Protein AF-G3PM39-F1 (afdb_monomer_lite)

Structure (mmCIF, N/CA/C/O backbone):
data_AF-G3PM39-F1
#
_entry.id   AF-G3PM39-F1
#
loop_
_atom_site.group_PDB
_atom_site.id
_atom_site.type_symbol
_atom_site.label_atom_id
_atom_site.label_alt_id
_atom_site.label_comp_id
_atom_site.label_asym_id
_atom_site.label_entity_id
_atom_site.label_seq_id
_atom_site.pdbx_PDB_ins_code
_atom_site.Cartn_x
_atom_site.Cartn_y
_atom_site.Cartn_z
_atom_site.occupancy
_atom_site.B_iso_or_equiv
_atom_site.auth_seq_id
_atom_site.auth_comp_id
_atom_site.auth_asym_id
_atom_site.auth_atom_id
_atom_site.pdbx_PDB_model_num
ATOM 1 N N . PRO A 1 1 ? 3.618 54.200 -21.483 1.00 36.09 1 PRO A N 1
ATOM 2 C CA . PRO A 1 1 ? 4.848 54.950 -21.149 1.00 36.09 1 PRO A CA 1
ATOM 3 C C . PRO A 1 1 ? 5.617 54.235 -20.037 1.00 36.09 1 PRO A C 1
ATOM 5 O O . PRO A 1 1 ? 5.195 54.281 -18.891 1.00 36.09 1 PRO A O 1
ATOM 8 N N . GLU A 1 2 ? 6.683 53.564 -20.476 1.00 35.88 2 GLU A N 1
ATOM 9 C CA . GLU A 1 2 ? 7.894 53.132 -19.760 1.00 35.88 2 GLU A CA 1
ATOM 10 C C . GLU A 1 2 ? 7.809 52.227 -18.504 1.00 35.88 2 GLU A C 1
ATOM 12 O O . GLU A 1 2 ? 6.860 52.300 -17.726 1.00 35.88 2 GLU A O 1
ATOM 17 N N . PRO A 1 3 ? 8.811 51.339 -18.321 1.00 47.53 3 PRO A N 1
ATOM 18 C CA . PRO A 1 3 ? 8.755 50.150 -17.475 1.00 47.53 3 PRO A CA 1
ATOM 19 C C . PRO A 1 3 ? 9.635 50.260 -16.211 1.00 47.53 3 PRO A C 1
ATOM 21 O O . PRO A 1 3 ? 10.455 51.162 -16.069 1.00 47.53 3 PRO A O 1
ATOM 24 N N . GLY A 1 4 ? 9.495 49.300 -15.292 1.00 31.47 4 GLY A N 1
ATOM 25 C CA . GLY A 1 4 ? 10.351 49.146 -14.108 1.00 31.47 4 GLY A CA 1
ATOM 26 C C . GLY A 1 4 ? 10.705 47.673 -13.848 1.00 31.47 4 GLY A C 1
ATOM 27 O O . GLY A 1 4 ? 9.966 46.797 -14.294 1.00 31.47 4 GLY A O 1
ATOM 28 N N . PRO A 1 5 ? 11.849 47.374 -13.200 1.00 46.53 5 PRO A N 1
ATOM 29 C CA . PRO A 1 5 ? 12.780 46.372 -13.717 1.00 46.53 5 PRO A CA 1
ATOM 30 C C . PRO A 1 5 ? 12.980 45.108 -12.859 1.00 46.53 5 PRO A C 1
ATOM 32 O O . PRO A 1 5 ? 12.758 45.091 -11.653 1.00 46.53 5 PRO A O 1
ATOM 35 N N . ASN A 1 6 ? 13.459 44.073 -13.561 1.00 37.59 6 ASN A N 1
ATOM 36 C CA . ASN A 1 6 ? 14.275 42.910 -13.180 1.00 37.59 6 ASN A CA 1
ATOM 37 C C . ASN A 1 6 ? 14.582 42.662 -11.691 1.00 37.59 6 ASN A C 1
ATOM 39 O O . ASN A 1 6 ? 15.375 43.376 -11.079 1.00 37.59 6 ASN A O 1
ATOM 43 N N . GLN A 1 7 ? 14.126 41.510 -11.189 1.00 38.97 7 GLN A N 1
ATOM 44 C CA . GLN A 1 7 ? 14.742 40.821 -10.053 1.00 38.97 7 GLN A CA 1
ATOM 45 C C . GLN A 1 7 ? 15.461 39.561 -10.543 1.00 38.97 7 GLN A C 1
ATOM 47 O O . GLN A 1 7 ? 14.841 38.589 -10.968 1.00 38.97 7 GLN A O 1
ATOM 52 N N . HIS A 1 8 ? 16.790 39.599 -10.468 1.00 32.34 8 HIS A N 1
ATOM 53 C CA . HIS A 1 8 ? 17.644 38.420 -10.487 1.00 32.34 8 HIS A CA 1
ATOM 54 C C . HIS A 1 8 ? 17.518 37.711 -9.131 1.00 32.34 8 HIS A C 1
ATOM 56 O O . HIS A 1 8 ? 17.669 38.347 -8.090 1.00 32.34 8 HIS A O 1
ATOM 62 N N . HIS A 1 9 ? 17.223 36.412 -9.127 1.00 36.78 9 HIS A N 1
ATOM 63 C CA . HIS A 1 9 ? 17.397 35.557 -7.953 1.00 36.78 9 HIS A CA 1
ATOM 64 C C . HIS A 1 9 ? 18.657 34.720 -8.164 1.00 36.78 9 HIS A C 1
ATOM 66 O O . HIS A 1 9 ? 18.695 33.835 -9.018 1.00 36.78 9 HIS A O 1
ATOM 72 N N . GLU A 1 10 ? 19.699 35.062 -7.410 1.00 32.12 10 GLU A N 1
ATOM 73 C CA . GLU A 1 10 ? 20.909 34.263 -7.262 1.00 32.12 10 GLU A CA 1
ATOM 74 C C . GLU A 1 10 ? 20.632 33.071 -6.344 1.00 32.12 10 GLU A C 1
ATOM 76 O O . GLU A 1 10 ? 20.055 33.197 -5.265 1.00 32.12 10 GLU A O 1
ATOM 81 N N . TYR A 1 11 ? 21.052 31.904 -6.818 1.00 30.64 11 TYR A N 1
ATOM 82 C CA . TYR A 1 11 ? 21.006 30.624 -6.132 1.00 30.64 11 TYR A CA 1
ATOM 83 C C . TYR A 1 11 ? 22.313 30.482 -5.341 1.00 30.64 11 TYR A C 1
ATOM 85 O O . TYR A 1 11 ? 23.385 30.418 -5.944 1.00 30.64 11 TYR A O 1
ATOM 93 N N . THR A 1 12 ? 22.252 30.468 -4.009 1.00 37.25 12 THR A N 1
ATOM 94 C CA . THR A 1 12 ? 23.412 30.179 -3.154 1.00 37.25 12 THR A CA 1
ATOM 95 C C . THR A 1 12 ? 23.206 28.865 -2.407 1.00 37.25 12 THR A C 1
ATOM 97 O O . THR A 1 12 ? 22.374 28.746 -1.509 1.00 37.25 12 THR A O 1
ATOM 100 N N . ASP A 1 13 ? 23.991 27.869 -2.818 1.00 31.20 13 ASP A N 1
ATOM 101 C CA . ASP A 1 13 ? 24.210 26.605 -2.122 1.00 31.20 13 ASP A CA 1
ATOM 102 C C . ASP A 1 13 ? 24.870 26.849 -0.756 1.00 31.20 13 ASP A C 1
ATOM 104 O O . ASP A 1 13 ? 25.906 27.509 -0.662 1.00 31.20 13 ASP A O 1
ATOM 108 N N . PHE A 1 14 ? 24.322 26.242 0.297 1.00 30.73 14 PHE A N 1
ATOM 109 C CA . PHE A 1 14 ? 24.999 26.076 1.582 1.00 30.73 14 PHE A CA 1
ATOM 110 C C . PHE A 1 14 ? 25.050 24.591 1.944 1.00 30.73 14 PHE A C 1
ATOM 112 O O . PHE A 1 14 ? 24.060 23.997 2.367 1.00 30.73 14 PHE A O 1
ATOM 119 N N . SER A 1 15 ? 26.242 24.008 1.804 1.00 31.67 15 SER A N 1
ATOM 120 C CA . SER A 1 15 ? 26.636 22.750 2.434 1.00 31.67 15 SER A CA 1
ATOM 121 C C . SER A 1 15 ? 27.499 23.055 3.659 1.00 31.67 15 SER A C 1
ATOM 123 O O . SER A 1 15 ? 28.550 23.675 3.543 1.00 31.67 15 SER A O 1
ATOM 125 N N . GLU A 1 16 ? 27.021 22.586 4.810 1.00 33.47 16 GLU A N 1
ATOM 126 C CA . GLU A 1 16 ? 27.739 22.080 5.989 1.00 33.47 16 GLU A CA 1
ATOM 127 C C . GLU A 1 16 ? 29.111 22.667 6.381 1.00 33.47 16 GLU A C 1
ATOM 129 O O . GLU A 1 16 ? 30.122 22.436 5.717 1.00 33.47 16 GLU A O 1
ATOM 134 N N . ARG A 1 17 ? 29.184 23.203 7.611 1.00 30.30 17 ARG A N 1
ATOM 135 C CA . ARG A 1 17 ? 30.008 22.657 8.720 1.00 30.30 17 ARG A CA 1
ATOM 136 C C . ARG A 1 17 ? 29.933 23.537 9.971 1.00 30.30 17 ARG A C 1
ATOM 138 O O . ARG A 1 17 ? 30.010 24.754 9.882 1.00 30.30 17 ARG A O 1
ATOM 145 N N . GLY A 1 18 ? 29.966 22.882 11.135 1.00 29.03 18 GLY A N 1
ATOM 146 C CA . GLY A 1 18 ? 30.748 23.390 12.269 1.00 29.03 18 GLY A CA 1
ATOM 147 C C . GLY A 1 18 ? 30.009 23.606 13.587 1.00 29.03 18 GLY A C 1
ATOM 148 O O . GLY A 1 18 ? 29.693 24.728 13.951 1.00 29.03 18 GLY A O 1
ATOM 149 N N . ALA A 1 19 ? 29.827 22.504 14.313 1.00 31.30 19 ALA A N 1
ATOM 150 C CA . ALA A 1 19 ? 29.695 22.382 15.765 1.00 31.30 19 ALA A CA 1
ATOM 151 C C . ALA A 1 19 ? 30.285 23.522 16.620 1.00 31.30 19 ALA A C 1
ATOM 153 O O . ALA A 1 19 ? 31.467 23.823 16.488 1.00 31.30 19 ALA A O 1
ATOM 154 N N . LEU A 1 20 ? 29.522 23.992 17.618 1.00 30.67 20 LEU A N 1
ATOM 155 C CA . LEU A 1 20 ? 30.046 24.520 18.883 1.00 30.67 20 LEU A CA 1
ATOM 156 C C . LEU A 1 20 ? 29.048 24.307 20.042 1.00 30.67 20 LEU A C 1
ATOM 158 O O . LEU A 1 20 ? 27.850 24.511 19.883 1.00 30.67 20 LEU A O 1
ATOM 162 N N . LEU A 1 21 ? 29.622 23.991 21.212 1.00 32.81 21 LEU A N 1
ATOM 163 C CA . LEU A 1 21 ? 29.093 24.069 22.588 1.00 32.81 21 LEU A CA 1
ATOM 164 C C . LEU A 1 21 ? 28.402 22.831 23.187 1.00 32.81 21 LEU A C 1
ATOM 166 O O . LEU A 1 21 ? 27.188 22.765 23.339 1.00 32.81 21 LEU A O 1
ATOM 170 N N . ALA A 1 22 ? 29.230 21.937 23.735 1.00 29.45 22 ALA A N 1
ATOM 171 C CA . ALA A 1 22 ? 28.926 21.281 25.004 1.00 29.45 22 ALA A CA 1
ATOM 172 C C . ALA A 1 22 ? 30.201 21.222 25.862 1.00 29.45 22 ALA A C 1
ATOM 174 O O . ALA A 1 22 ? 31.133 20.484 25.562 1.00 29.45 22 ALA A O 1
ATOM 175 N N . ASN A 1 23 ? 30.234 22.026 26.923 1.00 30.50 23 ASN A N 1
ATOM 176 C CA . ASN A 1 23 ? 31.212 21.958 28.004 1.00 30.50 23 ASN A CA 1
ATOM 177 C C . ASN A 1 23 ? 30.430 21.956 29.318 1.00 30.50 23 ASN A C 1
ATOM 179 O O . ASN A 1 23 ? 29.661 22.884 29.552 1.00 30.50 23 ASN A O 1
ATOM 183 N N . ALA A 1 24 ? 30.647 20.942 30.161 1.00 30.30 24 ALA A N 1
ATOM 184 C CA . ALA A 1 24 ? 31.113 21.103 31.545 1.00 30.30 24 ALA A CA 1
ATOM 185 C C . ALA A 1 24 ? 30.829 19.847 32.393 1.00 30.30 24 ALA A C 1
ATOM 187 O O . ALA A 1 24 ? 29.689 19.598 32.773 1.00 30.30 24 ALA A O 1
ATOM 188 N N . ARG A 1 25 ? 31.895 19.122 32.763 1.00 31.80 25 ARG A N 1
ATOM 189 C CA . ARG A 1 25 ? 32.363 18.873 34.150 1.00 31.80 25 ARG A CA 1
ATOM 190 C C . ARG A 1 25 ? 33.146 17.554 34.241 1.00 31.80 25 ARG A C 1
ATOM 192 O O . ARG A 1 25 ? 32.589 16.474 34.095 1.00 31.80 25 ARG A O 1
ATOM 199 N N . PHE A 1 26 ? 34.441 17.681 34.531 1.00 31.81 26 PHE A N 1
ATOM 200 C CA . PHE A 1 26 ? 35.303 16.614 35.054 1.00 31.81 26 PHE A CA 1
ATOM 201 C C . PHE A 1 26 ? 34.964 16.311 36.530 1.00 31.81 26 PHE A C 1
ATOM 203 O O . PHE A 1 26 ? 34.332 17.140 37.191 1.00 31.81 26 PHE A O 1
ATOM 210 N N . PRO A 1 27 ? 35.411 15.157 37.063 1.00 40.31 27 PRO A N 1
ATOM 211 C CA . PRO A 1 27 ? 36.692 15.161 37.787 1.00 40.31 27 PRO A CA 1
ATOM 212 C C . PRO A 1 27 ? 37.621 13.967 37.444 1.00 40.31 27 PRO A C 1
ATOM 214 O O . PRO A 1 27 ? 37.183 13.008 36.809 1.00 40.31 27 PRO A O 1
ATOM 217 N N . PRO A 1 28 ? 38.917 14.024 37.823 1.00 45.34 28 PRO A N 1
ATOM 218 C CA . PRO A 1 28 ? 39.960 13.139 37.306 1.00 45.34 28 PRO A CA 1
ATOM 219 C C . PRO A 1 28 ? 40.293 11.991 38.268 1.00 45.34 28 PRO A C 1
ATOM 221 O O . PRO A 1 28 ? 40.283 12.181 39.481 1.00 45.34 28 PRO A O 1
ATOM 224 N N . GLN A 1 29 ? 40.703 10.832 37.743 1.00 32.72 29 GLN A N 1
ATOM 225 C CA . GLN A 1 29 ? 41.557 9.902 38.488 1.00 32.72 29 GLN A CA 1
ATOM 226 C C . GLN A 1 29 ? 42.377 9.012 37.548 1.00 32.72 29 GLN A C 1
ATOM 228 O O . GLN A 1 29 ? 41.871 8.411 36.605 1.00 32.72 29 GLN A O 1
ATOM 233 N N . ALA A 1 30 ? 43.678 8.986 37.820 1.00 33.12 30 ALA A N 1
ATOM 234 C CA . ALA A 1 30 ? 44.712 8.275 37.090 1.00 33.12 30 ALA A CA 1
ATOM 235 C C . ALA A 1 30 ? 44.638 6.751 37.275 1.00 33.12 30 ALA A C 1
ATOM 237 O O . ALA A 1 30 ? 44.333 6.283 38.372 1.00 33.12 30 ALA A O 1
ATOM 238 N N . LYS A 1 31 ? 45.050 5.997 36.244 1.00 37.31 31 LYS A N 1
ATOM 239 C CA . LYS A 1 31 ? 46.014 4.882 36.342 1.00 37.31 31 LYS A CA 1
ATOM 240 C C . LYS A 1 31 ? 46.348 4.305 34.962 1.00 37.31 31 LYS A C 1
ATOM 242 O O . LYS A 1 31 ? 45.474 4.071 34.137 1.00 37.31 31 LYS A O 1
ATOM 247 N N . ASN A 1 32 ? 47.647 4.082 34.779 1.00 33.78 32 ASN A N 1
ATOM 248 C CA . ASN A 1 32 ? 48.311 3.424 33.660 1.00 33.78 32 ASN A CA 1
ATOM 249 C C . ASN A 1 32 ? 47.630 2.127 33.212 1.00 33.78 32 ASN A C 1
ATOM 251 O O . ASN A 1 32 ? 47.240 1.319 34.056 1.00 33.78 32 ASN A O 1
ATOM 255 N N . ARG A 1 33 ? 47.680 1.859 31.903 1.00 33.06 33 ARG A N 1
ATOM 256 C CA . ARG A 1 33 ? 48.190 0.580 31.393 1.00 33.06 33 ARG A CA 1
ATOM 257 C C . ARG A 1 33 ? 48.578 0.680 29.922 1.00 33.06 33 ARG A C 1
ATOM 259 O O . ARG A 1 33 ? 47.776 1.071 29.080 1.00 33.06 33 ARG A O 1
ATOM 266 N N . ASP A 1 34 ? 49.822 0.287 29.679 1.00 37.16 34 ASP A N 1
ATOM 267 C CA . ASP A 1 34 ? 50.393 -0.076 28.393 1.00 37.16 34 ASP A CA 1
ATOM 268 C C . ASP A 1 34 ? 49.451 -0.942 27.557 1.00 37.16 34 ASP A C 1
ATOM 270 O O . ASP A 1 34 ? 48.945 -1.969 28.022 1.00 37.16 34 ASP A O 1
ATOM 274 N N . ARG A 1 35 ? 49.320 -0.589 26.278 1.00 33.25 35 ARG A N 1
ATOM 275 C CA . ARG A 1 35 ? 49.198 -1.590 25.221 1.00 33.25 35 ARG A CA 1
ATOM 276 C C . ARG A 1 35 ? 49.748 -1.022 23.919 1.00 33.25 35 ARG A C 1
ATOM 278 O O . ARG A 1 35 ? 49.206 -0.068 23.369 1.00 33.25 35 ARG A O 1
ATOM 285 N N . SER A 1 36 ? 50.850 -1.613 23.471 1.00 35.38 36 SER A N 1
ATOM 286 C CA . SER A 1 36 ? 51.474 -1.395 22.169 1.00 35.38 36 SER A CA 1
ATOM 287 C C . SER A 1 36 ? 50.440 -1.406 21.033 1.00 35.38 36 SER A C 1
ATOM 289 O O . SER A 1 36 ? 49.493 -2.197 21.090 1.00 35.38 36 SER A O 1
ATOM 291 N N . PRO A 1 37 ? 50.612 -0.581 19.986 1.00 37.88 37 PRO A N 1
ATOM 292 C CA . PRO A 1 37 ? 49.730 -0.603 18.834 1.00 37.88 37 PRO A CA 1
ATOM 293 C C . PRO A 1 37 ? 50.034 -1.849 17.998 1.00 37.88 37 PRO A C 1
ATOM 295 O O . PRO A 1 37 ? 51.127 -2.004 17.453 1.00 37.88 37 PRO A O 1
ATOM 298 N N . GLU A 1 38 ? 49.055 -2.743 17.896 1.00 32.91 38 GLU A N 1
ATOM 299 C CA . GLU A 1 38 ? 49.018 -3.747 16.839 1.00 32.91 38 GLU A CA 1
ATOM 300 C C . GLU A 1 38 ? 49.055 -3.015 15.493 1.00 32.91 38 GLU A C 1
ATOM 302 O O . GLU A 1 38 ? 48.219 -2.157 15.195 1.00 32.91 38 GLU A O 1
ATOM 307 N N . THR A 1 39 ? 50.068 -3.331 14.692 1.00 43.00 39 THR A N 1
ATOM 308 C CA . THR A 1 39 ? 50.266 -2.841 13.332 1.00 43.00 39 THR A CA 1
ATOM 309 C C . THR A 1 39 ? 49.149 -3.393 12.450 1.00 43.00 39 THR A C 1
ATOM 311 O O . THR A 1 39 ? 49.285 -4.408 11.775 1.00 43.00 39 THR A O 1
ATOM 314 N N . ARG A 1 40 ? 48.001 -2.713 12.452 1.00 34.59 40 ARG A N 1
ATOM 315 C CA . ARG A 1 40 ? 47.024 -2.816 11.371 1.00 34.59 40 ARG A CA 1
ATOM 316 C C . ARG A 1 40 ? 47.627 -2.093 10.173 1.00 34.59 40 ARG A C 1
ATOM 318 O O . ARG A 1 40 ? 47.586 -0.869 10.098 1.00 34.59 40 ARG A O 1
ATOM 325 N N . THR A 1 41 ? 48.222 -2.854 9.264 1.00 44.34 41 THR A N 1
ATOM 326 C CA . THR A 1 41 ? 48.566 -2.408 7.914 1.00 44.34 41 THR A CA 1
ATOM 327 C C . THR A 1 41 ? 47.271 -1.940 7.253 1.00 44.34 41 THR A C 1
ATOM 329 O O . THR A 1 41 ? 46.452 -2.741 6.806 1.00 44.34 41 THR A O 1
ATOM 332 N N . GLN A 1 42 ? 47.025 -0.632 7.287 1.00 41.16 42 GLN A N 1
ATOM 333 C CA . GLN A 1 42 ? 46.010 -0.024 6.444 1.00 41.16 42 GLN A CA 1
ATOM 334 C C . GLN A 1 42 ? 46.476 -0.133 4.984 1.00 41.16 42 GLN A C 1
ATOM 336 O O . GLN A 1 42 ? 47.677 -0.018 4.729 1.00 41.16 42 GLN A O 1
ATOM 341 N N . PRO A 1 43 ? 45.567 -0.322 4.015 1.00 46.72 43 PRO A N 1
ATOM 342 C CA . PRO A 1 43 ? 45.879 -0.224 2.595 1.00 46.72 43 PRO A CA 1
ATOM 343 C C . PRO A 1 43 ? 46.006 1.261 2.216 1.00 46.72 43 PRO A C 1
ATOM 345 O O . PRO A 1 43 ? 45.278 1.781 1.375 1.00 46.72 43 PRO A O 1
ATOM 348 N N . GLU A 1 44 ? 46.894 1.986 2.885 1.00 54.50 44 GLU A N 1
ATOM 349 C CA . GLU A 1 44 ? 47.264 3.334 2.487 1.00 54.50 44 GLU A CA 1
ATOM 350 C C . GLU A 1 44 ? 48.464 3.222 1.565 1.00 54.50 44 GLU A C 1
ATOM 352 O O . GLU A 1 44 ? 49.591 3.095 2.020 1.00 54.50 44 GLU A O 1
ATOM 357 N N . ASP A 1 45 ? 48.183 3.172 0.262 1.00 61.56 45 ASP A N 1
ATOM 358 C CA . ASP A 1 45 ? 48.977 3.893 -0.742 1.00 61.56 45 ASP A CA 1
ATOM 359 C C . ASP A 1 45 ? 48.497 3.666 -2.181 1.00 61.56 45 ASP A C 1
ATOM 361 O O . ASP A 1 45 ? 49.036 4.267 -3.104 1.00 61.56 45 ASP A O 1
ATOM 365 N N . GLU A 1 46 ? 47.436 2.893 -2.433 1.00 70.69 46 GLU A N 1
ATOM 366 C CA . GLU A 1 46 ? 46.924 2.737 -3.805 1.00 70.69 46 GLU A CA 1
ATOM 367 C C . GLU A 1 46 ? 46.450 4.071 -4.397 1.00 70.69 46 GLU A C 1
ATOM 369 O O . GLU A 1 46 ? 46.753 4.398 -5.545 1.00 70.69 46 GLU A O 1
ATOM 374 N N . THR A 1 47 ? 45.795 4.907 -3.584 1.00 75.88 47 THR A N 1
ATOM 375 C CA . THR A 1 47 ? 45.348 6.241 -4.012 1.00 75.88 47 THR A CA 1
ATOM 376 C C . THR A 1 47 ? 46.518 7.205 -4.223 1.00 75.88 47 THR A C 1
ATOM 378 O O . THR A 1 47 ? 46.472 8.045 -5.120 1.00 75.88 47 THR A O 1
ATOM 381 N N . ALA A 1 48 ? 47.596 7.085 -3.441 1.00 80.00 48 ALA A N 1
ATOM 382 C CA . ALA A 1 48 ? 48.797 7.905 -3.587 1.00 80.00 48 ALA A CA 1
ATOM 383 C C . ALA A 1 48 ? 49.623 7.487 -4.814 1.00 80.00 48 ALA A C 1
ATOM 385 O O . ALA A 1 48 ? 50.108 8.343 -5.561 1.00 80.00 48 ALA A O 1
ATOM 386 N N . VAL A 1 49 ? 49.721 6.181 -5.066 1.00 83.12 49 VAL A N 1
ATOM 387 C CA . VAL A 1 49 ? 50.328 5.603 -6.269 1.00 83.12 49 VAL A CA 1
ATOM 388 C C . VAL A 1 49 ? 49.532 6.000 -7.511 1.00 83.12 49 VAL A C 1
ATOM 390 O O . VAL A 1 49 ? 50.134 6.418 -8.503 1.00 83.12 49 VAL A O 1
ATOM 393 N N . GLN A 1 50 ? 48.198 5.959 -7.452 1.00 86.00 50 GLN A N 1
ATOM 394 C CA . GLN A 1 50 ? 47.340 6.401 -8.549 1.00 86.00 50 GLN A CA 1
ATOM 395 C C . GLN A 1 50 ? 47.510 7.900 -8.822 1.00 86.00 50 GLN A C 1
ATOM 397 O O . GLN A 1 50 ? 47.796 8.276 -9.954 1.00 86.00 50 GLN A O 1
ATOM 402 N N . ARG A 1 51 ? 47.507 8.749 -7.783 1.00 85.88 51 ARG A N 1
ATOM 403 C CA . ARG A 1 51 ? 47.788 10.190 -7.924 1.00 85.88 51 ARG A CA 1
ATOM 404 C C . ARG A 1 51 ? 49.147 10.466 -8.578 1.00 85.88 51 ARG A C 1
ATOM 406 O O . ARG A 1 51 ? 49.249 11.343 -9.431 1.00 85.88 51 ARG A O 1
ATOM 413 N N . ARG A 1 52 ? 50.200 9.714 -8.228 1.00 87.00 52 ARG A N 1
ATOM 414 C CA . ARG A 1 52 ? 51.523 9.848 -8.874 1.00 87.00 52 ARG A CA 1
ATOM 415 C C . ARG A 1 52 ? 51.492 9.437 -10.346 1.00 87.00 52 ARG A C 1
ATOM 417 O O . ARG A 1 52 ? 52.119 10.106 -11.166 1.00 87.00 52 ARG A O 1
ATOM 424 N N . ARG A 1 53 ? 50.768 8.368 -10.692 1.00 89.19 53 ARG A N 1
ATOM 425 C CA . ARG A 1 53 ? 50.577 7.930 -12.086 1.00 89.19 53 ARG A CA 1
ATOM 426 C C . ARG A 1 53 ? 49.801 8.965 -12.894 1.00 89.19 53 ARG A C 1
ATOM 428 O O . ARG A 1 53 ? 50.217 9.283 -14.005 1.00 89.19 53 ARG A O 1
ATOM 435 N N . ASP A 1 54 ? 48.759 9.544 -12.310 1.00 87.81 54 ASP A N 1
ATOM 436 C CA . ASP A 1 54 ? 47.938 10.571 -12.948 1.00 87.81 54 ASP A CA 1
ATOM 437 C C . ASP A 1 54 ? 48.748 11.851 -13.186 1.00 87.81 54 ASP A C 1
ATOM 439 O O . ASP A 1 54 ? 48.736 12.389 -14.290 1.00 87.81 54 ASP A O 1
ATOM 443 N N . LEU A 1 55 ? 49.550 12.298 -12.214 1.00 91.25 55 LEU A N 1
ATOM 444 C CA . LEU A 1 55 ? 50.441 13.454 -12.383 1.00 91.25 55 LEU A CA 1
ATOM 445 C C . LEU A 1 55 ? 51.507 13.219 -13.465 1.00 91.25 55 LEU A C 1
ATOM 447 O O . LEU A 1 55 ? 51.781 14.111 -14.272 1.00 91.25 55 LEU A O 1
ATOM 451 N N . GLN A 1 56 ? 52.082 12.014 -13.533 1.00 90.38 56 GLN A N 1
ATOM 452 C CA . GLN A 1 56 ? 53.008 11.646 -14.609 1.00 90.38 56 GLN A CA 1
ATOM 453 C C . GLN A 1 56 ? 52.310 11.599 -15.971 1.00 90.38 56 GLN A C 1
ATOM 455 O O . GLN A 1 56 ? 52.889 12.024 -16.974 1.00 90.38 56 GLN A O 1
ATOM 460 N N . TRP A 1 57 ? 51.073 11.103 -16.020 1.00 90.62 57 TRP A N 1
ATOM 461 C CA . TRP A 1 57 ? 50.267 11.078 -17.233 1.00 90.62 57 TRP A CA 1
ATOM 462 C C . TRP A 1 57 ? 49.926 12.494 -17.704 1.00 90.62 57 TRP A C 1
ATOM 464 O O . TRP A 1 57 ? 50.160 12.798 -18.870 1.00 90.62 57 TRP A O 1
ATOM 474 N N . ILE A 1 58 ? 49.488 13.383 -16.806 1.00 89.56 58 ILE A N 1
ATOM 475 C CA . ILE A 1 58 ? 49.213 14.797 -17.107 1.00 89.56 58 ILE A CA 1
ATOM 476 C C . ILE A 1 58 ? 50.482 15.482 -17.627 1.00 89.56 58 ILE A C 1
ATOM 478 O O . ILE A 1 58 ? 50.435 16.158 -18.653 1.00 89.56 58 ILE A O 1
ATOM 482 N N . GLY A 1 59 ? 51.634 15.255 -16.987 1.00 88.69 59 GLY A N 1
ATOM 483 C CA . GLY A 1 59 ? 52.916 15.793 -17.448 1.00 88.69 59 GLY A CA 1
ATOM 484 C C . GLY A 1 59 ? 53.272 15.343 -18.870 1.00 88.69 59 GLY A C 1
ATOM 485 O O . GLY A 1 59 ? 53.610 16.171 -19.718 1.00 88.69 59 GLY A O 1
ATOM 486 N N . ARG A 1 60 ? 53.129 14.046 -19.175 1.00 86.50 60 ARG A N 1
ATOM 487 C CA . ARG A 1 60 ? 53.354 13.505 -20.531 1.00 86.50 60 ARG A CA 1
ATOM 488 C C . ARG A 1 60 ? 52.316 14.001 -21.537 1.00 86.50 60 ARG A C 1
ATOM 490 O O . ARG A 1 60 ? 52.663 14.261 -22.686 1.00 86.50 60 ARG A O 1
ATOM 497 N N . PHE A 1 61 ? 51.064 14.145 -21.118 1.00 84.19 61 PHE A N 1
ATOM 498 C CA . PHE A 1 61 ? 49.963 14.627 -21.945 1.00 84.19 61 PHE A CA 1
ATOM 499 C C . PHE A 1 61 ? 50.179 16.085 -22.361 1.00 84.19 61 PHE A C 1
ATOM 501 O O . PHE A 1 61 ? 50.070 16.412 -23.543 1.00 84.19 61 PHE A O 1
ATOM 508 N N . LEU A 1 62 ? 50.568 16.946 -21.417 1.00 82.62 62 LEU A N 1
ATOM 509 C CA . LEU A 1 62 ? 50.891 18.347 -21.684 1.00 82.62 62 LEU A CA 1
ATOM 510 C C . LEU A 1 62 ? 52.142 18.477 -22.565 1.00 82.62 62 LEU A C 1
ATOM 512 O O . LEU A 1 62 ? 52.097 19.175 -23.574 1.00 82.62 62 LEU A O 1
ATOM 516 N N . GLN A 1 63 ? 53.207 17.716 -22.288 1.00 78.88 63 GLN A N 1
ATOM 517 C CA . GLN A 1 63 ? 54.399 17.683 -23.149 1.00 78.88 63 GLN A CA 1
ATOM 518 C C . GLN A 1 63 ? 54.098 17.165 -24.565 1.00 78.88 63 GLN A C 1
ATOM 520 O O . GLN A 1 63 ? 54.655 17.663 -25.544 1.00 78.88 63 GLN A O 1
ATOM 525 N N . GLY A 1 64 ? 53.209 16.177 -24.699 1.00 74.56 64 GLY A N 1
ATOM 526 C CA . GLY A 1 64 ? 52.737 15.674 -25.989 1.00 74.56 64 GLY A CA 1
ATOM 527 C C . GLY A 1 64 ? 51.922 16.715 -26.754 1.00 74.56 64 GLY A C 1
ATOM 528 O O . GLY A 1 64 ? 52.052 16.826 -27.972 1.00 74.56 64 GLY A O 1
ATOM 529 N N . ARG A 1 65 ? 51.141 17.532 -26.041 1.00 70.25 65 ARG A N 1
ATOM 530 C CA . ARG A 1 65 ? 50.359 18.631 -26.611 1.00 70.25 65 ARG A CA 1
ATOM 531 C C . ARG A 1 65 ? 51.244 19.805 -27.040 1.00 70.25 65 ARG A C 1
ATOM 533 O O . ARG A 1 65 ? 51.022 20.340 -28.123 1.00 70.25 65 ARG A O 1
ATOM 540 N N . ASP A 1 66 ? 52.291 20.124 -26.284 1.00 63.66 66 ASP A N 1
ATOM 541 C CA . ASP A 1 66 ? 53.287 21.134 -26.667 1.00 63.66 66 ASP A CA 1
ATOM 542 C C . ASP A 1 66 ? 54.155 20.672 -27.842 1.00 63.66 66 ASP A C 1
ATOM 544 O O . ASP A 1 66 ? 54.458 21.459 -28.739 1.00 63.66 66 ASP A O 1
ATOM 548 N N . ARG A 1 67 ? 54.498 19.378 -27.915 1.00 61.97 67 ARG A N 1
ATOM 549 C CA . ARG A 1 67 ? 55.159 18.787 -29.092 1.00 61.97 67 ARG A CA 1
ATOM 550 C C . ARG A 1 67 ? 54.238 18.732 -30.312 1.00 61.97 67 ARG A C 1
ATOM 552 O O . ARG A 1 67 ? 54.711 18.970 -31.416 1.00 61.97 67 ARG A O 1
ATOM 559 N N . ALA A 1 68 ? 52.940 18.484 -30.139 1.00 58.25 68 ALA A N 1
ATOM 560 C CA . ALA A 1 68 ? 51.956 18.556 -31.222 1.00 58.25 68 ALA A CA 1
ATOM 561 C C . ALA A 1 68 ? 51.676 20.002 -31.676 1.00 58.25 68 ALA A C 1
ATOM 563 O O . ALA A 1 68 ? 51.373 20.222 -32.847 1.00 58.25 68 ALA A O 1
ATOM 564 N N . ALA A 1 69 ? 51.811 20.985 -30.778 1.00 57.47 69 ALA A N 1
ATOM 565 C CA . ALA A 1 69 ? 51.724 22.410 -31.098 1.00 57.47 69 ALA A CA 1
ATOM 566 C C . ALA A 1 69 ? 53.002 22.950 -31.770 1.00 57.47 69 ALA A C 1
ATOM 568 O O . ALA A 1 69 ? 52.911 23.847 -32.606 1.00 57.47 69 ALA A O 1
ATOM 569 N N . ARG A 1 70 ? 54.179 22.400 -31.429 1.00 51.75 70 ARG A N 1
ATOM 570 C CA . ARG A 1 70 ? 55.488 22.750 -32.018 1.00 51.75 70 ARG A CA 1
ATOM 571 C C . ARG A 1 70 ? 55.895 21.912 -33.224 1.00 51.75 70 ARG A C 1
ATOM 573 O O . ARG A 1 70 ? 56.842 22.295 -33.909 1.00 51.75 70 ARG A O 1
ATOM 580 N N . ALA A 1 71 ? 55.219 20.799 -33.507 1.00 45.44 71 ALA A N 1
ATOM 581 C CA . ALA A 1 71 ? 55.359 20.138 -34.794 1.00 45.44 71 ALA A CA 1
ATOM 582 C C . ALA A 1 71 ? 55.072 21.201 -35.862 1.00 45.44 71 ALA A C 1
ATOM 584 O O . ALA A 1 71 ? 54.012 21.833 -35.779 1.00 45.44 71 ALA A O 1
ATOM 585 N N . PRO A 1 72 ? 55.988 21.462 -36.817 1.00 45.47 72 PRO A N 1
ATOM 586 C CA . PRO A 1 72 ? 55.691 22.387 -37.889 1.00 45.47 72 PRO A CA 1
ATOM 587 C C . PRO A 1 72 ? 54.416 21.857 -38.521 1.00 45.47 72 PRO A C 1
ATOM 589 O O . PRO A 1 72 ? 54.406 20.755 -39.072 1.00 45.47 72 PRO A O 1
ATOM 592 N N . ARG A 1 73 ? 53.312 22.599 -38.353 1.00 42.84 73 ARG A N 1
ATOM 593 C CA . ARG A 1 73 ? 52.102 22.400 -39.140 1.00 42.84 73 ARG A CA 1
ATOM 594 C C . ARG A 1 73 ? 52.633 22.356 -40.555 1.00 42.84 73 ARG A C 1
ATOM 596 O O . ARG A 1 73 ? 53.038 23.402 -41.064 1.00 42.84 73 ARG A O 1
ATOM 603 N N . ALA A 1 74 ? 52.700 21.160 -41.146 1.00 40.09 74 ALA A N 1
ATOM 604 C CA . ALA A 1 74 ? 52.880 21.027 -42.573 1.00 40.09 74 ALA A CA 1
ATOM 605 C C . ALA A 1 74 ? 51.863 22.009 -43.115 1.00 40.09 74 ALA A C 1
ATOM 607 O O . ALA A 1 74 ? 50.677 21.892 -42.782 1.00 40.09 74 ALA A O 1
ATOM 608 N N . GLN A 1 75 ? 52.357 23.077 -43.742 1.00 40.12 75 GLN A N 1
ATOM 609 C CA . GLN A 1 75 ? 51.509 24.111 -44.280 1.00 40.12 75 GLN A CA 1
ATOM 610 C C . GLN A 1 75 ? 50.602 23.341 -45.214 1.00 40.12 75 GLN A C 1
ATOM 612 O O . GLN A 1 75 ? 51.013 22.892 -46.282 1.00 40.12 75 GLN A O 1
ATOM 617 N N . HIS A 1 76 ? 49.388 23.070 -44.747 1.00 42.59 76 HIS A N 1
ATOM 618 C CA . HIS A 1 76 ? 48.336 22.602 -45.596 1.00 42.59 76 HIS A CA 1
ATOM 619 C C . HIS A 1 76 ? 48.094 23.831 -46.446 1.00 42.59 76 HIS A C 1
ATOM 621 O O . HIS A 1 76 ? 47.308 24.707 -46.092 1.00 42.59 76 HIS A O 1
ATOM 627 N N . SER A 1 77 ? 48.854 23.915 -47.533 1.00 38.88 77 SER A N 1
ATOM 628 C CA . SER A 1 77 ? 48.495 24.607 -48.740 1.00 38.88 77 SER A CA 1
ATOM 629 C C . SER A 1 77 ? 47.140 24.022 -49.113 1.00 38.88 77 SER A C 1
ATOM 631 O O . SER A 1 77 ? 47.001 23.083 -49.895 1.00 38.88 77 SER A O 1
ATOM 633 N N . GLY A 1 78 ? 46.090 24.526 -48.462 1.00 42.91 78 GLY A N 1
ATOM 634 C CA . GLY A 1 78 ? 44.754 24.488 -49.002 1.00 42.91 78 GLY A CA 1
ATOM 635 C C . GLY A 1 78 ? 44.910 25.241 -50.299 1.00 42.91 78 GLY A C 1
ATOM 636 O O . GLY A 1 78 ? 44.944 26.462 -50.268 1.00 42.91 78 GLY A O 1
ATOM 637 N N . ALA A 1 79 ? 45.204 24.501 -51.371 1.00 44.91 79 ALA A N 1
ATOM 638 C CA . ALA A 1 79 ? 45.743 25.055 -52.595 1.00 44.91 79 ALA A CA 1
ATOM 639 C C . ALA A 1 79 ? 44.907 26.287 -52.973 1.00 44.91 79 ALA A C 1
ATOM 641 O O . ALA A 1 79 ? 43.714 26.131 -53.254 1.00 44.91 79 ALA A O 1
ATOM 642 N N . PRO A 1 80 ? 45.489 27.499 -52.954 1.00 52.12 80 PRO A N 1
ATOM 643 C CA . PRO A 1 80 ? 44.798 28.690 -53.433 1.00 52.12 80 PRO A CA 1
ATOM 644 C C . PRO A 1 80 ? 44.470 28.551 -54.925 1.00 52.12 80 PRO A C 1
ATOM 646 O O . PRO A 1 80 ? 43.475 29.091 -55.391 1.00 52.12 80 PRO A O 1
ATOM 649 N N . GLY A 1 81 ? 45.257 27.742 -55.646 1.00 60.00 81 GLY A N 1
ATOM 650 C CA . GLY A 1 81 ? 45.205 27.541 -57.094 1.00 60.00 81 GLY A CA 1
ATOM 651 C C . GLY A 1 81 ? 43.811 27.295 -57.686 1.00 60.00 81 GLY A C 1
ATOM 652 O O . GLY A 1 81 ? 43.366 28.118 -58.473 1.00 60.00 81 GLY A O 1
ATOM 653 N N . PRO A 1 82 ? 43.081 26.215 -57.343 1.00 64.56 82 PRO A N 1
ATOM 654 C CA . PRO A 1 82 ? 41.840 25.860 -58.038 1.00 64.56 82 PRO A CA 1
ATOM 655 C C . PRO A 1 82 ? 40.638 26.730 -57.663 1.00 64.56 82 PRO A C 1
ATOM 657 O O . PRO A 1 82 ? 39.817 27.022 -58.523 1.00 64.56 82 PRO A O 1
ATOM 660 N N . ARG A 1 83 ? 40.505 27.157 -56.399 1.00 73.62 83 ARG A N 1
ATOM 661 C CA . ARG A 1 83 ? 39.418 28.073 -56.009 1.00 73.62 83 ARG A CA 1
ATOM 662 C C . ARG A 1 83 ? 39.634 29.446 -56.625 1.00 73.62 83 ARG A C 1
ATOM 664 O O . ARG A 1 83 ? 38.699 29.997 -57.189 1.00 73.62 83 ARG A O 1
ATOM 671 N N . ALA A 1 84 ? 40.860 29.965 -56.570 1.00 78.56 84 ALA A N 1
ATOM 672 C CA . ALA A 1 84 ? 41.194 31.218 -57.230 1.00 78.56 84 ALA A CA 1
ATOM 673 C C . ALA A 1 84 ? 41.017 31.121 -58.753 1.00 78.56 84 ALA A C 1
ATOM 675 O O . ALA A 1 84 ? 40.468 32.051 -59.331 1.00 78.56 84 ALA A O 1
ATOM 676 N N . ALA A 1 85 ? 41.388 29.999 -59.382 1.00 78.06 85 ALA A N 1
ATOM 677 C CA . ALA A 1 85 ? 41.166 29.751 -60.810 1.00 78.06 85 ALA A CA 1
ATOM 678 C C . ALA A 1 85 ? 39.673 29.649 -61.169 1.00 78.06 85 ALA A C 1
ATOM 680 O O . ALA A 1 85 ? 39.249 30.255 -62.141 1.00 78.06 85 ALA A O 1
ATOM 681 N N . LEU A 1 86 ? 38.841 28.989 -60.352 1.00 81.44 86 LEU A N 1
ATOM 682 C CA . LEU A 1 86 ? 37.382 28.972 -60.542 1.00 81.44 86 LEU A CA 1
ATOM 683 C C . LEU A 1 86 ? 36.761 30.365 -60.376 1.00 81.44 86 LEU A C 1
ATOM 685 O O . LEU A 1 86 ? 35.929 30.766 -61.183 1.00 81.44 86 LEU A O 1
ATOM 689 N N . HIS A 1 87 ? 37.188 31.132 -59.370 1.00 85.19 87 HIS A N 1
ATOM 690 C CA . HIS A 1 87 ? 36.754 32.521 -59.200 1.00 85.19 87 HIS A CA 1
ATOM 691 C C . HIS A 1 87 ? 37.278 33.437 -60.317 1.00 85.19 87 HIS A C 1
ATOM 693 O O . HIS A 1 87 ? 36.622 34.410 -60.678 1.00 85.19 87 HIS A O 1
ATOM 699 N N . ARG A 1 88 ? 38.458 33.155 -60.880 1.00 85.62 88 ARG A N 1
ATOM 700 C CA . ARG A 1 88 ? 39.012 33.867 -62.038 1.00 85.62 88 ARG A CA 1
ATOM 701 C C . ARG A 1 88 ? 38.226 33.541 -63.306 1.00 85.62 88 ARG A C 1
ATOM 703 O O . ARG A 1 88 ? 37.820 34.474 -63.982 1.00 85.62 88 ARG A O 1
ATOM 710 N N . ALA A 1 89 ? 37.930 32.270 -63.563 1.00 87.00 89 ALA A N 1
ATOM 711 C CA . ALA A 1 89 ? 37.079 31.838 -64.668 1.00 87.00 89 ALA A CA 1
ATOM 712 C C . ALA A 1 89 ? 35.667 32.437 -64.557 1.00 87.00 89 ALA A C 1
ATOM 714 O O . ALA A 1 89 ? 35.166 32.979 -65.532 1.00 87.00 89 ALA A O 1
ATOM 715 N N . ALA A 1 90 ? 35.061 32.443 -63.364 1.00 89.12 90 ALA A N 1
ATOM 716 C CA . ALA A 1 90 ? 33.764 33.087 -63.138 1.00 89.12 90 ALA A CA 1
ATOM 717 C C . ALA A 1 90 ? 33.795 34.595 -63.450 1.00 89.12 90 ALA A C 1
ATOM 719 O O . ALA A 1 90 ? 32.883 35.104 -64.092 1.00 89.12 90 ALA A O 1
ATOM 720 N N . ARG A 1 91 ? 34.870 35.300 -63.066 1.00 92.12 91 ARG A N 1
ATOM 721 C CA . ARG A 1 91 ? 35.067 36.718 -63.417 1.00 92.12 91 ARG A CA 1
ATOM 722 C C . ARG A 1 91 ? 35.281 36.936 -64.916 1.00 92.12 91 ARG A C 1
ATOM 724 O O . ARG A 1 91 ? 34.755 37.900 -65.452 1.00 92.12 91 ARG A O 1
ATOM 731 N N . LEU A 1 92 ? 36.020 36.054 -65.592 1.00 91.25 92 LEU A N 1
ATOM 732 C CA . LEU A 1 92 ? 36.206 36.109 -67.047 1.00 91.25 92 LEU A CA 1
ATOM 733 C C . LEU A 1 92 ? 34.895 35.847 -67.800 1.00 91.25 92 LEU A C 1
ATOM 735 O O . LEU A 1 92 ? 34.659 36.481 -68.818 1.00 91.25 92 LEU A O 1
ATOM 739 N N . VAL A 1 93 ? 34.014 34.985 -67.278 1.00 90.62 93 VAL A N 1
ATOM 740 C CA . VAL A 1 93 ? 32.656 34.793 -67.817 1.00 90.62 93 VAL A CA 1
ATOM 741 C C . VAL A 1 93 ? 31.829 36.074 -67.695 1.00 90.62 93 VAL A C 1
ATOM 743 O O . VAL A 1 93 ? 31.195 36.469 -68.668 1.00 90.62 93 VAL A O 1
ATOM 746 N N . SER A 1 94 ? 31.869 36.756 -66.545 1.00 92.69 94 SER A N 1
ATOM 747 C CA . SER A 1 94 ? 31.210 38.063 -66.388 1.00 92.69 94 SER A CA 1
ATOM 748 C C . SER A 1 94 ? 31.787 39.116 -67.342 1.00 92.69 94 SER A C 1
ATOM 750 O O . SER A 1 94 ? 31.026 39.777 -68.038 1.00 92.69 94 SER A O 1
ATOM 752 N N . ARG A 1 95 ? 33.121 39.200 -67.465 1.00 90.88 95 ARG A N 1
ATOM 753 C CA . ARG A 1 95 ? 33.806 40.137 -68.377 1.00 90.88 95 ARG A CA 1
ATOM 754 C C . ARG A 1 95 ? 33.512 39.843 -69.852 1.00 90.88 95 ARG A C 1
ATOM 756 O O . ARG A 1 95 ? 33.447 40.759 -70.662 1.00 90.88 95 ARG A O 1
ATOM 763 N N . LEU A 1 96 ? 33.326 38.571 -70.210 1.00 90.50 96 LEU A N 1
ATOM 764 C CA . LEU A 1 96 ? 32.926 38.164 -71.557 1.00 90.50 96 LEU A CA 1
ATOM 765 C C . LEU A 1 96 ? 31.476 38.563 -71.845 1.00 90.50 96 LEU A C 1
ATOM 767 O O . LEU A 1 96 ? 31.193 39.023 -72.943 1.00 90.50 96 LEU A O 1
ATOM 771 N N . ALA A 1 97 ? 30.574 38.418 -70.869 1.00 90.00 97 ALA A N 1
ATOM 772 C CA . ALA A 1 97 ? 29.191 38.869 -71.003 1.00 90.00 97 ALA A CA 1
ATOM 773 C C . ALA A 1 97 ? 29.120 40.389 -71.224 1.00 90.00 97 ALA A C 1
ATOM 775 O O . ALA A 1 97 ? 28.452 40.830 -72.152 1.00 90.00 97 ALA A O 1
ATOM 776 N N . GLU A 1 98 ? 29.883 41.166 -70.449 1.00 89.75 98 GLU A N 1
ATOM 777 C CA . GLU A 1 98 ? 30.026 42.619 -70.624 1.00 89.75 98 GLU A CA 1
ATOM 778 C C . GLU A 1 98 ? 30.593 42.979 -72.009 1.00 89.75 98 GLU A C 1
ATOM 780 O O . GLU A 1 98 ? 30.052 43.846 -72.690 1.00 89.75 98 GLU A O 1
ATOM 785 N N . ALA A 1 99 ? 31.627 42.269 -72.478 1.00 85.88 99 ALA A N 1
ATOM 786 C CA . ALA A 1 99 ? 32.192 42.475 -73.815 1.00 85.88 99 ALA A CA 1
ATOM 787 C C . ALA A 1 99 ? 31.204 42.111 -74.941 1.00 85.88 99 ALA A C 1
ATOM 789 O O . ALA A 1 99 ? 31.193 42.761 -75.982 1.00 85.88 99 ALA A O 1
ATOM 790 N N . CYS A 1 100 ? 30.351 41.100 -74.744 1.00 85.31 100 CYS A N 1
ATOM 791 C CA . CYS A 1 100 ? 29.290 40.743 -75.687 1.00 85.31 100 CYS A CA 1
ATOM 792 C C . CYS A 1 100 ? 28.133 41.753 -75.704 1.00 85.31 100 CYS A C 1
ATOM 794 O O . CYS A 1 100 ? 27.523 41.929 -76.755 1.00 85.31 100 CYS A O 1
ATOM 796 N N . GLU A 1 101 ? 27.807 42.396 -74.577 1.00 85.38 101 GLU A N 1
ATOM 797 C CA . GLU A 1 101 ? 26.876 43.538 -74.558 1.00 85.38 101 GLU A CA 1
ATOM 798 C C . GLU A 1 101 ? 27.471 44.747 -75.293 1.00 85.38 101 GLU A C 1
ATOM 800 O O . GLU A 1 101 ? 26.846 45.261 -76.214 1.00 85.38 101 GLU A O 1
ATOM 805 N N . ALA A 1 102 ? 28.728 45.111 -75.018 1.00 82.75 102 ALA A N 1
ATOM 806 C CA . ALA A 1 102 ? 29.408 46.199 -75.730 1.00 82.75 102 ALA A CA 1
ATOM 807 C C . ALA A 1 102 ? 29.489 45.967 -77.254 1.00 82.75 102 ALA A C 1
ATOM 809 O O . ALA A 1 102 ? 29.408 46.909 -78.042 1.00 82.75 102 ALA A O 1
ATOM 810 N N . LEU A 1 103 ? 29.602 44.706 -77.687 1.00 81.56 103 LEU A N 1
ATOM 811 C CA . LEU A 1 103 ? 29.570 44.324 -79.102 1.00 81.56 103 LEU A CA 1
ATOM 812 C C . LEU A 1 103 ? 28.188 44.497 -79.754 1.00 81.56 103 LEU A C 1
ATOM 814 O O . LEU A 1 103 ? 28.100 44.738 -80.958 1.00 81.56 103 LEU A O 1
ATOM 818 N N . ARG A 1 104 ? 27.108 44.338 -78.976 1.00 83.00 104 ARG A N 1
ATOM 819 C CA . ARG A 1 104 ? 25.737 44.617 -79.429 1.00 83.00 104 ARG A CA 1
ATOM 820 C C . ARG A 1 104 ? 25.503 46.119 -79.560 1.00 83.00 104 ARG A C 1
ATOM 822 O O . ARG A 1 104 ? 24.881 46.539 -80.530 1.00 83.00 104 ARG A O 1
ATOM 829 N N . ASP A 1 105 ? 26.049 46.904 -78.635 1.00 81.50 105 ASP A N 1
ATOM 830 C CA . ASP A 1 105 ? 25.885 48.361 -78.607 1.00 81.50 105 ASP A CA 1
ATOM 831 C C . ASP A 1 105 ? 26.711 49.086 -79.693 1.00 81.50 105 ASP A C 1
ATOM 833 O O . ASP A 1 105 ? 26.325 50.160 -80.149 1.00 81.50 105 ASP A O 1
ATOM 837 N N . THR A 1 106 ? 27.820 48.497 -80.162 1.00 77.50 106 THR A N 1
ATOM 838 C CA . THR A 1 106 ? 28.739 49.086 -81.166 1.00 77.50 106 THR A CA 1
ATOM 839 C C . THR A 1 106 ? 28.479 48.641 -82.613 1.00 77.50 106 THR A C 1
ATOM 841 O O . THR A 1 106 ? 29.268 48.940 -83.503 1.00 77.50 106 THR A O 1
ATOM 844 N N . ALA A 1 107 ? 27.356 47.971 -82.894 1.00 70.56 107 ALA A N 1
ATOM 845 C CA . ALA A 1 107 ? 27.037 47.379 -84.204 1.00 70.56 107 ALA A CA 1
ATOM 846 C C . ALA A 1 107 ? 26.907 48.371 -85.389 1.00 70.56 107 ALA A C 1
ATOM 848 O O . ALA A 1 107 ? 26.718 47.933 -86.522 1.00 70.56 107 ALA A O 1
ATOM 849 N N . GLY A 1 108 ? 26.983 49.684 -85.142 1.00 68.44 108 GLY A N 1
ATOM 850 C CA . GLY A 1 108 ? 26.899 50.740 -86.159 1.00 68.44 108 GLY A CA 1
ATOM 851 C C . GLY A 1 108 ? 28.232 51.376 -86.585 1.00 68.44 108 GLY A C 1
ATOM 852 O O . GLY A 1 108 ? 28.225 52.155 -87.533 1.00 68.44 108 GLY A O 1
ATOM 853 N N . ASP A 1 109 ? 29.352 51.074 -85.918 1.00 75.56 109 ASP A N 1
ATOM 854 C CA . ASP A 1 109 ? 30.682 51.630 -86.223 1.00 75.56 109 ASP A CA 1
ATOM 855 C C . ASP A 1 109 ? 31.677 50.484 -86.464 1.00 75.56 109 ASP A C 1
ATOM 857 O O . ASP A 1 109 ? 32.024 49.752 -85.538 1.00 75.56 109 ASP A O 1
ATOM 861 N N . GLU A 1 110 ? 32.122 50.305 -87.713 1.00 70.56 110 GLU A N 1
ATOM 862 C CA . GLU A 1 110 ? 32.977 49.178 -88.121 1.00 70.56 110 GLU A CA 1
ATOM 863 C C . GLU A 1 110 ? 34.317 49.135 -87.370 1.00 70.56 110 GLU A C 1
ATOM 865 O O . GLU A 1 110 ? 34.809 48.050 -87.047 1.00 70.56 110 GLU A O 1
ATOM 870 N N . CYS A 1 111 ? 34.890 50.296 -87.040 1.00 70.81 111 CYS A N 1
ATOM 871 C CA . CYS A 1 111 ? 36.155 50.376 -86.313 1.00 70.81 111 CYS A CA 1
ATOM 872 C C . CYS A 1 111 ? 35.955 50.036 -84.829 1.00 70.81 111 CYS A C 1
ATOM 874 O O . CYS A 1 111 ? 36.664 49.187 -84.286 1.00 70.81 111 CYS A O 1
ATOM 876 N N . ALA A 1 112 ? 34.942 50.628 -84.186 1.00 75.19 112 ALA A N 1
ATOM 877 C CA . ALA A 1 112 ? 34.627 50.345 -82.781 1.00 75.19 112 ALA A CA 1
ATOM 878 C C . ALA A 1 112 ? 34.152 48.895 -82.565 1.00 75.19 112 ALA A C 1
ATOM 880 O O . ALA A 1 112 ? 34.402 48.289 -81.514 1.00 75.19 112 ALA A O 1
ATOM 881 N N . TRP A 1 113 ? 33.501 48.313 -83.575 1.00 80.50 113 TRP A N 1
ATOM 882 C CA . TRP A 1 113 ? 33.069 46.923 -83.568 1.00 80.50 113 TRP A CA 1
ATOM 883 C C . TRP A 1 113 ? 34.254 45.955 -83.674 1.00 80.50 113 TRP A C 1
ATOM 885 O O . TRP A 1 113 ? 34.311 44.977 -82.926 1.00 80.50 113 TRP A O 1
ATOM 895 N N . ALA A 1 114 ? 35.239 46.239 -84.535 1.00 81.06 114 ALA A N 1
ATOM 896 C CA . ALA A 1 114 ? 36.448 45.422 -84.677 1.00 81.06 114 ALA A CA 1
ATOM 897 C C . ALA A 1 114 ? 37.297 45.379 -83.387 1.00 81.06 114 ALA A C 1
ATOM 899 O O . ALA A 1 114 ? 37.792 44.311 -82.999 1.00 81.06 114 ALA A O 1
ATOM 900 N N . ASP A 1 115 ? 37.407 46.506 -82.677 1.00 80.69 115 ASP A N 1
ATOM 901 C CA . ASP A 1 115 ? 38.114 46.600 -81.392 1.00 80.69 115 ASP A CA 1
ATOM 902 C C . ASP A 1 115 ? 37.371 45.859 -80.268 1.00 80.69 115 ASP A C 1
ATOM 904 O O . ASP A 1 115 ? 37.967 45.102 -79.485 1.00 80.69 115 ASP A O 1
ATOM 908 N N . SER A 1 116 ? 36.043 45.999 -80.223 1.00 81.44 116 SER A N 1
ATOM 909 C CA . SER A 1 116 ? 35.184 45.281 -79.272 1.00 81.44 116 SER A CA 1
ATOM 910 C C . SER A 1 116 ? 35.210 43.767 -79.523 1.00 81.44 116 SER A C 1
ATOM 912 O O . SER A 1 116 ? 35.277 42.975 -78.578 1.00 81.44 116 SER A O 1
ATOM 914 N N . TYR A 1 117 ? 35.243 43.347 -80.793 1.00 85.25 117 TYR A N 1
ATOM 915 C CA . TYR A 1 117 ? 35.347 41.944 -81.204 1.00 85.25 117 TYR A CA 1
ATOM 916 C C . TYR A 1 117 ? 36.689 41.327 -80.814 1.00 85.25 117 TYR A C 1
ATOM 918 O O . TYR A 1 117 ? 36.728 40.233 -80.243 1.00 85.25 117 TYR A O 1
ATOM 926 N N . SER A 1 118 ? 37.784 42.054 -81.037 1.00 85.31 118 SER A N 1
ATOM 927 C CA . SER A 1 118 ? 39.130 41.635 -80.632 1.00 85.31 118 SER A CA 1
ATOM 928 C C . SER A 1 118 ? 39.243 41.494 -79.111 1.00 85.31 118 SER A C 1
ATOM 930 O O . SER A 1 118 ? 39.809 40.519 -78.610 1.00 85.31 118 SER A O 1
ATOM 932 N N . THR A 1 119 ? 38.619 42.408 -78.362 1.00 85.00 119 THR A N 1
ATOM 933 C CA . THR A 1 119 ? 38.559 42.357 -76.895 1.00 85.00 119 THR A CA 1
ATOM 934 C C . THR A 1 119 ? 37.756 41.147 -76.403 1.00 85.00 119 THR A C 1
ATOM 936 O O . THR A 1 119 ? 38.227 40.405 -75.538 1.00 85.00 119 THR A O 1
ATOM 939 N N . ALA A 1 120 ? 36.580 40.880 -76.979 1.00 88.25 120 ALA A N 1
ATOM 940 C CA . ALA A 1 120 ? 35.763 39.714 -76.637 1.00 88.25 120 ALA A CA 1
ATOM 941 C C . ALA A 1 120 ? 36.468 38.386 -76.975 1.00 88.25 120 ALA A C 1
ATOM 943 O O . ALA A 1 120 ? 36.425 37.437 -76.186 1.00 88.25 120 ALA A O 1
ATOM 944 N N . LEU A 1 121 ? 37.169 38.323 -78.113 1.00 88.88 121 LEU A N 1
ATOM 945 C CA . LEU A 1 121 ? 37.996 37.175 -78.486 1.00 88.88 121 LEU A CA 1
ATOM 946 C C . LEU A 1 121 ? 39.148 36.953 -77.502 1.00 88.88 121 LEU A C 1
ATOM 948 O O . LEU A 1 121 ? 39.363 35.813 -77.096 1.00 88.88 121 LEU A O 1
ATOM 952 N N . GLY A 1 122 ? 39.830 38.014 -77.062 1.00 89.12 122 GLY A N 1
ATOM 953 C CA . GLY A 1 122 ? 40.884 37.924 -76.047 1.00 89.12 122 GLY A CA 1
ATOM 954 C C . GLY A 1 122 ? 40.374 37.410 -74.696 1.00 89.12 122 GLY A C 1
ATOM 955 O O . GLY A 1 122 ? 40.992 36.548 -74.076 1.00 89.12 122 GLY A O 1
ATOM 956 N N . VAL A 1 123 ? 39.196 37.859 -74.248 1.00 90.44 123 VAL A N 1
ATOM 957 C CA . VAL A 1 123 ? 38.576 37.332 -73.016 1.00 90.44 123 VAL A CA 1
ATOM 958 C C . VAL A 1 123 ? 38.170 35.862 -73.181 1.00 90.44 123 VAL A C 1
ATOM 960 O O . VAL A 1 123 ? 38.303 35.068 -72.246 1.00 90.44 123 VAL A O 1
ATOM 963 N N . LYS A 1 124 ? 37.692 35.474 -74.369 1.00 91.06 124 LYS A N 1
ATOM 964 C CA . LYS A 1 124 ? 37.314 34.091 -74.678 1.00 91.06 124 LYS A CA 1
ATOM 965 C C . LYS A 1 124 ? 38.521 33.152 -74.661 1.00 91.06 124 LYS A C 1
ATOM 967 O O . LYS A 1 124 ? 38.404 32.064 -74.097 1.00 91.06 124 LYS A O 1
ATOM 972 N N . THR A 1 125 ? 39.652 33.547 -75.242 1.00 89.81 125 THR A N 1
ATOM 973 C CA . THR A 1 125 ? 40.879 32.734 -75.226 1.00 89.81 125 THR A CA 1
ATOM 974 C C . THR A 1 125 ? 41.452 32.628 -73.814 1.00 89.81 125 THR A C 1
ATOM 976 O O . THR A 1 125 ? 41.749 31.523 -73.370 1.00 89.81 125 THR A O 1
ATOM 979 N N . GLU A 1 126 ? 41.470 33.722 -73.040 1.00 89.38 126 GLU A N 1
ATOM 980 C CA . GLU A 1 126 ? 41.849 33.696 -71.616 1.00 89.38 126 GLU A CA 1
ATOM 981 C C . GLU A 1 126 ? 40.966 32.740 -70.793 1.00 89.38 126 GLU A C 1
ATOM 983 O O . GLU A 1 126 ? 41.454 32.019 -69.917 1.00 89.38 126 GLU A O 1
ATOM 988 N N . LEU A 1 127 ? 39.658 32.711 -71.067 1.00 88.69 127 LEU A N 1
ATOM 989 C CA . LEU A 1 127 ? 38.726 31.793 -70.415 1.00 88.69 127 LEU A CA 1
ATOM 990 C C . LEU A 1 127 ? 38.966 30.337 -70.839 1.00 88.69 127 LEU A C 1
ATOM 992 O O . LEU A 1 127 ? 38.895 29.446 -69.993 1.00 88.69 127 LEU A O 1
ATOM 996 N N . GLN A 1 128 ? 39.246 30.089 -72.121 1.00 87.62 128 GLN A N 1
ATOM 997 C CA . GLN A 1 128 ? 39.575 28.756 -72.635 1.00 87.62 128 GLN A CA 1
ATOM 998 C C . GLN A 1 128 ? 40.857 28.217 -71.993 1.00 87.62 128 GLN A C 1
ATOM 1000 O O . GLN A 1 128 ? 40.835 27.109 -71.460 1.00 87.62 128 GLN A O 1
ATOM 1005 N N . ASP A 1 129 ? 41.908 29.030 -71.898 1.00 84.69 129 ASP A N 1
ATOM 1006 C CA . ASP A 1 129 ? 43.168 28.650 -71.253 1.00 84.69 129 ASP A CA 1
ATOM 1007 C C . ASP A 1 129 ? 42.990 28.334 -69.757 1.00 84.69 129 ASP A C 1
ATOM 1009 O O . ASP A 1 129 ? 43.550 27.363 -69.237 1.00 84.69 129 ASP A O 1
ATOM 1013 N N . GLU A 1 130 ? 42.189 29.124 -69.031 1.00 82.81 130 GLU A N 1
ATOM 1014 C CA . GLU A 1 130 ? 41.875 28.856 -67.619 1.00 82.81 130 GLU A CA 1
ATOM 1015 C C . GLU A 1 130 ? 41.002 27.604 -67.439 1.00 82.81 130 GLU A C 1
ATOM 1017 O O . GLU A 1 130 ? 41.204 26.830 -66.496 1.00 82.81 130 GLU A O 1
ATOM 1022 N N . LEU A 1 131 ? 40.062 27.350 -68.352 1.00 82.38 131 LEU A N 1
ATOM 1023 C CA . LEU A 1 131 ? 39.258 26.130 -68.343 1.00 82.38 131 LEU A CA 1
ATOM 1024 C C . LEU A 1 131 ? 40.098 24.897 -68.673 1.00 82.38 131 LEU A C 1
ATOM 1026 O O . LEU A 1 131 ? 39.915 23.872 -68.020 1.00 82.38 131 LEU A O 1
ATOM 1030 N N . ASP A 1 132 ? 41.046 24.983 -69.602 1.00 81.88 132 ASP A N 1
ATOM 1031 C CA . ASP A 1 132 ? 41.928 23.871 -69.955 1.00 81.88 132 ASP A CA 1
ATOM 1032 C C . ASP A 1 132 ? 42.915 23.548 -68.821 1.00 81.88 132 ASP A C 1
ATOM 1034 O O . ASP A 1 132 ? 43.112 22.378 -68.474 1.00 81.88 132 ASP A O 1
ATOM 1038 N N . ARG A 1 133 ? 43.403 24.570 -68.100 1.00 78.00 133 ARG A N 1
ATOM 1039 C CA . ARG A 1 133 ? 44.148 24.400 -66.833 1.00 78.00 133 ARG A CA 1
ATOM 1040 C C . ARG A 1 133 ? 43.330 23.689 -65.750 1.00 78.00 133 ARG A C 1
ATOM 1042 O O . ARG A 1 133 ? 43.886 22.906 -64.973 1.00 78.00 133 ARG A O 1
ATOM 1049 N N . LEU A 1 134 ? 42.022 23.947 -65.678 1.00 75.75 134 LEU A N 1
ATOM 1050 C CA . LEU A 1 134 ? 41.097 23.283 -64.748 1.00 75.75 134 LEU A CA 1
ATOM 1051 C C . LEU A 1 134 ? 40.672 21.882 -65.225 1.00 75.75 134 LEU A C 1
ATOM 1053 O O . LEU A 1 134 ? 40.390 21.013 -64.393 1.00 75.75 134 LEU A O 1
ATOM 1057 N N . ARG A 1 135 ? 40.641 21.657 -66.544 1.00 74.06 135 ARG A N 1
ATOM 1058 C CA . ARG A 1 135 ? 40.259 20.404 -67.213 1.00 74.06 135 ARG A CA 1
ATOM 1059 C C . ARG A 1 135 ? 41.344 19.340 -67.214 1.00 74.06 135 ARG A C 1
ATOM 1061 O O . ARG A 1 135 ? 41.010 18.208 -67.553 1.00 74.06 135 ARG A O 1
ATOM 1068 N N . LEU A 1 136 ? 42.577 19.646 -66.790 1.00 67.88 136 LEU A N 1
ATOM 1069 C CA . LEU A 1 136 ? 43.625 18.654 -66.511 1.00 67.88 136 LEU A CA 1
ATOM 1070 C C . LEU A 1 136 ? 43.053 17.518 -65.634 1.00 67.88 136 LEU A C 1
ATOM 1072 O O . LEU A 1 136 ? 42.938 17.637 -64.407 1.00 67.88 136 LEU A O 1
ATOM 1076 N N . GLY A 1 137 ? 42.632 16.431 -66.291 1.00 63.38 137 GLY A N 1
ATOM 1077 C CA . GLY A 1 137 ? 41.626 15.495 -65.785 1.00 63.38 137 GLY A CA 1
ATOM 1078 C C . GLY A 1 137 ? 42.011 14.850 -64.461 1.00 63.38 137 GLY A C 1
ATOM 1079 O O . GLY A 1 137 ? 41.178 14.727 -63.566 1.00 63.38 137 GLY A O 1
ATOM 1080 N N . GLU A 1 138 ? 43.282 14.522 -64.273 1.00 65.62 138 GLU A N 1
ATOM 1081 C CA . GLU A 1 138 ? 43.787 13.869 -63.063 1.00 65.62 138 GLU A CA 1
ATOM 1082 C C . GLU A 1 138 ? 43.608 14.730 -61.807 1.00 65.62 138 GLU A C 1
ATOM 1084 O O . GLU A 1 138 ? 43.206 14.240 -60.744 1.00 65.62 138 GLU A O 1
ATOM 1089 N N . ARG A 1 139 ? 43.814 16.049 -61.931 1.00 71.38 139 ARG A N 1
ATOM 1090 C CA . ARG A 1 139 ? 43.609 16.984 -60.822 1.00 71.38 139 ARG A CA 1
ATOM 1091 C C . ARG A 1 139 ? 42.131 17.003 -60.457 1.00 71.38 139 ARG A C 1
ATOM 1093 O O . ARG A 1 139 ? 41.808 16.738 -59.299 1.00 71.38 139 ARG A O 1
ATOM 1100 N N . LEU A 1 140 ? 41.230 17.226 -61.416 1.00 76.19 140 LEU A N 1
ATOM 1101 C CA . LEU A 1 140 ? 39.779 17.279 -61.187 1.00 76.19 140 LEU A CA 1
ATOM 1102 C C . LEU A 1 140 ? 39.227 15.993 -60.546 1.00 76.19 140 LEU A C 1
ATOM 1104 O O . LEU A 1 140 ? 38.448 16.069 -59.591 1.00 76.19 140 LEU A O 1
ATOM 1108 N N . HIS A 1 141 ? 39.658 14.818 -61.011 1.00 79.69 141 HIS A N 1
ATOM 1109 C CA . HIS A 1 141 ? 39.264 13.534 -60.425 1.00 79.69 141 HIS A CA 1
ATOM 1110 C C . HIS A 1 141 ? 39.766 13.392 -58.982 1.00 79.69 141 HIS A C 1
ATOM 1112 O O . HIS A 1 141 ? 38.993 13.000 -58.104 1.00 79.69 141 HIS A O 1
ATOM 1118 N N . SER A 1 142 ? 41.003 13.810 -58.687 1.00 81.62 142 SER A N 1
ATOM 1119 C CA . SER A 1 142 ? 41.529 13.823 -57.315 1.00 81.62 142 SER A CA 1
ATOM 1120 C C . SER A 1 142 ? 40.726 14.747 -56.381 1.00 81.62 142 SER A C 1
ATOM 1122 O O . SER A 1 142 ? 40.506 14.417 -55.211 1.00 81.62 142 SER A O 1
ATOM 1124 N N . TRP A 1 143 ? 40.220 15.879 -56.886 1.00 78.38 143 TRP A N 1
ATOM 1125 C CA . TRP A 1 143 ? 39.375 16.809 -56.127 1.00 78.38 143 TRP A CA 1
ATOM 1126 C C . TRP A 1 143 ? 37.977 16.245 -55.885 1.00 78.38 143 TRP A C 1
ATOM 1128 O O . TRP A 1 143 ? 37.505 16.268 -54.746 1.00 78.38 143 TRP A O 1
ATOM 1138 N N . LYS A 1 144 ? 37.339 15.670 -56.912 1.00 84.19 144 LYS A N 1
ATOM 1139 C CA . LYS A 1 144 ? 36.062 14.951 -56.773 1.00 84.19 144 LYS A CA 1
ATOM 1140 C C . LYS A 1 144 ? 36.191 13.803 -55.767 1.00 84.19 144 LYS A C 1
ATOM 1142 O O . LYS A 1 144 ? 35.347 13.657 -54.881 1.00 84.19 144 LYS A O 1
ATOM 1147 N N . ALA A 1 145 ? 37.294 13.056 -55.813 1.00 87.62 145 ALA A N 1
ATOM 1148 C CA . ALA A 1 145 ? 37.598 12.009 -54.845 1.00 87.62 145 ALA A CA 1
ATOM 1149 C C . ALA A 1 145 ? 37.745 12.571 -53.417 1.00 87.62 145 ALA A C 1
ATOM 1151 O O . ALA A 1 145 ? 37.119 12.048 -52.493 1.00 87.62 145 ALA A O 1
ATOM 1152 N N . LYS A 1 146 ? 38.485 13.672 -53.216 1.00 88.50 146 LYS A N 1
ATOM 1153 C CA . LYS A 1 146 ? 38.600 14.349 -51.907 1.00 88.50 146 LYS A CA 1
ATOM 1154 C C . LYS A 1 146 ? 37.243 14.838 -51.387 1.00 88.50 146 LYS A C 1
ATOM 1156 O O . LYS A 1 146 ? 36.924 14.593 -50.225 1.00 88.50 146 LYS A O 1
ATOM 1161 N N . LEU A 1 147 ? 36.420 15.462 -52.230 1.00 88.69 147 LEU A N 1
ATOM 1162 C CA . LEU A 1 147 ? 35.079 15.929 -51.858 1.00 88.69 147 LEU A CA 1
ATOM 1163 C C . LEU A 1 147 ? 34.149 14.767 -51.499 1.00 88.69 147 LEU A C 1
ATOM 1165 O O . LEU A 1 147 ? 33.478 14.826 -50.471 1.00 88.69 147 LEU A O 1
ATOM 1169 N N . SER A 1 148 ? 34.171 13.674 -52.266 1.00 91.56 148 SER A N 1
ATOM 1170 C CA . SER A 1 148 ? 33.390 12.473 -51.945 1.00 91.56 148 SER A CA 1
ATOM 1171 C C . SER A 1 148 ? 33.832 11.838 -50.621 1.00 91.56 148 SER A C 1
ATOM 1173 O O . SER A 1 148 ? 32.990 11.426 -49.825 1.00 91.56 148 SER A O 1
ATOM 1175 N N . ARG A 1 149 ? 35.141 11.823 -50.319 1.00 93.56 149 ARG A N 1
ATOM 1176 C CA . ARG A 1 149 ? 35.679 11.368 -49.026 1.00 93.56 149 ARG A CA 1
ATOM 1177 C C . ARG A 1 149 ? 35.199 12.253 -47.878 1.00 93.56 149 ARG A C 1
ATOM 1179 O O . ARG A 1 149 ? 34.809 11.730 -46.837 1.00 93.56 149 ARG A O 1
ATOM 1186 N N . VAL A 1 150 ? 35.187 13.574 -48.064 1.00 93.19 150 VAL A N 1
ATOM 1187 C CA . VAL A 1 150 ? 34.672 14.527 -47.068 1.00 93.19 150 VAL A CA 1
ATOM 1188 C C . VAL A 1 150 ? 33.168 14.347 -46.863 1.00 93.19 150 VAL A C 1
ATOM 1190 O O . VAL A 1 150 ? 32.727 14.277 -45.718 1.00 93.19 150 VAL A O 1
ATOM 1193 N N . ALA A 1 151 ? 32.387 14.202 -47.935 1.00 93.56 151 ALA A N 1
ATOM 1194 C CA . ALA A 1 151 ? 30.948 13.958 -47.864 1.00 93.56 151 ALA A CA 1
ATOM 1195 C C . ALA A 1 151 ? 30.634 12.634 -47.147 1.00 93.56 151 ALA A C 1
ATOM 1197 O O . ALA A 1 151 ? 29.846 12.619 -46.203 1.00 93.56 151 ALA A O 1
ATOM 1198 N N . LYS A 1 152 ? 31.330 11.543 -47.504 1.00 95.38 152 LYS A N 1
ATOM 1199 C CA . LYS A 1 152 ? 31.221 10.239 -46.827 1.00 95.38 152 LYS A CA 1
ATOM 1200 C C . LYS A 1 152 ? 31.594 10.338 -45.346 1.00 95.38 152 LYS A C 1
ATOM 1202 O O . LYS A 1 152 ? 30.879 9.801 -44.505 1.00 95.38 152 LYS A O 1
ATOM 1207 N N . ARG A 1 153 ? 32.673 11.052 -45.001 1.00 95.19 153 ARG A N 1
ATOM 1208 C CA . ARG A 1 153 ? 33.077 11.283 -43.603 1.00 95.19 153 ARG A CA 1
ATOM 1209 C C . ARG A 1 153 ? 32.010 12.061 -42.830 1.00 95.19 153 ARG A C 1
ATOM 1211 O O . ARG A 1 153 ? 31.651 11.648 -41.733 1.00 95.19 153 ARG A O 1
ATOM 1218 N N . ARG A 1 154 ? 31.477 13.146 -43.399 1.00 94.19 154 ARG A N 1
ATOM 1219 C CA . ARG A 1 154 ? 30.398 13.939 -42.784 1.00 94.19 154 ARG A CA 1
ATOM 1220 C C . ARG A 1 154 ? 29.132 13.109 -42.582 1.00 94.19 154 ARG A C 1
ATOM 1222 O O . ARG A 1 154 ? 28.568 13.137 -41.496 1.00 94.19 154 ARG A O 1
ATOM 1229 N N . ALA A 1 155 ? 28.735 12.314 -43.576 1.00 95.44 155 ALA A N 1
ATOM 1230 C CA . ALA A 1 155 ? 27.587 11.419 -43.469 1.00 95.44 155 ALA A CA 1
ATOM 1231 C C . ALA A 1 155 ? 27.771 10.372 -42.356 1.00 95.44 155 ALA A C 1
ATOM 1233 O O . ALA A 1 155 ? 26.850 10.145 -41.578 1.00 95.44 155 ALA A O 1
ATOM 1234 N N . ARG A 1 156 ? 28.968 9.776 -42.231 1.00 95.25 156 ARG A N 1
ATOM 1235 C CA . ARG A 1 156 ? 29.295 8.846 -41.134 1.00 95.25 156 ARG A CA 1
ATOM 1236 C C . ARG A 1 156 ? 29.197 9.517 -39.765 1.00 95.25 156 ARG A C 1
ATOM 1238 O O . ARG A 1 156 ? 28.581 8.951 -38.873 1.00 95.25 156 ARG A O 1
ATOM 1245 N N . LEU A 1 157 ? 29.745 10.724 -39.615 1.00 96.25 157 LEU A N 1
ATOM 12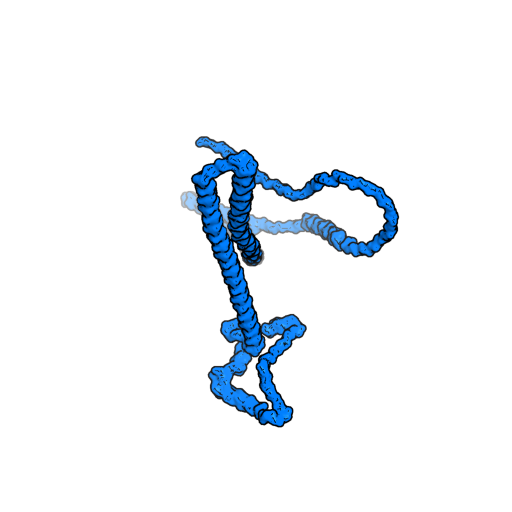46 C CA . LEU A 1 157 ? 29.678 11.480 -38.359 1.00 96.25 157 LEU A CA 1
ATOM 1247 C C . LEU A 1 157 ? 28.238 11.841 -37.978 1.00 96.25 157 LEU A C 1
ATOM 1249 O O . LEU A 1 157 ? 27.858 11.694 -36.822 1.00 96.25 157 LEU A O 1
ATOM 1253 N N . LEU A 1 158 ? 27.419 12.261 -38.946 1.00 96.75 158 LEU A N 1
ATOM 1254 C CA . LEU A 1 158 ? 26.002 12.547 -38.711 1.00 96.75 158 LEU A CA 1
ATOM 1255 C C . LEU A 1 158 ? 25.230 11.294 -38.284 1.00 96.75 158 LEU A C 1
ATOM 1257 O O . LEU A 1 158 ? 24.429 11.367 -37.358 1.00 96.75 158 LEU A O 1
ATOM 1261 N N . ARG A 1 159 ? 25.488 10.143 -38.919 1.00 95.81 159 ARG A N 1
ATOM 1262 C CA . ARG A 1 159 ? 24.891 8.858 -38.517 1.00 95.81 159 ARG A CA 1
ATOM 1263 C C . ARG A 1 159 ? 25.323 8.457 -37.109 1.00 95.81 159 ARG A C 1
ATOM 1265 O O . ARG A 1 159 ? 24.464 8.143 -36.299 1.00 95.81 159 ARG A O 1
ATOM 1272 N N . ALA A 1 160 ? 26.617 8.537 -36.803 1.00 96.31 160 ALA A N 1
ATOM 1273 C CA . ALA A 1 160 ? 27.140 8.232 -35.473 1.00 96.31 160 ALA A CA 1
ATOM 1274 C C . ALA A 1 160 ? 26.524 9.137 -34.393 1.00 96.31 160 ALA A C 1
ATOM 1276 O O . ALA A 1 160 ? 26.122 8.647 -33.346 1.00 96.31 160 ALA A O 1
ATOM 1277 N N . ARG A 1 161 ? 26.364 10.439 -34.672 1.00 96.69 161 ARG A N 1
ATOM 1278 C CA . ARG A 1 161 ? 25.709 11.377 -33.748 1.00 96.69 161 ARG A CA 1
ATOM 1279 C C . ARG A 1 161 ? 24.238 11.032 -33.518 1.00 96.69 161 ARG A C 1
ATOM 1281 O O . ARG A 1 161 ? 23.796 11.079 -32.380 1.00 96.69 161 ARG A O 1
ATOM 1288 N N . LYS A 1 162 ? 23.496 10.669 -34.570 1.00 96.38 162 LYS A N 1
ATOM 1289 C CA . LYS A 1 162 ? 22.099 10.224 -34.442 1.00 96.38 162 LYS A CA 1
ATOM 1290 C C . LYS A 1 162 ? 21.986 8.941 -33.623 1.00 96.38 162 LYS A C 1
ATOM 1292 O O . LYS A 1 162 ? 21.135 8.869 -32.752 1.00 96.38 162 LYS A O 1
ATOM 1297 N N . LEU A 1 163 ? 22.851 7.958 -33.879 1.00 96.25 163 LEU A N 1
ATOM 1298 C CA . LEU A 1 163 ? 22.879 6.714 -33.106 1.00 96.25 163 LEU A CA 1
ATOM 1299 C C . LEU A 1 163 ? 23.179 6.982 -31.632 1.00 96.25 163 LEU A C 1
ATOM 1301 O O . LEU A 1 163 ? 22.468 6.481 -30.775 1.00 96.25 163 LEU A O 1
ATOM 1305 N N . HIS A 1 164 ? 24.166 7.831 -31.344 1.00 95.25 164 HIS A N 1
ATOM 1306 C CA . HIS A 1 164 ? 24.479 8.215 -29.972 1.00 95.25 164 HIS A CA 1
ATOM 1307 C C . HIS A 1 164 ? 23.313 8.950 -29.296 1.00 95.25 164 HIS A C 1
ATOM 1309 O O . HIS A 1 164 ? 22.994 8.652 -28.160 1.00 95.25 164 HIS A O 1
ATOM 1315 N N . GLN A 1 165 ? 22.618 9.847 -30.002 1.00 96.75 165 GLN A N 1
ATOM 1316 C CA . GLN A 1 165 ? 21.418 10.503 -29.467 1.00 96.75 165 GLN A CA 1
ATOM 1317 C C . GLN A 1 165 ? 20.283 9.521 -29.161 1.00 96.75 165 GLN A C 1
ATOM 1319 O O . GLN A 1 165 ? 19.549 9.734 -28.206 1.00 96.75 165 GLN A O 1
ATOM 1324 N N . LEU A 1 166 ? 20.103 8.481 -29.978 1.00 96.19 166 LEU A N 1
ATOM 1325 C CA . LEU A 1 166 ? 19.102 7.447 -29.712 1.00 96.19 166 LEU A CA 1
ATOM 1326 C C . LEU A 1 166 ? 19.489 6.587 -28.505 1.00 96.19 166 LEU A C 1
ATOM 1328 O O . LEU A 1 166 ? 18.633 6.279 -27.689 1.00 96.19 166 LEU A O 1
ATOM 1332 N N . ASP A 1 167 ? 20.768 6.240 -28.381 1.00 95.38 167 ASP A N 1
ATOM 1333 C CA . ASP A 1 167 ? 21.311 5.495 -27.242 1.00 95.38 167 ASP A CA 1
ATOM 1334 C C . ASP A 1 167 ? 21.195 6.291 -25.930 1.00 95.38 167 ASP A C 1
ATOM 1336 O O . ASP A 1 167 ? 20.752 5.749 -24.924 1.00 95.38 167 ASP A O 1
ATOM 1340 N N . GLU A 1 168 ? 21.489 7.595 -25.948 1.00 96.00 168 GLU A N 1
ATOM 1341 C CA . GLU A 1 168 ? 21.275 8.477 -24.791 1.00 96.00 168 GLU A CA 1
ATOM 1342 C C . GLU A 1 168 ? 19.796 8.554 -24.404 1.00 96.00 168 GLU A C 1
ATOM 1344 O O . GLU A 1 168 ? 19.470 8.361 -23.240 1.00 96.00 168 GLU A O 1
ATOM 1349 N N . LYS A 1 169 ? 18.886 8.723 -25.372 1.00 96.56 169 LYS A N 1
ATOM 1350 C CA . LYS A 1 169 ? 17.440 8.707 -25.096 1.00 96.56 169 LYS A CA 1
ATOM 1351 C C . LYS A 1 169 ? 16.976 7.389 -24.491 1.00 96.56 169 LYS A C 1
ATOM 1353 O O . LYS A 1 169 ? 16.215 7.394 -23.535 1.00 96.56 169 LYS A O 1
ATOM 1358 N N . LEU A 1 170 ? 17.463 6.263 -25.009 1.00 96.25 170 LEU A N 1
ATOM 1359 C CA . LEU A 1 170 ? 17.139 4.951 -24.456 1.00 96.25 170 LEU A CA 1
ATOM 1360 C C . LEU A 1 170 ? 17.654 4.813 -23.015 1.00 96.25 170 LEU A C 1
ATOM 1362 O O . LEU A 1 170 ? 16.983 4.227 -22.171 1.00 96.25 170 LEU A O 1
ATOM 1366 N N . ARG A 1 171 ? 18.839 5.354 -22.710 1.00 96.06 171 ARG A N 1
ATOM 1367 C CA . ARG A 1 171 ? 19.371 5.388 -21.339 1.00 96.06 171 ARG A CA 1
ATOM 1368 C C . ARG A 1 171 ? 18.539 6.284 -20.432 1.00 96.06 171 ARG A C 1
ATOM 1370 O O . ARG A 1 171 ? 18.254 5.879 -19.310 1.00 96.06 171 ARG A O 1
ATOM 1377 N N . GLU A 1 172 ? 18.147 7.462 -20.905 1.00 96.38 172 GLU A N 1
ATOM 1378 C CA . GLU A 1 172 ? 17.264 8.386 -20.187 1.00 96.38 172 GLU A CA 1
ATOM 1379 C C . GLU A 1 172 ? 15.914 7.725 -19.883 1.00 96.38 172 GLU A C 1
ATOM 1381 O O . GLU A 1 172 ? 15.469 7.767 -18.741 1.00 96.38 172 GLU A O 1
ATOM 1386 N N . GLU A 1 173 ? 15.312 7.034 -20.853 1.00 96.00 173 GLU A N 1
ATOM 1387 C CA . GLU A 1 173 ? 14.083 6.252 -20.668 1.00 96.00 173 GLU A CA 1
ATOM 1388 C C . GLU A 1 173 ? 14.273 5.144 -19.622 1.00 96.00 173 GLU A C 1
ATOM 1390 O O . GLU A 1 173 ? 13.481 5.028 -18.690 1.00 96.00 173 GLU A O 1
ATOM 1395 N N . GLN A 1 174 ? 15.370 4.384 -19.692 1.00 96.62 174 GLN A N 1
ATOM 1396 C CA . GLN A 1 174 ? 15.678 3.354 -18.692 1.00 96.62 174 GLN A CA 1
ATOM 1397 C C . GLN A 1 174 ? 15.897 3.925 -17.285 1.00 96.62 174 GLN A C 1
ATOM 1399 O O . GLN A 1 174 ? 15.601 3.253 -16.294 1.00 96.62 174 GLN A O 1
ATOM 1404 N N . ILE A 1 175 ? 16.476 5.122 -17.170 1.00 95.88 175 ILE A N 1
ATOM 1405 C CA . ILE A 1 175 ? 16.648 5.812 -15.888 1.00 95.88 175 ILE A CA 1
ATOM 1406 C C . ILE A 1 175 ? 15.285 6.282 -15.383 1.00 95.88 175 ILE A C 1
ATOM 1408 O O . ILE A 1 175 ? 14.940 5.972 -14.245 1.00 95.88 175 ILE A O 1
ATOM 1412 N N . ALA A 1 176 ? 14.481 6.918 -16.235 1.00 97.56 176 ALA A N 1
ATOM 1413 C CA . ALA A 1 176 ? 13.137 7.374 -15.903 1.00 97.56 176 ALA A CA 1
ATOM 1414 C C . ALA A 1 176 ? 12.228 6.216 -15.459 1.00 97.56 176 ALA A C 1
ATOM 1416 O O . ALA A 1 176 ? 11.494 6.350 -14.484 1.00 97.56 176 ALA A O 1
ATOM 1417 N N . ASP A 1 177 ? 12.323 5.048 -16.098 1.00 96.62 177 ASP A N 1
ATOM 1418 C CA . ASP A 1 177 ? 11.586 3.846 -15.696 1.00 96.62 177 ASP A CA 1
ATOM 1419 C C . ASP A 1 177 ? 11.999 3.354 -14.302 1.00 96.62 177 ASP A C 1
ATOM 1421 O O . ASP A 1 177 ? 11.150 2.979 -13.485 1.00 96.62 177 ASP A O 1
ATOM 1425 N N . LYS A 1 178 ? 13.304 3.375 -13.998 1.00 96.75 178 LYS A N 1
ATOM 1426 C CA . LYS A 1 178 ? 13.825 3.014 -12.670 1.00 96.75 178 LYS A CA 1
ATOM 1427 C C . LYS A 1 178 ? 13.394 4.024 -11.612 1.00 96.75 178 LYS A C 1
ATOM 1429 O O . LYS A 1 178 ? 12.967 3.616 -10.535 1.00 96.75 178 LYS A O 1
ATOM 1434 N N . GLU A 1 179 ? 13.469 5.316 -11.911 1.00 96.25 179 GLU A N 1
ATOM 1435 C CA . GLU A 1 179 ? 13.017 6.391 -11.024 1.00 96.25 179 GLU A CA 1
ATOM 1436 C C . GLU A 1 179 ? 11.512 6.290 -10.761 1.00 96.25 179 GLU A C 1
ATOM 1438 O O . GLU A 1 179 ? 11.091 6.248 -9.606 1.00 96.25 179 GLU A O 1
ATOM 1443 N N . ALA A 1 180 ? 10.702 6.091 -11.802 1.00 97.94 180 ALA A N 1
ATOM 1444 C CA . ALA A 1 180 ? 9.267 5.873 -11.668 1.00 97.94 180 ALA A CA 1
ATOM 1445 C C . ALA A 1 180 ? 8.945 4.612 -10.848 1.00 97.94 180 ALA A C 1
ATOM 1447 O O . ALA A 1 180 ? 7.978 4.601 -10.082 1.00 97.94 180 ALA A O 1
ATOM 1448 N N . ALA A 1 181 ? 9.734 3.539 -10.973 1.00 97.81 181 ALA A N 1
ATOM 1449 C CA . ALA A 1 181 ? 9.589 2.349 -10.135 1.00 97.81 181 ALA A CA 1
ATOM 1450 C C . ALA A 1 181 ? 9.924 2.636 -8.660 1.00 97.81 181 ALA A C 1
ATOM 1452 O O . ALA A 1 181 ? 9.197 2.188 -7.767 1.00 97.81 181 ALA A O 1
ATOM 1453 N N . ILE A 1 182 ? 10.978 3.414 -8.400 1.00 96.88 182 ILE A N 1
ATOM 1454 C CA . ILE A 1 182 ? 11.354 3.861 -7.053 1.00 96.88 182 ILE A CA 1
ATOM 1455 C C . ILE A 1 182 ? 10.243 4.723 -6.450 1.00 96.88 182 ILE A C 1
ATOM 1457 O O . ILE A 1 182 ? 9.849 4.496 -5.305 1.00 96.88 182 ILE A O 1
ATOM 1461 N N . ASP A 1 183 ? 9.692 5.666 -7.206 1.00 97.81 183 ASP A N 1
ATOM 1462 C CA . ASP A 1 183 ? 8.646 6.563 -6.720 1.00 97.81 183 ASP A CA 1
ATOM 1463 C C . ASP A 1 183 ? 7.329 5.831 -6.475 1.00 97.81 183 ASP A C 1
ATOM 1465 O O . ASP A 1 183 ? 6.691 6.049 -5.443 1.00 97.81 183 ASP A O 1
ATOM 1469 N N . LYS A 1 184 ? 6.961 4.876 -7.338 1.00 98.19 184 LYS A N 1
ATOM 1470 C CA . LYS A 1 184 ? 5.839 3.959 -7.078 1.00 98.19 184 LYS A CA 1
ATOM 1471 C C . LYS A 1 184 ? 6.038 3.204 -5.765 1.00 98.19 184 LYS A C 1
ATOM 1473 O O . LYS A 1 184 ? 5.112 3.131 -4.958 1.00 98.19 184 LYS A O 1
ATOM 1478 N N . TRP A 1 185 ? 7.235 2.672 -5.520 1.00 98.00 185 TRP A N 1
ATOM 1479 C CA . TRP A 1 185 ? 7.541 1.963 -4.277 1.00 98.00 185 TRP A CA 1
ATOM 1480 C C . TRP A 1 185 ? 7.490 2.889 -3.053 1.00 98.00 185 TRP A C 1
ATOM 1482 O O . TRP A 1 185 ? 6.899 2.533 -2.032 1.00 98.00 185 TRP A O 1
ATOM 1492 N N . ARG A 1 186 ? 8.050 4.100 -3.156 1.00 97.69 186 ARG A N 1
ATOM 1493 C CA . ARG A 1 186 ? 7.991 5.119 -2.096 1.00 97.69 186 ARG A CA 1
ATOM 1494 C C . ARG A 1 186 ? 6.552 5.505 -1.784 1.00 97.69 186 ARG A C 1
ATOM 1496 O O . ARG A 1 186 ? 6.181 5.511 -0.616 1.00 97.69 186 ARG A O 1
ATOM 1503 N N . MET A 1 187 ? 5.735 5.745 -2.806 1.00 97.00 187 MET A N 1
ATOM 1504 C CA . MET A 1 187 ? 4.316 6.064 -2.661 1.00 97.00 187 MET A CA 1
ATOM 1505 C C . MET A 1 187 ? 3.567 4.938 -1.946 1.00 97.00 187 MET A C 1
ATOM 1507 O O . MET A 1 187 ? 2.899 5.186 -0.948 1.00 97.00 187 MET A O 1
ATOM 1511 N N . GLN A 1 188 ? 3.750 3.686 -2.380 1.00 97.19 188 GLN A N 1
ATOM 1512 C CA . GLN A 1 188 ? 3.165 2.523 -1.702 1.00 97.19 188 GLN A CA 1
ATOM 1513 C C . GLN A 1 188 ? 3.613 2.431 -0.241 1.00 97.19 188 GLN A C 1
ATOM 1515 O O . GLN A 1 188 ? 2.830 2.068 0.637 1.00 97.19 188 GLN A O 1
ATOM 1520 N N . ARG A 1 189 ? 4.878 2.757 0.044 1.00 97.50 189 ARG A N 1
ATOM 1521 C CA . ARG A 1 189 ? 5.409 2.719 1.405 1.00 97.50 189 ARG A CA 1
ATOM 1522 C C . ARG A 1 189 ? 4.821 3.818 2.285 1.00 97.50 189 ARG A C 1
ATOM 1524 O O . ARG A 1 189 ? 4.480 3.534 3.431 1.00 97.50 189 ARG A O 1
ATOM 1531 N N . VAL A 1 190 ? 4.694 5.033 1.759 1.00 96.62 190 VAL A N 1
ATOM 1532 C CA . VAL A 1 190 ? 4.054 6.164 2.442 1.00 96.62 190 VAL A CA 1
ATOM 1533 C C . VAL A 1 190 ? 2.590 5.841 2.718 1.00 96.62 190 VAL A C 1
ATOM 1535 O O . VAL A 1 190 ? 2.175 5.918 3.869 1.00 96.62 190 VAL A O 1
ATOM 1538 N N . GLN A 1 191 ? 1.852 5.355 1.717 1.00 95.56 191 GLN A N 1
ATOM 1539 C CA . GLN A 1 191 ? 0.455 4.938 1.864 1.00 95.56 191 GLN A CA 1
ATOM 1540 C C . GLN A 1 191 ? 0.286 3.892 2.972 1.00 95.56 191 GLN A C 1
ATOM 1542 O O . GLN A 1 191 ? -0.526 4.090 3.867 1.00 95.56 191 GLN A O 1
ATOM 1547 N N . GLN A 1 192 ? 1.116 2.843 3.004 1.00 95.50 192 GLN A N 1
ATOM 1548 C CA . GLN A 1 192 ? 1.074 1.844 4.084 1.00 95.50 192 GLN A CA 1
ATOM 1549 C C . GLN A 1 192 ? 1.315 2.449 5.474 1.00 95.50 192 GLN A C 1
ATOM 1551 O O . GLN A 1 192 ? 0.747 1.991 6.465 1.00 95.50 192 GLN A O 1
ATOM 1556 N N . VAL A 1 193 ? 2.210 3.433 5.587 1.00 96.44 193 VAL A N 1
ATOM 1557 C CA . VAL A 1 193 ? 2.484 4.102 6.867 1.00 96.44 193 VAL A CA 1
ATOM 1558 C C . VAL A 1 193 ? 1.315 4.996 7.270 1.00 96.44 193 VAL A C 1
ATOM 1560 O O . VAL A 1 193 ? 0.933 4.994 8.440 1.00 96.44 193 VAL A O 1
ATOM 1563 N N . GLU A 1 194 ? 0.728 5.724 6.325 1.00 93.69 194 GLU A N 1
ATOM 1564 C CA . GLU A 1 194 ? -0.448 6.563 6.552 1.00 93.69 194 GLU A CA 1
ATOM 1565 C C . GLU A 1 194 ? -1.680 5.742 6.928 1.00 93.69 194 GLU A C 1
ATOM 1567 O O . GLU A 1 194 ? -2.382 6.109 7.864 1.00 93.69 194 GLU A O 1
ATOM 1572 N N . GLU A 1 195 ? -1.919 4.612 6.264 1.00 93.31 195 GLU A N 1
ATOM 1573 C CA . GLU A 1 195 ? -2.987 3.667 6.606 1.00 93.31 195 GLU A CA 1
ATOM 1574 C C . GLU A 1 195 ? -2.818 3.156 8.037 1.00 93.31 195 GLU A C 1
ATOM 1576 O O . GLU A 1 195 ? -3.721 3.310 8.857 1.00 93.31 195 GLU A O 1
ATOM 1581 N N . ARG A 1 196 ? -1.616 2.690 8.400 1.00 92.81 196 ARG A N 1
ATOM 1582 C CA . ARG A 1 196 ? -1.308 2.280 9.781 1.00 92.81 196 ARG A CA 1
ATOM 1583 C C . ARG A 1 196 ? -1.488 3.410 10.790 1.00 92.81 196 ARG A C 1
ATOM 1585 O O . ARG A 1 196 ? -1.807 3.152 11.948 1.00 92.81 196 ARG A O 1
ATOM 1592 N N . LYS A 1 197 ? -1.219 4.658 10.401 1.00 94.88 197 LYS A N 1
ATOM 1593 C CA . LYS A 1 197 ? -1.434 5.821 11.268 1.00 94.88 197 LYS A CA 1
ATOM 1594 C C . LYS A 1 197 ? -2.930 6.068 11.470 1.00 94.88 197 LYS A C 1
ATOM 1596 O O . LYS A 1 197 ? -3.351 6.182 12.616 1.00 94.88 197 LYS A O 1
ATOM 1601 N N . LYS A 1 198 ? -3.717 6.055 10.392 1.00 92.94 198 LYS A N 1
ATOM 1602 C CA . LYS A 1 198 ? -5.181 6.189 10.427 1.00 92.94 198 LYS A CA 1
ATOM 1603 C C . LYS A 1 198 ? -5.826 5.083 11.266 1.00 92.94 198 LYS A C 1
ATOM 1605 O O . LYS A 1 198 ? -6.662 5.375 12.109 1.00 92.94 198 LYS A O 1
ATOM 1610 N N . GLU A 1 199 ? -5.382 3.835 11.121 1.00 89.38 199 GLU A N 1
ATOM 1611 C CA . GLU A 1 199 ? -5.838 2.707 11.950 1.00 89.38 199 GLU A CA 1
ATOM 1612 C C . GLU A 1 199 ? -5.566 2.933 13.444 1.00 89.38 199 GLU A C 1
ATOM 1614 O O . GLU A 1 199 ? -6.420 2.662 14.286 1.00 89.38 199 GLU A O 1
ATOM 1619 N N . ARG A 1 200 ? -4.382 3.450 13.803 1.00 88.56 200 ARG A N 1
ATOM 1620 C CA . ARG A 1 200 ? -4.059 3.782 15.202 1.00 88.56 200 ARG A CA 1
ATOM 1621 C C . ARG A 1 200 ? -4.920 4.924 15.725 1.00 88.56 200 ARG A C 1
ATOM 1623 O O . ARG A 1 200 ? -5.373 4.852 16.859 1.00 88.56 200 ARG A O 1
ATOM 1630 N N . GLU A 1 201 ? -5.140 5.959 14.921 1.00 92.94 201 GLU A N 1
ATOM 1631 C CA . GLU A 1 201 ? -6.002 7.089 15.284 1.00 92.94 201 GLU A CA 1
ATOM 1632 C C . GLU A 1 201 ? -7.449 6.632 15.515 1.00 92.94 201 GLU A C 1
ATOM 1634 O O . GLU A 1 201 ? -8.053 7.026 16.510 1.00 92.94 201 GLU A O 1
ATOM 1639 N N . LEU A 1 202 ? -7.970 5.729 14.675 1.00 89.38 202 LEU A N 1
ATOM 1640 C CA . LEU A 1 202 ? -9.289 5.115 14.863 1.00 89.38 202 LEU A CA 1
ATOM 1641 C C . LEU A 1 202 ? -9.367 4.304 16.165 1.00 89.38 202 LEU A C 1
ATOM 1643 O O . LEU A 1 202 ? -10.321 4.468 16.924 1.00 89.38 202 LEU A O 1
ATOM 1647 N N . LYS A 1 203 ? -8.345 3.493 16.473 1.00 90.19 203 LYS A N 1
ATOM 1648 C CA . LYS A 1 203 ? -8.274 2.741 17.742 1.00 90.19 203 LYS A CA 1
ATOM 1649 C C . LYS A 1 203 ? -8.262 3.670 18.954 1.00 90.19 203 LYS A C 1
ATOM 1651 O O . LYS A 1 203 ? -9.035 3.474 19.884 1.00 90.19 203 LYS A O 1
ATOM 1656 N N . LEU A 1 204 ? -7.444 4.722 18.915 1.00 92.94 204 LEU A N 1
ATOM 1657 C CA . LEU A 1 204 ? -7.388 5.717 19.987 1.00 92.94 204 LEU A CA 1
ATOM 1658 C C . LEU A 1 204 ? -8.720 6.461 20.154 1.00 92.94 204 LEU A C 1
ATOM 1660 O O . LEU A 1 204 ? -9.123 6.733 21.283 1.00 92.94 204 LEU A O 1
ATOM 1664 N N . ALA A 1 205 ? -9.416 6.771 19.058 1.00 92.88 205 ALA A N 1
ATOM 1665 C CA . ALA A 1 205 ? -10.739 7.383 19.110 1.00 92.88 205 ALA A CA 1
ATOM 1666 C C . ALA A 1 205 ? -11.778 6.441 19.746 1.00 92.88 205 ALA A C 1
ATOM 1668 O O . ALA A 1 205 ? -12.552 6.876 20.601 1.00 92.88 205 ALA A O 1
ATOM 1669 N N . ALA A 1 206 ? -11.760 5.151 19.398 1.00 90.19 206 ALA A N 1
ATOM 1670 C CA . ALA A 1 206 ? -12.626 4.144 20.012 1.00 90.19 206 ALA A CA 1
ATOM 1671 C C . ALA A 1 206 ? -12.346 3.986 21.519 1.00 90.19 206 ALA A C 1
ATOM 1673 O O . ALA A 1 206 ? -13.274 4.007 22.334 1.00 90.19 206 ALA A O 1
ATOM 1674 N N . ASP A 1 207 ? -11.069 3.918 21.907 1.00 92.25 207 ASP A N 1
ATOM 1675 C CA . ASP A 1 207 ? -10.652 3.853 23.310 1.00 92.25 207 ASP A CA 1
ATOM 1676 C C . ASP A 1 207 ? -11.057 5.110 24.090 1.00 92.25 207 ASP A C 1
ATOM 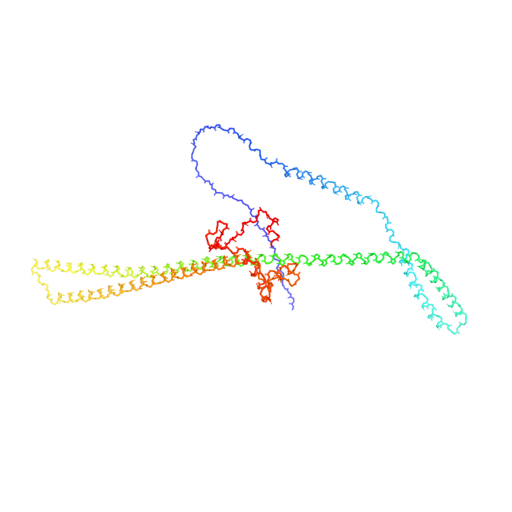1678 O O . ASP A 1 207 ? -11.467 5.012 25.250 1.00 92.25 207 ASP A O 1
ATOM 1682 N N . ALA A 1 208 ? -10.989 6.293 23.469 1.00 96.06 208 ALA A N 1
ATOM 1683 C CA . ALA A 1 208 ? -11.426 7.544 24.081 1.00 96.06 208 ALA A CA 1
ATOM 1684 C C . ALA A 1 208 ? -12.926 7.516 24.414 1.00 96.06 208 ALA A C 1
ATOM 1686 O O . ALA A 1 208 ? -13.298 7.818 25.551 1.00 96.06 208 ALA A O 1
ATOM 1687 N N . VAL A 1 209 ? -13.770 7.068 23.478 1.00 95.19 209 VAL A N 1
ATOM 1688 C CA . VAL A 1 209 ? -15.221 6.921 23.695 1.00 95.19 209 VAL A CA 1
ATOM 1689 C C . VAL A 1 209 ? -15.513 5.906 24.807 1.00 95.19 209 VAL A C 1
ATOM 1691 O O . VAL A 1 209 ? -16.292 6.191 25.718 1.00 95.19 209 VAL A O 1
ATOM 1694 N N . LEU A 1 210 ? -14.838 4.750 24.815 1.00 94.50 210 LEU A N 1
ATOM 1695 C CA . LEU A 1 210 ? -14.967 3.769 25.902 1.00 94.50 210 LEU A CA 1
ATOM 1696 C C . LEU A 1 210 ? -14.540 4.347 27.259 1.00 94.50 210 LEU A C 1
ATOM 1698 O O . LEU A 1 210 ? -15.209 4.134 28.275 1.00 94.50 210 LEU A O 1
ATOM 1702 N N . CYS A 1 211 ? -13.444 5.107 27.296 1.00 96.25 211 CYS A N 1
ATOM 1703 C CA . CYS A 1 211 ? -12.988 5.780 28.508 1.00 96.25 211 CYS A CA 1
ATOM 1704 C C . CYS A 1 211 ? -14.013 6.799 29.019 1.00 96.25 211 CYS A C 1
ATOM 1706 O O . CYS A 1 211 ? -14.212 6.904 30.230 1.00 96.25 211 CYS A O 1
ATOM 1708 N N . GLU A 1 212 ? -14.686 7.534 28.134 1.00 97.31 212 GLU A N 1
ATOM 1709 C CA . GLU A 1 212 ? -15.763 8.452 28.514 1.00 97.31 212 GLU A CA 1
ATOM 1710 C C . GLU A 1 212 ? -16.957 7.725 29.133 1.00 97.31 212 GLU A C 1
ATOM 1712 O O . GLU A 1 212 ? -17.444 8.145 30.185 1.00 97.31 212 GLU A O 1
ATOM 1717 N N . VAL A 1 213 ? -17.402 6.610 28.547 1.00 97.38 213 VAL A N 1
ATOM 1718 C CA . VAL A 1 213 ? -18.489 5.797 29.120 1.00 97.38 213 VAL A CA 1
ATOM 1719 C C . VAL A 1 213 ? -18.098 5.274 30.506 1.00 97.38 213 VAL A C 1
ATOM 1721 O O . VAL A 1 213 ? -18.876 5.395 31.456 1.00 97.38 213 VAL A O 1
ATOM 1724 N N . ARG A 1 214 ? -16.863 4.789 30.680 1.00 96.31 214 ARG A N 1
ATOM 1725 C CA . ARG A 1 214 ? -16.354 4.337 31.989 1.00 96.31 214 ARG A CA 1
ATOM 1726 C C . ARG A 1 214 ? -16.283 5.464 33.019 1.00 96.31 214 ARG A C 1
ATOM 1728 O O . ARG A 1 214 ? -16.630 5.244 34.180 1.00 96.31 214 ARG A O 1
ATOM 1735 N N . LYS A 1 215 ? -15.899 6.680 32.612 1.00 97.81 215 LYS A N 1
ATOM 1736 C CA . LYS A 1 215 ? -15.954 7.873 33.478 1.00 97.81 215 LYS A CA 1
ATOM 1737 C C . LYS A 1 215 ? -17.391 8.169 33.909 1.00 97.81 215 LYS A C 1
ATOM 1739 O O . LYS A 1 215 ? -17.643 8.271 35.106 1.00 97.81 215 LYS A O 1
ATOM 1744 N N . LYS A 1 216 ? -18.348 8.182 32.972 1.00 97.19 216 LYS A N 1
ATOM 1745 C CA . LYS A 1 216 ? -19.779 8.374 33.278 1.00 97.19 216 LYS A CA 1
ATOM 1746 C C . LYS A 1 216 ? -20.298 7.324 34.267 1.00 97.19 216 LYS A C 1
ATOM 1748 O O . LYS A 1 216 ? -21.039 7.654 35.193 1.00 97.19 216 LYS A O 1
ATOM 1753 N N . GLN A 1 217 ? -19.896 6.061 34.119 1.00 97.06 217 GLN A N 1
ATOM 1754 C CA . GLN A 1 217 ? -20.247 5.009 35.077 1.00 97.06 217 GLN A CA 1
ATOM 1755 C C . GLN A 1 217 ? -19.638 5.249 36.467 1.00 97.06 217 GLN A C 1
ATOM 1757 O O . GLN A 1 217 ? -20.324 5.066 37.478 1.00 97.06 217 GLN A O 1
ATOM 1762 N N . ALA A 1 218 ? -18.367 5.653 36.536 1.00 97.69 218 ALA A N 1
ATOM 1763 C CA . ALA A 1 218 ? -17.694 5.978 37.791 1.00 97.69 218 ALA A CA 1
ATOM 1764 C C . ALA A 1 218 ? -18.355 7.174 38.499 1.00 97.69 218 ALA A C 1
ATOM 1766 O O . ALA A 1 218 ? -18.552 7.132 39.714 1.00 97.69 218 ALA A O 1
ATOM 1767 N N . ASP A 1 219 ? -18.782 8.186 37.745 1.00 97.38 219 ASP A N 1
ATOM 1768 C CA . ASP A 1 219 ? -19.501 9.344 38.276 1.00 97.38 219 ASP A CA 1
ATOM 1769 C C . ASP A 1 219 ? -20.861 8.951 38.860 1.00 97.38 219 ASP A C 1
ATOM 1771 O O . ASP A 1 219 ? -21.206 9.374 39.964 1.00 97.38 219 ASP A O 1
ATOM 1775 N N . VAL A 1 220 ? -21.613 8.069 38.189 1.00 97.56 220 VAL A N 1
ATOM 1776 C CA . VAL A 1 220 ? -22.874 7.541 38.738 1.00 97.56 220 VAL A CA 1
ATOM 1777 C C . VAL A 1 220 ? -22.633 6.776 40.042 1.00 97.56 220 VAL A C 1
ATOM 1779 O O . VAL A 1 220 ? -23.396 6.952 40.993 1.00 97.56 220 VAL A O 1
ATOM 1782 N N . LYS A 1 221 ? -21.567 5.967 40.133 1.00 96.81 221 LYS A N 1
ATOM 1783 C CA . LYS A 1 221 ? -21.191 5.280 41.384 1.00 96.81 221 LYS A CA 1
ATOM 1784 C C . LYS A 1 221 ? -20.854 6.284 42.490 1.00 96.81 221 LYS A C 1
ATOM 1786 O O . LYS A 1 221 ? -21.404 6.185 43.584 1.00 96.81 221 LYS A O 1
ATOM 1791 N N . ARG A 1 222 ? -20.051 7.308 42.182 1.00 98.00 222 ARG A N 1
ATOM 1792 C CA . ARG A 1 222 ? -19.721 8.393 43.120 1.00 98.00 222 ARG A CA 1
ATOM 1793 C C . ARG A 1 222 ? -20.979 9.106 43.625 1.00 98.00 222 ARG A C 1
ATOM 1795 O O . ARG A 1 222 ? -21.109 9.341 44.823 1.00 98.00 222 ARG A O 1
ATOM 1802 N N . MET A 1 223 ? -21.927 9.417 42.742 1.00 96.44 223 MET A N 1
ATOM 1803 C CA . MET A 1 223 ? -23.204 10.028 43.125 1.00 96.44 223 MET A CA 1
ATOM 1804 C C . MET A 1 223 ? -24.035 9.103 44.021 1.00 96.44 223 MET A C 1
ATOM 1806 O O . MET A 1 223 ? -24.596 9.567 45.010 1.00 96.44 223 MET A O 1
ATOM 1810 N N . GLN A 1 224 ? -24.088 7.798 43.732 1.00 96.38 224 GLN A N 1
ATOM 1811 C CA . GLN A 1 224 ? -24.764 6.829 44.603 1.00 96.38 224 GLN A CA 1
ATOM 1812 C C . GLN A 1 224 ? -24.149 6.794 46.009 1.00 96.38 224 GLN A C 1
ATOM 1814 O O . GLN A 1 224 ? -24.888 6.741 46.994 1.00 96.38 224 GLN A O 1
ATOM 1819 N N . ASP A 1 225 ? -22.824 6.878 46.121 1.00 97.25 225 ASP A N 1
ATOM 1820 C CA . ASP A 1 225 ? -22.138 6.918 47.415 1.00 97.25 225 ASP A CA 1
ATOM 1821 C C . ASP A 1 225 ? -22.414 8.216 48.189 1.00 97.25 225 ASP A C 1
ATOM 1823 O O . ASP A 1 225 ? -22.629 8.168 49.403 1.00 97.25 225 ASP A O 1
ATOM 1827 N N . ILE A 1 226 ? -22.521 9.357 47.497 1.00 97.25 226 ILE A N 1
ATOM 1828 C CA . ILE A 1 226 ? -22.965 10.627 48.098 1.00 97.25 226 ILE A CA 1
ATOM 1829 C C . ILE A 1 226 ? -24.399 10.508 48.637 1.00 97.25 226 ILE A C 1
ATOM 1831 O O . ILE A 1 226 ? -24.684 10.951 49.746 1.00 97.25 226 ILE A O 1
ATOM 1835 N N . LEU A 1 227 ? -25.317 9.871 47.906 1.00 96.44 227 LEU A N 1
ATOM 1836 C CA . LEU A 1 227 ? -26.691 9.680 48.393 1.00 96.44 227 LEU A CA 1
ATOM 1837 C C . LEU A 1 227 ? -26.737 8.800 49.645 1.00 96.44 227 LEU A C 1
ATOM 1839 O O . LEU A 1 227 ? -27.474 9.099 50.585 1.00 96.44 227 LEU A O 1
ATOM 1843 N N . ARG A 1 228 ? -25.910 7.748 49.693 1.00 96.62 228 ARG A N 1
ATOM 1844 C CA . ARG A 1 228 ? -25.770 6.890 50.879 1.00 96.62 228 ARG A CA 1
ATOM 1845 C C . ARG A 1 228 ? -25.218 7.663 52.077 1.00 96.62 228 ARG A C 1
ATOM 1847 O O . ARG A 1 228 ? -25.672 7.442 53.200 1.00 96.62 228 ARG A O 1
ATOM 1854 N N . SER A 1 229 ? -24.241 8.549 51.874 1.00 97.25 229 SER A N 1
ATOM 1855 C CA . SER A 1 229 ? -23.671 9.351 52.963 1.00 97.25 229 SER A CA 1
ATOM 1856 C C . SER A 1 229 ? -24.640 10.431 53.458 1.00 97.25 229 SER A C 1
ATOM 1858 O O . SER A 1 229 ? -24.766 10.611 54.669 1.00 97.25 229 SER A O 1
ATOM 1860 N N . LEU A 1 230 ? -25.396 11.074 52.560 1.00 96.44 230 LEU A N 1
ATOM 1861 C CA . LEU A 1 230 ? -26.452 12.033 52.909 1.00 96.44 230 LEU A CA 1
ATOM 1862 C C . LEU A 1 230 ? -27.563 11.393 53.741 1.00 96.44 230 LEU A C 1
ATOM 1864 O O . LEU A 1 230 ? -28.003 11.967 54.737 1.00 96.44 230 LEU A O 1
ATOM 1868 N N . GLU A 1 231 ? -27.991 10.190 53.368 1.00 95.31 231 GLU A N 1
ATOM 1869 C CA . GLU A 1 231 ? -28.993 9.444 54.121 1.00 95.31 231 GLU A CA 1
ATOM 1870 C C . GLU A 1 231 ? -28.508 9.120 55.541 1.00 95.31 231 GLU A C 1
ATOM 1872 O O . GLU A 1 231 ? -29.222 9.369 56.513 1.00 95.31 231 GLU A O 1
ATOM 1877 N N . LYS A 1 232 ? -27.265 8.641 55.683 1.00 96.62 232 LYS A N 1
ATOM 1878 C CA . LYS A 1 232 ? -26.644 8.402 56.997 1.00 96.62 232 LYS A CA 1
ATOM 1879 C C . LYS A 1 232 ? -26.566 9.683 57.828 1.00 96.62 232 LYS A C 1
ATOM 1881 O O . LYS A 1 232 ? -26.930 9.673 59.001 1.00 96.62 232 LYS A O 1
ATOM 1886 N N . LEU A 1 233 ? -26.140 10.793 57.223 1.00 96.06 233 LEU A N 1
ATOM 1887 C CA . LEU A 1 233 ? -26.042 12.087 57.898 1.00 96.06 233 LEU A CA 1
ATOM 1888 C C . LEU A 1 233 ? -27.408 12.571 58.398 1.00 96.06 233 LEU A C 1
ATOM 1890 O O . LEU A 1 233 ? -27.515 13.056 59.525 1.00 96.06 233 LEU A O 1
ATOM 1894 N N . ARG A 1 234 ? -28.463 12.418 57.588 1.00 92.44 234 ARG A N 1
ATOM 1895 C CA . ARG A 1 234 ? -29.832 12.762 57.992 1.00 92.44 234 ARG A CA 1
ATOM 1896 C C . ARG A 1 234 ? -30.302 11.893 59.160 1.00 92.44 234 ARG A C 1
ATOM 1898 O O . ARG A 1 234 ? -30.827 12.447 60.122 1.00 92.44 234 ARG A O 1
ATOM 1905 N N . ARG A 1 235 ? -30.068 10.574 59.115 1.00 92.56 235 ARG A N 1
ATOM 1906 C CA . ARG A 1 235 ? -30.408 9.646 60.214 1.00 92.56 235 ARG A CA 1
ATOM 1907 C C . ARG A 1 235 ? -29.722 10.045 61.523 1.00 92.56 235 ARG A C 1
ATOM 1909 O O . ARG A 1 235 ? -30.400 10.215 62.529 1.00 92.56 235 ARG A O 1
ATOM 1916 N N . LEU A 1 236 ? -28.418 10.321 61.484 1.00 95.00 236 LEU A N 1
ATOM 1917 C CA . LEU A 1 236 ? -27.660 10.772 62.659 1.00 95.00 236 LEU A CA 1
ATOM 1918 C C . LEU A 1 236 ? -28.183 12.098 63.226 1.00 95.00 236 LEU A C 1
ATOM 1920 O O . LEU A 1 236 ? -28.298 12.248 64.441 1.00 95.00 236 LEU A O 1
ATOM 1924 N N . ARG A 1 237 ? -28.525 13.064 62.362 1.00 92.69 237 ARG A N 1
ATOM 1925 C CA . ARG A 1 237 ? -29.121 14.339 62.797 1.00 92.69 237 ARG A CA 1
ATOM 1926 C C . ARG A 1 237 ? -30.487 14.140 63.449 1.00 92.69 237 ARG A C 1
ATOM 1928 O O . ARG A 1 237 ? -30.756 14.777 64.464 1.00 92.69 237 ARG A O 1
ATOM 1935 N N . LYS A 1 238 ? -31.314 13.244 62.906 1.00 91.19 238 LYS A N 1
ATOM 1936 C CA . LYS A 1 238 ? -32.619 12.892 63.477 1.00 91.19 238 LYS A CA 1
ATOM 1937 C C . LYS A 1 238 ? -32.468 12.237 64.851 1.00 91.19 238 LYS A C 1
ATOM 1939 O O . LYS A 1 238 ? -33.092 12.681 65.806 1.00 91.19 238 LYS A O 1
ATOM 1944 N N . GLU A 1 239 ? -31.582 11.252 64.986 1.00 91.31 239 GLU A N 1
ATOM 1945 C CA . GLU A 1 239 ? -31.278 10.620 66.278 1.00 91.31 239 GLU A CA 1
ATOM 1946 C C . GLU A 1 239 ? -30.742 11.623 67.309 1.00 91.31 239 GLU A C 1
ATOM 1948 O O . GLU A 1 239 ? -31.134 11.592 68.473 1.00 91.31 239 GLU A O 1
ATOM 1953 N N . ALA A 1 240 ? -29.863 12.541 66.895 1.00 92.50 240 ALA A N 1
ATOM 1954 C CA . ALA A 1 240 ? -29.333 13.575 67.778 1.00 92.50 240 ALA A CA 1
ATOM 1955 C C . ALA A 1 240 ? -30.413 14.567 68.245 1.00 92.50 240 ALA A C 1
ATOM 1957 O O . ALA A 1 240 ? -30.365 15.004 69.393 1.00 92.50 240 ALA A O 1
ATOM 1958 N N . ALA A 1 241 ? -31.380 14.914 67.388 1.00 90.62 241 ALA A N 1
ATOM 1959 C CA . ALA A 1 241 ? -32.525 15.749 67.758 1.00 90.62 241 ALA A CA 1
ATOM 1960 C C . ALA A 1 241 ? -33.457 15.025 68.743 1.00 90.62 241 ALA A C 1
ATOM 1962 O O . ALA A 1 241 ? -33.811 15.596 69.775 1.00 90.62 241 ALA A O 1
ATOM 1963 N N . LEU A 1 242 ? -33.743 13.742 68.493 1.00 89.69 242 LEU A N 1
ATOM 1964 C CA . LEU A 1 242 ? -34.545 12.897 69.384 1.00 89.69 242 LEU A CA 1
ATOM 1965 C C . LEU A 1 242 ? -33.928 12.790 70.785 1.00 89.69 242 LEU A C 1
ATOM 1967 O O . LEU A 1 242 ? -34.636 12.946 71.774 1.00 89.69 242 LEU A O 1
ATOM 1971 N N . ARG A 1 243 ? -32.600 12.617 70.891 1.00 91.94 243 ARG A N 1
ATOM 1972 C CA . ARG A 1 243 ? -31.893 12.619 72.190 1.00 91.94 243 ARG A CA 1
ATOM 1973 C C . ARG A 1 243 ? -32.005 13.951 72.940 1.00 91.94 243 ARG A C 1
ATOM 1975 O O . ARG A 1 243 ? -31.896 13.962 74.159 1.00 91.94 243 ARG A O 1
ATOM 1982 N N . LYS A 1 244 ? -32.213 15.064 72.229 1.00 92.56 244 LYS A N 1
ATOM 1983 C CA . LYS A 1 244 ? -32.437 16.401 72.807 1.00 92.56 244 LYS A CA 1
ATOM 1984 C C . LYS A 1 244 ? -33.917 16.685 73.109 1.00 92.56 244 LYS A C 1
ATOM 1986 O O . LYS A 1 244 ? -34.234 17.798 73.509 1.00 92.56 244 LYS A O 1
ATOM 1991 N N . GLY A 1 245 ? -34.815 15.720 72.889 1.00 86.12 245 GLY A N 1
ATOM 1992 C CA . GLY A 1 245 ? -36.262 15.884 73.070 1.00 86.12 245 GLY A CA 1
ATOM 1993 C C . GLY A 1 245 ? -36.958 16.671 71.953 1.00 86.12 245 GLY A C 1
ATOM 1994 O O . GLY A 1 245 ? -38.140 16.974 72.074 1.00 86.12 245 GLY A O 1
ATOM 1995 N N . ILE A 1 246 ? -36.256 16.994 70.861 1.00 85.25 246 ILE A N 1
ATOM 1996 C CA . ILE A 1 246 ? -36.812 17.724 69.716 1.00 85.25 246 ILE A CA 1
ATOM 1997 C C . ILE A 1 246 ? -37.271 16.703 68.672 1.00 85.25 246 ILE A C 1
ATOM 1999 O O . ILE A 1 246 ? -36.456 15.975 68.099 1.00 85.25 246 ILE A O 1
ATOM 2003 N N . THR A 1 247 ? -38.574 16.650 68.404 1.00 78.00 247 THR A N 1
ATOM 2004 C CA . THR A 1 247 ? -39.152 15.814 67.343 1.00 78.00 247 THR A CA 1
ATOM 2005 C C . THR A 1 247 ? -39.145 16.573 66.019 1.00 78.00 247 THR A C 1
ATOM 2007 O O . THR A 1 247 ? -39.625 17.699 65.930 1.00 78.00 247 THR A O 1
ATOM 2010 N N . THR A 1 248 ? -38.572 15.971 64.976 1.00 77.06 248 THR A N 1
ATOM 2011 C CA . THR A 1 248 ? -38.624 16.523 63.617 1.00 77.06 248 THR A CA 1
ATOM 2012 C C . THR A 1 248 ? -39.982 16.237 62.978 1.00 77.06 248 THR A C 1
ATOM 2014 O O . THR A 1 248 ? -40.524 15.146 63.156 1.00 77.06 248 THR A O 1
ATOM 2017 N N . GLU A 1 249 ? -40.515 17.188 62.207 1.00 85.06 249 GLU A N 1
ATOM 2018 C CA . GLU A 1 249 ? -41.781 17.016 61.485 1.00 85.06 249 GLU A CA 1
ATOM 2019 C C . GLU A 1 249 ? -41.730 15.838 60.505 1.00 85.06 249 GLU A C 1
ATOM 2021 O O . GLU A 1 249 ? -40.832 15.732 59.664 1.00 85.06 249 GLU A O 1
ATOM 2026 N N . GLN A 1 250 ? -42.741 14.974 60.583 1.00 83.75 250 GLN A N 1
ATOM 2027 C CA . GLN A 1 250 ? -42.836 13.758 59.779 1.00 83.75 250 GLN A CA 1
ATOM 2028 C C . GLN A 1 250 ? -42.939 14.051 58.271 1.00 83.75 250 GLN A C 1
ATOM 2030 O O . GLN A 1 250 ? -42.295 13.377 57.468 1.00 83.75 250 GLN A O 1
ATOM 2035 N N . GLN A 1 251 ? -43.645 15.122 57.892 1.00 85.38 251 GLN A N 1
ATOM 2036 C CA . GLN A 1 251 ? -43.790 15.552 56.495 1.00 85.38 251 GLN A CA 1
ATOM 2037 C C . GLN A 1 251 ? -42.440 15.908 55.847 1.00 85.38 251 GLN A C 1
ATOM 2039 O O . GLN A 1 251 ? -42.175 15.547 54.701 1.00 85.38 251 GLN A O 1
ATOM 2044 N N . CYS A 1 252 ? -41.541 16.559 56.594 1.00 86.12 252 CYS A N 1
ATOM 2045 C CA . CYS A 1 252 ? -40.199 16.895 56.114 1.00 86.12 252 CYS A CA 1
ATOM 2046 C C . CYS A 1 252 ? -39.340 15.645 55.857 1.00 86.12 252 CYS A C 1
ATOM 2048 O O . CYS A 1 252 ? -38.523 15.619 54.932 1.00 86.12 252 CYS A O 1
ATOM 2050 N N . ASP A 1 253 ? -39.503 14.604 56.675 1.00 87.94 253 ASP A N 1
ATOM 2051 C CA . ASP A 1 253 ? -38.765 13.349 56.524 1.00 87.94 253 ASP A CA 1
ATOM 2052 C C . ASP A 1 253 ? -39.283 12.512 55.348 1.00 87.94 253 ASP A C 1
ATOM 2054 O O . ASP A 1 253 ? -38.487 11.906 54.624 1.00 87.94 253 ASP A O 1
ATOM 2058 N N . GLU A 1 254 ? -40.592 12.520 55.109 1.00 91.12 254 GLU A N 1
ATOM 2059 C CA . GLU A 1 254 ? -41.218 11.889 53.943 1.00 91.12 254 GLU A CA 1
ATOM 2060 C C . GLU A 1 254 ? -40.823 12.601 52.639 1.00 91.12 254 GLU A C 1
ATOM 2062 O O . GLU A 1 254 ? -40.445 11.946 51.662 1.00 91.12 254 GLU A O 1
ATOM 2067 N N . ALA A 1 255 ? -40.795 13.938 52.633 1.00 92.50 255 ALA A N 1
ATOM 2068 C CA . ALA A 1 255 ? -40.317 14.730 51.499 1.00 92.50 255 ALA A CA 1
ATOM 2069 C C . ALA A 1 255 ? -38.831 14.460 51.184 1.00 92.50 255 ALA A C 1
ATOM 2071 O O . ALA A 1 255 ? -38.453 14.275 50.026 1.00 92.50 255 ALA A O 1
ATOM 2072 N N . PHE A 1 256 ? -37.974 14.361 52.207 1.00 93.81 256 PHE A N 1
ATOM 2073 C CA . PHE A 1 256 ? -36.563 14.010 52.016 1.00 93.81 256 PHE A CA 1
ATOM 2074 C C . PHE A 1 256 ? -36.390 12.582 51.482 1.00 93.81 256 PHE A C 1
ATOM 2076 O O . PHE A 1 256 ? -35.601 12.349 50.563 1.00 93.81 256 PHE A O 1
ATOM 2083 N N . SER A 1 257 ? -37.134 11.626 52.043 1.00 93.38 257 SER A N 1
ATOM 2084 C CA . SER A 1 257 ? -37.047 10.212 51.661 1.00 93.38 257 SER A CA 1
ATOM 2085 C C . SER A 1 257 ? -37.541 9.983 50.233 1.00 93.38 257 SER A C 1
ATOM 2087 O O . SER A 1 257 ? -36.873 9.302 49.456 1.00 93.38 257 SER A O 1
ATOM 2089 N N . SER A 1 258 ? -38.659 10.607 49.851 1.00 95.50 258 SER A N 1
ATOM 2090 C CA . SER A 1 258 ? -39.184 10.553 48.481 1.00 95.50 258 SER A CA 1
ATOM 2091 C C . SER A 1 258 ? -38.233 11.205 47.470 1.00 95.50 258 SER A C 1
ATOM 209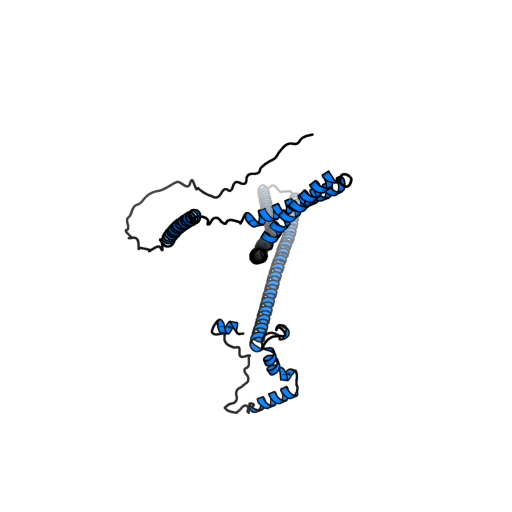3 O O . SER A 1 258 ? -37.980 10.624 46.412 1.00 95.50 258 SER A O 1
ATOM 2095 N N . GLY A 1 259 ? -37.619 12.344 47.811 1.00 95.94 259 GLY A N 1
ATOM 2096 C CA . GLY A 1 259 ? -36.586 12.982 46.989 1.00 95.94 259 GLY A CA 1
ATOM 2097 C C . GLY A 1 259 ? -35.335 12.110 46.802 1.00 95.94 259 GLY A C 1
ATOM 2098 O O . GLY A 1 259 ? -34.835 11.968 45.682 1.00 95.94 259 GLY A O 1
ATOM 2099 N N . LEU A 1 260 ? -34.854 11.465 47.873 1.00 96.00 260 LEU A N 1
ATOM 2100 C CA . LEU A 1 260 ? -33.740 10.512 47.799 1.00 96.00 260 LEU A CA 1
ATOM 2101 C C . LEU A 1 260 ? -34.078 9.286 46.948 1.00 96.00 260 LEU A C 1
ATOM 2103 O O . LEU A 1 260 ? -33.240 8.855 46.152 1.00 96.00 260 LEU A O 1
ATOM 2107 N N . GLU A 1 261 ? -35.281 8.726 47.090 1.00 95.94 261 GLU A N 1
ATOM 2108 C CA . GLU A 1 261 ? -35.711 7.578 46.288 1.00 95.94 261 GLU A CA 1
ATOM 2109 C C . GLU A 1 261 ? -35.851 7.922 44.808 1.00 95.94 261 GLU A C 1
ATOM 2111 O O . GLU A 1 261 ? -35.398 7.160 43.947 1.00 95.94 261 GLU A O 1
ATOM 2116 N N . HIS A 1 262 ? -36.393 9.099 44.493 1.00 97.44 262 HIS A N 1
ATOM 2117 C CA . HIS A 1 262 ? -36.435 9.583 43.120 1.00 97.44 262 HIS A CA 1
ATOM 2118 C C . HIS A 1 262 ? -35.024 9.653 42.518 1.00 97.44 262 HIS A C 1
ATOM 2120 O O . HIS A 1 262 ? -34.771 9.113 41.437 1.00 97.44 262 HIS A O 1
ATOM 2126 N N . LEU A 1 263 ? -34.067 10.236 43.246 1.00 97.12 263 LEU A N 1
ATOM 2127 C CA . LEU A 1 263 ? -32.694 10.372 42.768 1.00 97.12 263 LEU A CA 1
ATOM 2128 C C . LEU A 1 263 ? -31.977 9.015 42.656 1.00 97.12 263 LEU A C 1
ATOM 2130 O O . LEU A 1 263 ? -31.265 8.776 41.678 1.00 97.12 263 LEU A O 1
ATOM 2134 N N . ARG A 1 264 ? -32.230 8.076 43.579 1.00 96.44 264 ARG A N 1
ATOM 2135 C CA . ARG A 1 264 ? -31.779 6.678 43.460 1.00 96.44 264 ARG A CA 1
ATOM 2136 C C . ARG A 1 264 ? -32.336 6.000 42.213 1.00 96.44 264 ARG A C 1
ATOM 2138 O O . ARG A 1 264 ? -31.589 5.305 41.525 1.00 96.44 264 ARG A O 1
ATOM 2145 N N . CYS A 1 265 ? -33.614 6.201 41.902 1.00 97.00 265 CYS A N 1
ATOM 2146 C CA . CYS A 1 265 ? -34.243 5.662 40.698 1.00 97.00 265 CYS A CA 1
ATOM 2147 C C . CYS A 1 265 ? -33.563 6.198 39.429 1.00 97.00 265 CYS A C 1
ATOM 2149 O O . CYS A 1 265 ? -33.203 5.417 38.546 1.00 97.00 265 CYS A O 1
ATOM 2151 N N . VAL A 1 266 ? -33.290 7.506 39.369 1.00 97.19 266 VAL A N 1
ATOM 2152 C CA . VAL A 1 266 ? -32.540 8.117 38.258 1.00 97.19 266 VAL A CA 1
ATOM 2153 C C . VAL A 1 266 ? -31.135 7.520 38.142 1.00 97.19 266 VAL A C 1
ATOM 2155 O O . VAL A 1 266 ? -30.721 7.158 37.039 1.00 97.19 266 VAL A O 1
ATOM 2158 N N . MET A 1 267 ? -30.409 7.356 39.254 1.00 96.88 267 MET A N 1
ATOM 2159 C CA . MET A 1 267 ? -29.074 6.746 39.227 1.00 96.88 267 MET A CA 1
ATOM 2160 C C . MET A 1 267 ? -29.112 5.295 38.742 1.00 96.88 267 MET A C 1
ATOM 2162 O O . MET A 1 267 ? -28.291 4.927 37.908 1.00 96.88 267 MET A O 1
ATOM 2166 N N . LYS A 1 268 ? -30.084 4.489 39.192 1.00 96.31 268 LYS A N 1
ATOM 2167 C CA . LYS A 1 268 ? -30.271 3.103 38.725 1.00 96.31 268 LYS A CA 1
ATOM 2168 C C . LYS A 1 268 ? -30.512 3.049 37.215 1.00 96.31 268 LYS A C 1
ATOM 2170 O O . LYS A 1 268 ? -29.857 2.272 36.526 1.00 96.31 268 LYS A O 1
ATOM 2175 N N . LYS A 1 269 ? -31.392 3.911 36.691 1.00 97.38 269 LYS A N 1
ATOM 2176 C CA . LYS A 1 269 ? -31.656 4.013 35.244 1.00 97.38 269 LYS A CA 1
ATOM 2177 C C . LYS A 1 269 ? -30.384 4.365 34.465 1.00 97.38 269 LYS A C 1
ATOM 2179 O O . LYS A 1 269 ? -30.064 3.688 33.494 1.00 97.38 269 LYS A O 1
ATOM 2184 N N . ARG A 1 270 ? -29.620 5.367 34.921 1.00 96.38 270 ARG A N 1
ATOM 2185 C CA . ARG A 1 270 ? -28.346 5.765 34.290 1.00 96.38 270 ARG A CA 1
ATOM 2186 C C . ARG A 1 270 ? -27.298 4.652 34.320 1.00 96.38 270 ARG A C 1
ATOM 2188 O O . ARG A 1 270 ? -26.603 4.462 33.329 1.00 96.38 270 ARG A O 1
ATOM 2195 N N . THR A 1 271 ? -27.207 3.884 35.409 1.00 97.19 271 THR A N 1
ATOM 2196 C CA . THR A 1 271 ? -26.311 2.718 35.485 1.00 97.19 271 THR A CA 1
ATOM 2197 C C . THR A 1 271 ? -26.640 1.684 34.412 1.00 97.19 271 THR A C 1
ATOM 2199 O O . THR A 1 271 ? -25.729 1.211 33.739 1.00 97.19 271 THR A O 1
ATOM 2202 N N . VAL A 1 272 ? -27.924 1.360 34.217 1.00 97.12 272 VAL A N 1
ATOM 2203 C CA . VAL A 1 272 ? -28.345 0.401 33.183 1.00 97.12 272 VAL A CA 1
ATOM 2204 C C . VAL A 1 272 ? -27.960 0.905 31.793 1.00 97.12 272 VAL A C 1
ATOM 2206 O O . VAL A 1 272 ? -27.309 0.169 31.056 1.00 97.12 272 VAL A O 1
ATOM 2209 N N . VAL A 1 273 ? -28.275 2.163 31.470 1.00 97.31 273 VAL A N 1
ATOM 2210 C CA . VAL A 1 273 ? -27.968 2.761 30.159 1.00 97.31 273 VAL A CA 1
ATOM 2211 C C . VAL A 1 273 ? -26.468 2.731 29.864 1.00 97.31 273 VAL A C 1
ATOM 2213 O O . VAL A 1 273 ? -26.069 2.154 28.859 1.00 97.31 273 VAL A O 1
ATOM 2216 N N . TYR A 1 274 ? -25.623 3.255 30.756 1.00 97.56 274 TYR A N 1
ATOM 2217 C CA . TYR A 1 274 ? -24.175 3.284 30.513 1.00 97.56 274 TYR A CA 1
ATOM 2218 C C . TYR A 1 274 ? -23.534 1.891 30.512 1.00 97.56 274 TYR A C 1
ATOM 2220 O O . TYR A 1 274 ? -22.513 1.685 29.862 1.00 97.56 274 TYR A O 1
ATOM 2228 N N . SER A 1 275 ? -24.115 0.923 31.228 1.00 96.12 275 SER A N 1
ATOM 2229 C CA . SER A 1 275 ? -23.655 -0.470 31.168 1.00 96.12 275 SER A CA 1
ATOM 2230 C C . SER A 1 275 ? -24.022 -1.148 29.847 1.00 96.12 275 SER A C 1
ATOM 2232 O O . SER A 1 275 ? -23.254 -1.961 29.342 1.00 96.12 275 SER A O 1
ATOM 2234 N N . ALA A 1 276 ? -25.184 -0.816 29.279 1.00 96.38 276 ALA A N 1
ATOM 2235 C CA . ALA A 1 276 ? -25.606 -1.314 27.978 1.00 96.38 276 ALA A CA 1
ATOM 2236 C C . ALA A 1 276 ? -24.780 -0.674 26.854 1.00 96.38 276 ALA A C 1
ATOM 2238 O O . ALA A 1 276 ? -24.362 -1.378 25.943 1.00 96.38 276 ALA A O 1
ATOM 2239 N N . GLU A 1 277 ? -24.489 0.624 26.962 1.00 95.06 277 GLU A N 1
ATOM 2240 C CA . GLU A 1 277 ? -23.625 1.362 26.036 1.00 95.06 277 GLU A CA 1
ATOM 2241 C C . GLU A 1 277 ? -22.204 0.779 25.997 1.00 95.06 277 GLU A C 1
ATOM 2243 O O . GLU A 1 277 ? -21.710 0.460 24.921 1.00 95.06 277 GLU A O 1
ATOM 2248 N N . GLU A 1 278 ? -21.572 0.535 27.154 1.00 94.88 278 GLU A N 1
ATOM 2249 C CA . GLU A 1 278 ? -20.248 -0.107 27.202 1.00 94.88 278 GLU A CA 1
ATOM 2250 C C . GLU A 1 278 ? -20.271 -1.514 26.589 1.00 94.88 278 GLU A C 1
ATOM 2252 O O . GLU A 1 278 ? -19.393 -1.852 25.799 1.00 94.88 278 GLU A O 1
ATOM 2257 N N . LYS A 1 279 ? -21.285 -2.329 26.911 1.00 94.62 279 LYS A N 1
ATOM 2258 C CA . LYS A 1 279 ? -21.431 -3.677 26.336 1.00 94.62 279 LYS A CA 1
ATOM 2259 C C . LYS A 1 279 ? -21.623 -3.638 24.821 1.00 94.62 279 LYS A C 1
ATOM 2261 O O . LYS A 1 279 ? -21.036 -4.458 24.125 1.00 94.62 279 LYS A O 1
ATOM 2266 N N . ALA A 1 280 ? -22.421 -2.701 24.314 1.00 94.75 280 ALA A N 1
ATOM 2267 C CA . ALA A 1 280 ? -22.633 -2.530 22.882 1.00 94.75 280 ALA A CA 1
ATOM 2268 C C . ALA A 1 280 ? -21.331 -2.135 22.172 1.00 94.75 280 ALA A C 1
ATOM 2270 O O . ALA A 1 280 ? -20.973 -2.758 21.176 1.00 94.75 280 ALA A O 1
ATOM 2271 N N . LEU A 1 281 ? -20.591 -1.165 22.720 1.00 93.38 281 LEU A N 1
ATOM 2272 C CA . LEU A 1 281 ? -19.294 -0.755 22.178 1.00 93.38 281 LEU A CA 1
ATOM 2273 C C . LEU A 1 281 ? -18.283 -1.911 22.189 1.00 93.38 281 LEU A C 1
ATOM 2275 O O . LEU A 1 281 ? -17.627 -2.143 21.181 1.00 93.38 281 LEU A O 1
ATOM 2279 N N . MET A 1 282 ? -18.201 -2.685 23.275 1.00 92.00 282 MET A N 1
ATOM 2280 C CA . MET A 1 282 ? -17.327 -3.865 23.353 1.00 92.00 282 MET A CA 1
ATOM 2281 C C . MET A 1 282 ? -17.641 -4.902 22.267 1.00 92.00 282 MET A C 1
ATOM 2283 O O . MET A 1 282 ? -16.728 -5.340 21.575 1.00 92.00 282 MET A O 1
ATOM 2287 N N . VAL A 1 283 ? -18.920 -5.240 22.059 1.00 92.19 283 VAL A N 1
ATOM 2288 C CA . VAL A 1 283 ? -19.337 -6.180 21.001 1.00 92.19 283 VAL A CA 1
ATOM 2289 C C . VAL A 1 283 ? -19.009 -5.634 19.609 1.00 92.19 283 VAL A C 1
ATOM 2291 O O . VAL A 1 283 ? -18.614 -6.401 18.734 1.00 92.19 283 VAL A O 1
ATOM 2294 N N . MET A 1 284 ? -19.140 -4.322 19.385 1.00 86.06 284 MET A N 1
ATOM 2295 C CA . MET A 1 284 ? -18.755 -3.712 18.108 1.00 86.06 284 MET A CA 1
ATOM 2296 C C . MET A 1 284 ? -17.243 -3.813 17.860 1.00 86.06 284 MET A C 1
ATOM 2298 O O . MET A 1 284 ? -16.846 -4.214 16.768 1.00 86.06 284 MET A O 1
ATOM 2302 N N . LEU A 1 285 ? -16.409 -3.517 18.865 1.00 88.00 285 LEU A N 1
ATOM 2303 C CA . LEU A 1 285 ? -14.949 -3.648 18.762 1.00 88.00 285 LEU A CA 1
ATOM 2304 C C . LEU A 1 285 ? -14.507 -5.108 18.558 1.00 88.00 285 LEU A C 1
ATOM 2306 O O . LEU A 1 285 ? -13.607 -5.376 17.762 1.00 88.00 285 LEU A O 1
ATOM 2310 N N . GLU A 1 286 ? -15.130 -6.055 19.261 1.00 87.25 286 GLU A N 1
ATOM 2311 C CA . GLU A 1 286 ? -14.866 -7.491 19.109 1.00 87.25 286 GLU A CA 1
ATOM 2312 C C . GLU A 1 286 ? -15.300 -7.998 17.728 1.00 87.25 286 GLU A C 1
ATOM 2314 O O . GLU A 1 286 ? -14.565 -8.752 17.093 1.00 87.25 286 GLU A O 1
ATOM 2319 N N . GLY A 1 287 ? -16.452 -7.544 17.226 1.00 83.94 287 GLY A N 1
ATOM 2320 C CA . GLY A 1 287 ? -16.945 -7.880 15.891 1.00 83.94 287 GLY A CA 1
ATOM 2321 C C . GLY A 1 287 ? -16.030 -7.380 14.773 1.00 83.94 287 GLY A C 1
ATOM 2322 O O . GLY A 1 287 ? -15.758 -8.122 13.830 1.00 83.94 287 GLY A O 1
ATOM 2323 N N . GLU A 1 288 ? -15.504 -6.160 14.896 1.00 81.38 288 GLU A N 1
ATOM 2324 C CA . GLU A 1 288 ? -14.549 -5.595 13.936 1.00 81.38 288 GLU A CA 1
ATOM 2325 C C . GLU A 1 288 ? -13.205 -6.344 13.956 1.00 81.38 288 GLU A C 1
ATOM 2327 O O . GLU A 1 288 ? -12.683 -6.705 12.899 1.00 81.38 288 GLU A O 1
ATOM 2332 N N . GLN A 1 289 ? -12.676 -6.667 15.145 1.00 78.38 289 GLN A N 1
ATOM 2333 C CA . GLN A 1 289 ? -11.463 -7.485 15.274 1.00 78.38 289 GLN A CA 1
ATOM 2334 C C . GLN A 1 289 ? -11.654 -8.901 14.720 1.00 78.38 289 GLN A C 1
ATOM 2336 O O . GLN A 1 289 ? -10.758 -9.434 14.062 1.00 78.38 289 GLN A O 1
ATOM 2341 N N . GLU A 1 290 ? -12.806 -9.528 14.958 1.00 77.12 290 GLU A N 1
ATOM 2342 C CA . GLU A 1 290 ? -13.104 -10.858 14.424 1.00 77.12 290 GLU A CA 1
ATOM 2343 C C . GLU A 1 290 ? -13.188 -10.843 12.896 1.00 77.12 290 GLU A C 1
ATOM 2345 O O . GLU A 1 290 ? -12.653 -11.731 12.224 1.00 77.12 290 GLU A O 1
ATOM 2350 N N . GLU A 1 291 ? -13.805 -9.806 12.326 1.00 76.62 291 GLU A N 1
ATOM 2351 C CA . GLU A 1 291 ? -13.871 -9.635 10.880 1.00 76.62 291 GLU A CA 1
ATOM 2352 C C . GLU A 1 291 ? -12.480 -9.403 10.273 1.00 76.62 291 GLU A C 1
ATOM 2354 O O . GLU A 1 291 ? -12.149 -9.992 9.240 1.00 76.62 291 GLU A O 1
ATOM 2359 N N . GLU A 1 292 ? -11.631 -8.608 10.928 1.00 78.94 292 GLU A N 1
ATOM 2360 C CA . GLU A 1 292 ? -10.240 -8.408 10.520 1.00 78.94 292 GLU A CA 1
ATOM 2361 C C . GLU A 1 292 ? -9.465 -9.737 10.531 1.00 78.94 292 GLU A C 1
ATOM 2363 O O . GLU A 1 292 ? -8.838 -10.092 9.525 1.00 78.94 292 GLU A O 1
ATOM 2368 N N . ARG A 1 293 ? -9.595 -10.544 11.596 1.00 83.06 293 ARG A N 1
ATOM 2369 C CA . ARG A 1 293 ? -8.985 -11.885 11.668 1.00 83.06 293 ARG A CA 1
ATOM 2370 C C . ARG A 1 293 ? -9.483 -12.803 10.555 1.00 83.06 293 ARG A C 1
ATOM 2372 O O . ARG A 1 293 ? -8.674 -13.506 9.941 1.00 83.06 293 ARG A O 1
ATOM 2379 N N . ARG A 1 294 ? -10.781 -12.783 10.244 1.00 85.06 294 ARG A N 1
ATOM 2380 C CA . ARG A 1 294 ? -11.355 -13.581 9.150 1.00 85.06 294 ARG A CA 1
ATOM 2381 C C . ARG A 1 294 ? -10.805 -13.147 7.791 1.00 85.06 294 ARG A C 1
ATOM 2383 O O . ARG A 1 294 ? -10.361 -13.988 7.010 1.00 85.06 294 ARG A O 1
ATOM 2390 N N . ARG A 1 295 ? -10.752 -11.837 7.529 1.00 83.56 295 ARG A N 1
ATOM 2391 C CA . ARG A 1 295 ? -10.188 -11.263 6.295 1.00 83.56 295 ARG A CA 1
ATOM 2392 C C . ARG A 1 295 ? -8.701 -11.598 6.147 1.00 83.56 295 ARG A C 1
ATOM 2394 O O . ARG A 1 295 ? -8.247 -11.910 5.045 1.00 83.56 295 ARG A O 1
ATOM 2401 N N . GLU A 1 296 ? -7.925 -11.570 7.230 1.00 85.44 296 GLU A N 1
ATOM 2402 C CA . GLU A 1 296 ? -6.525 -12.002 7.208 1.00 85.44 296 GLU A CA 1
ATOM 2403 C C . GLU A 1 296 ? -6.374 -13.489 6.879 1.00 85.44 296 GLU A C 1
ATOM 2405 O O . GLU A 1 296 ? -5.526 -13.854 6.062 1.00 85.44 296 GLU A O 1
ATOM 2410 N N . GLN A 1 297 ? -7.187 -14.353 7.488 1.00 82.12 297 GLN A N 1
ATOM 2411 C CA . GLN A 1 297 ? -7.177 -15.790 7.210 1.00 82.12 297 GLN A CA 1
ATOM 2412 C C . GLN A 1 297 ? -7.557 -16.081 5.754 1.00 82.12 297 GLN A C 1
ATOM 2414 O O . GLN A 1 297 ? -6.856 -16.838 5.084 1.00 82.12 297 GLN A O 1
ATOM 2419 N N . GLU A 1 298 ? -8.587 -15.422 5.218 1.00 89.00 298 GLU A N 1
ATOM 2420 C CA . GLU A 1 298 ? -8.970 -15.523 3.805 1.00 89.00 298 GLU A CA 1
ATOM 2421 C C . GLU A 1 298 ? -7.823 -15.086 2.875 1.00 89.00 298 GLU A C 1
ATOM 2423 O O . GLU A 1 298 ? -7.506 -15.784 1.906 1.00 89.00 298 GLU A O 1
ATOM 2428 N N . LYS A 1 299 ? -7.128 -13.981 3.191 1.00 90.19 299 LYS A N 1
ATOM 2429 C CA . LYS A 1 299 ? -5.933 -13.538 2.447 1.00 90.19 299 LYS A CA 1
ATOM 2430 C C . LYS A 1 299 ? -4.797 -14.563 2.523 1.00 90.19 299 LYS A C 1
ATOM 2432 O O . LYS A 1 299 ? -4.147 -14.817 1.506 1.00 90.19 299 LYS A O 1
ATOM 2437 N N . ARG A 1 300 ? -4.553 -15.170 3.691 1.00 88.12 300 ARG A N 1
ATOM 2438 C CA . ARG A 1 300 ? -3.532 -16.221 3.872 1.00 88.12 300 ARG A CA 1
ATOM 2439 C C . ARG A 1 300 ? -3.858 -17.455 3.038 1.00 88.12 300 ARG A C 1
ATOM 2441 O O . ARG A 1 300 ? -3.004 -17.891 2.270 1.00 88.12 300 ARG A O 1
ATOM 2448 N N . LEU A 1 301 ? -5.096 -17.941 3.108 1.00 90.69 301 LEU A N 1
ATOM 2449 C CA . LEU A 1 301 ? -5.570 -19.073 2.311 1.00 90.69 301 LEU A CA 1
ATOM 2450 C C . LEU A 1 301 ? -5.491 -18.776 0.812 1.00 90.69 301 LEU A C 1
ATOM 2452 O O . LEU A 1 301 ? -5.059 -19.625 0.036 1.00 90.69 301 LEU A O 1
ATOM 2456 N N . LYS A 1 302 ? -5.849 -17.562 0.379 1.00 92.62 302 LYS A N 1
ATOM 2457 C CA . LYS A 1 302 ? -5.713 -17.150 -1.025 1.00 92.62 302 LYS A CA 1
ATOM 2458 C C . LYS A 1 302 ? -4.252 -17.156 -1.474 1.00 92.62 302 LYS A C 1
ATOM 2460 O O . LYS A 1 302 ? -3.951 -17.704 -2.531 1.00 92.62 302 LYS A O 1
ATOM 2465 N N . LYS A 1 303 ? -3.342 -16.614 -0.659 1.00 93.12 303 LYS A N 1
ATOM 2466 C CA . LYS A 1 303 ? -1.898 -16.606 -0.936 1.00 93.12 303 LYS A CA 1
ATOM 2467 C C . LYS A 1 303 ? -1.316 -18.018 -0.980 1.00 93.12 303 LYS A C 1
ATOM 2469 O O . LYS A 1 303 ? -0.459 -18.305 -1.809 1.00 93.12 303 LYS A O 1
ATOM 2474 N N . GLU A 1 304 ? -1.773 -18.908 -0.108 1.00 91.19 304 GLU A N 1
ATOM 2475 C CA . GLU A 1 304 ? -1.373 -20.314 -0.108 1.00 91.19 304 GLU A CA 1
ATOM 2476 C C . GLU A 1 304 ? -1.882 -21.046 -1.355 1.00 91.19 304 GLU A C 1
ATOM 2478 O O . GLU A 1 304 ? -1.101 -21.708 -2.038 1.00 91.19 304 GLU A O 1
ATOM 2483 N N . ARG A 1 305 ? -3.156 -20.852 -1.719 1.00 92.31 305 ARG A N 1
ATOM 2484 C CA . ARG A 1 305 ? -3.739 -21.380 -2.962 1.00 92.31 305 ARG A CA 1
ATOM 2485 C C . ARG A 1 305 ? -2.983 -20.886 -4.191 1.00 92.31 305 ARG A C 1
ATOM 2487 O O . ARG A 1 305 ? -2.697 -21.678 -5.084 1.00 92.31 305 ARG A O 1
ATOM 2494 N N . GLU A 1 306 ? -2.625 -19.606 -4.227 1.00 92.19 306 GLU A N 1
ATOM 2495 C CA . GLU A 1 306 ? -1.843 -19.022 -5.314 1.00 92.19 306 GLU A CA 1
ATOM 2496 C C . GLU A 1 306 ? -0.429 -19.609 -5.377 1.00 92.19 306 GLU A C 1
ATOM 2498 O O . GLU A 1 306 ? 0.002 -20.028 -6.447 1.00 92.19 306 GLU A O 1
ATOM 2503 N N . ARG A 1 307 ? 0.270 -19.739 -4.241 1.00 92.88 307 ARG A N 1
ATOM 2504 C CA . ARG A 1 307 ? 1.587 -20.401 -4.167 1.00 92.88 307 ARG A CA 1
ATOM 2505 C C . ARG A 1 307 ? 1.526 -21.844 -4.639 1.00 92.88 307 ARG A C 1
ATOM 2507 O O . ARG A 1 307 ? 2.397 -22.294 -5.378 1.00 92.88 307 ARG A O 1
ATOM 2514 N N . HIS A 1 308 ? 0.494 -22.570 -4.229 1.00 89.50 308 HIS A N 1
ATOM 2515 C CA . HIS A 1 308 ? 0.282 -23.941 -4.657 1.00 89.50 308 HIS A CA 1
ATOM 2516 C C . HIS A 1 308 ? 0.003 -24.017 -6.165 1.00 89.50 308 HIS A C 1
ATOM 2518 O O . HIS A 1 308 ? 0.563 -24.871 -6.853 1.00 89.50 308 HIS A O 1
ATOM 2524 N N . LEU A 1 309 ? -0.791 -23.090 -6.710 1.00 90.50 309 LEU A N 1
ATOM 2525 C CA . LEU A 1 309 ? -1.034 -22.990 -8.148 1.00 90.50 309 LEU A CA 1
ATOM 2526 C C . LEU A 1 309 ? 0.244 -22.633 -8.920 1.00 90.50 309 LEU A C 1
ATOM 2528 O O . LEU A 1 309 ? 0.522 -23.250 -9.943 1.00 90.50 309 LEU A O 1
ATOM 2532 N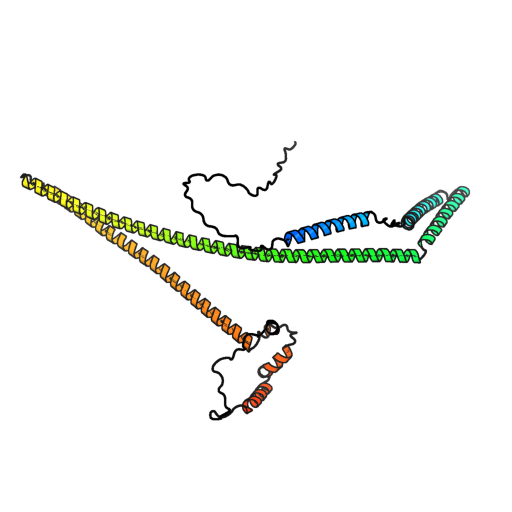 N . GLN A 1 310 ? 1.046 -21.692 -8.421 1.00 87.50 310 GLN A N 1
ATOM 2533 C CA . GLN A 1 310 ? 2.346 -21.337 -8.995 1.00 87.50 310 GLN A CA 1
ATOM 2534 C C . GLN A 1 310 ? 3.311 -22.525 -8.960 1.00 87.50 310 GLN A C 1
ATOM 2536 O O . GLN A 1 310 ? 3.947 -22.816 -9.968 1.00 87.50 310 GLN A O 1
ATOM 2541 N N . ARG A 1 311 ? 3.366 -23.275 -7.852 1.00 87.44 311 ARG A N 1
ATOM 2542 C CA . ARG A 1 311 ? 4.171 -24.500 -7.750 1.00 87.44 311 ARG A CA 1
ATOM 2543 C C . ARG A 1 311 ? 3.714 -25.546 -8.763 1.00 87.44 311 ARG A C 1
ATOM 2545 O O . ARG A 1 311 ? 4.554 -26.103 -9.457 1.00 87.44 311 ARG A O 1
ATOM 2552 N N . LYS A 1 312 ? 2.402 -25.764 -8.904 1.00 86.56 312 LYS A N 1
ATOM 2553 C CA . LYS A 1 312 ? 1.840 -26.654 -9.932 1.00 86.56 312 LYS A CA 1
ATOM 2554 C C . LYS A 1 312 ? 2.213 -26.208 -11.345 1.00 86.56 312 LYS A C 1
ATOM 2556 O O . LYS A 1 312 ? 2.609 -27.047 -12.145 1.00 86.56 312 LYS A O 1
ATOM 2561 N N . ARG A 1 313 ? 2.126 -24.907 -11.648 1.00 86.12 313 ARG A N 1
ATOM 2562 C CA . ARG A 1 313 ? 2.547 -24.349 -12.944 1.00 86.12 313 ARG A CA 1
ATOM 2563 C C . ARG A 1 313 ? 4.041 -24.561 -13.189 1.00 86.12 313 ARG A C 1
ATOM 2565 O O . ARG A 1 313 ? 4.399 -25.019 -14.263 1.00 86.12 313 ARG A O 1
ATOM 2572 N N . ARG A 1 314 ? 4.891 -24.307 -12.187 1.00 84.12 314 ARG A N 1
ATOM 2573 C CA . ARG A 1 314 ? 6.347 -24.512 -12.266 1.00 84.12 314 ARG A CA 1
ATOM 2574 C C . ARG A 1 314 ? 6.697 -25.981 -12.517 1.00 84.12 314 ARG A C 1
ATOM 2576 O O . ARG A 1 314 ? 7.484 -26.271 -13.402 1.00 84.12 314 ARG A O 1
ATOM 2583 N N . VAL A 1 315 ? 6.085 -26.900 -11.767 1.00 84.88 315 VAL A N 1
ATOM 2584 C CA . VAL A 1 315 ? 6.268 -28.351 -11.946 1.00 84.88 315 VAL A CA 1
ATOM 2585 C C . VAL A 1 315 ? 5.807 -28.788 -13.334 1.00 84.88 315 VAL A C 1
ATOM 2587 O O . VAL A 1 315 ? 6.527 -29.503 -14.017 1.00 84.88 315 VAL A O 1
ATOM 2590 N N . ARG A 1 316 ? 4.641 -28.313 -13.787 1.00 81.94 316 ARG A N 1
ATOM 2591 C CA . ARG A 1 316 ? 4.136 -28.610 -15.131 1.00 81.94 316 ARG A CA 1
ATOM 2592 C C . ARG A 1 316 ? 5.094 -28.114 -16.218 1.00 81.94 316 ARG A C 1
ATOM 2594 O O . ARG A 1 316 ? 5.352 -28.857 -17.153 1.00 81.94 316 ARG A O 1
ATOM 2601 N N . ALA A 1 317 ? 5.633 -26.906 -16.068 1.00 81.69 317 ALA A N 1
ATOM 2602 C CA . ALA A 1 317 ? 6.593 -26.347 -17.013 1.00 81.69 317 ALA A CA 1
ATOM 2603 C C . ALA A 1 317 ? 7.923 -27.123 -17.038 1.00 81.69 317 ALA A C 1
ATOM 2605 O O . ALA A 1 317 ? 8.480 -27.321 -18.107 1.00 81.69 317 ALA A O 1
ATOM 2606 N N . MET A 1 318 ? 8.413 -27.606 -15.889 1.00 77.50 318 MET A N 1
ATOM 2607 C CA . MET A 1 318 ? 9.618 -28.451 -15.844 1.00 77.50 318 MET A CA 1
ATOM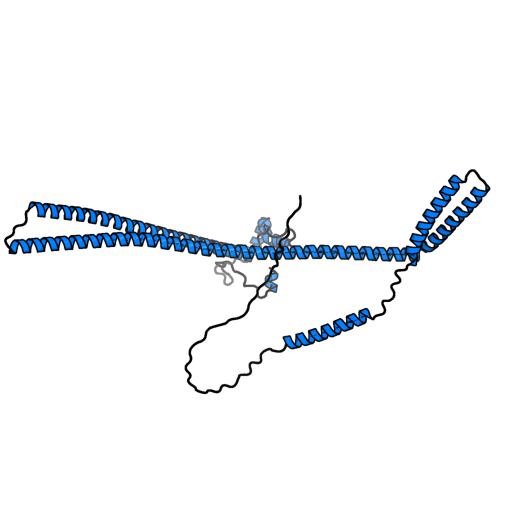 2608 C C . MET A 1 318 ? 9.417 -29.810 -16.522 1.00 77.50 318 MET A C 1
ATOM 2610 O O . MET A 1 318 ? 10.313 -30.286 -17.204 1.00 77.50 318 MET A O 1
ATOM 2614 N N . LEU A 1 319 ? 8.260 -30.447 -16.316 1.00 79.38 319 LEU A N 1
ATOM 2615 C CA . LEU A 1 319 ? 8.001 -31.802 -16.816 1.00 79.38 319 LEU A CA 1
ATOM 2616 C C . LEU A 1 319 ? 7.630 -31.838 -18.301 1.00 79.38 319 LEU A C 1
ATOM 2618 O O . LEU A 1 319 ? 7.959 -32.798 -18.987 1.00 79.38 319 LEU A O 1
ATOM 2622 N N . PHE A 1 320 ? 6.911 -30.821 -18.779 1.00 75.75 320 PHE A N 1
ATOM 2623 C CA . PHE A 1 320 ? 6.304 -30.822 -20.114 1.00 75.75 320 PHE A CA 1
ATOM 2624 C C . PHE A 1 320 ? 6.757 -29.649 -20.995 1.00 75.75 320 PHE A C 1
ATOM 2626 O O . PHE A 1 320 ? 6.266 -29.508 -22.111 1.00 75.75 320 PHE A O 1
ATOM 2633 N N . GLY A 1 321 ? 7.673 -28.807 -20.508 1.00 71.19 321 GLY A N 1
ATOM 2634 C CA . GLY A 1 321 ? 8.105 -27.587 -21.188 1.00 71.19 321 GLY A CA 1
ATOM 2635 C C . GLY A 1 321 ? 7.124 -26.414 -21.045 1.00 71.19 321 GLY A C 1
ATOM 2636 O O . GLY A 1 321 ? 6.074 -26.507 -20.399 1.00 71.19 321 GLY A O 1
ATOM 2637 N N . GLY A 1 322 ? 7.488 -25.270 -21.636 1.00 68.06 322 GLY A N 1
ATOM 2638 C CA . GLY A 1 322 ? 6.597 -24.109 -21.768 1.00 68.06 322 GLY A CA 1
ATOM 2639 C C . GLY A 1 322 ? 5.367 -24.430 -22.626 1.00 68.06 322 GLY A C 1
ATOM 2640 O O . GLY A 1 322 ? 5.371 -25.404 -23.378 1.00 68.06 322 GLY A O 1
ATOM 2641 N N . ASN A 1 323 ? 4.293 -23.633 -22.531 1.00 63.19 323 ASN A N 1
ATOM 2642 C CA . ASN A 1 323 ? 3.141 -23.883 -23.399 1.00 63.19 323 ASN A CA 1
ATOM 2643 C C . ASN A 1 323 ? 3.584 -23.739 -24.867 1.00 63.19 323 ASN A C 1
ATOM 2645 O O . ASN A 1 323 ? 4.266 -22.765 -25.189 1.00 63.19 323 ASN A O 1
ATOM 2649 N N . PRO A 1 324 ? 3.139 -24.620 -25.779 1.00 57.19 324 PRO A N 1
ATOM 2650 C CA . PRO A 1 324 ? 3.475 -24.526 -27.202 1.00 57.19 324 PRO A CA 1
ATOM 2651 C C . PRO A 1 324 ? 3.086 -23.183 -27.844 1.00 57.19 324 PRO A C 1
ATOM 2653 O O . PRO A 1 324 ? 3.638 -22.808 -28.869 1.00 57.19 324 PRO A O 1
ATOM 2656 N N . SER A 1 325 ? 2.144 -22.453 -27.235 1.00 57.03 325 SER A N 1
ATOM 2657 C CA . SER A 1 325 ? 1.702 -21.124 -27.671 1.00 57.03 325 SER A CA 1
ATOM 2658 C C . SER A 1 325 ? 2.672 -19.988 -27.318 1.00 57.03 325 SER A C 1
ATOM 2660 O O . SER A 1 325 ? 2.509 -18.891 -27.847 1.00 57.03 325 SER A O 1
ATOM 2662 N N . ASP A 1 326 ? 3.632 -20.223 -26.419 1.00 59.09 326 ASP A N 1
ATOM 2663 C CA . ASP A 1 326 ? 4.603 -19.220 -25.958 1.00 59.09 326 ASP A CA 1
ATOM 2664 C C . ASP A 1 326 ? 5.937 -19.313 -26.731 1.00 59.09 326 ASP A C 1
ATOM 2666 O O . ASP A 1 326 ? 6.817 -18.466 -26.568 1.00 59.09 326 ASP A O 1
ATOM 2670 N N . LEU A 1 327 ? 6.099 -20.336 -27.582 1.00 60.72 327 LEU A N 1
ATOM 2671 C CA . LEU A 1 327 ? 7.282 -20.533 -28.415 1.00 60.72 327 LEU A CA 1
ATOM 2672 C C . LEU A 1 327 ? 7.104 -19.825 -29.771 1.00 60.72 327 LEU A C 1
ATOM 2674 O O . LEU A 1 327 ? 6.068 -19.997 -30.416 1.00 60.72 327 LEU A O 1
ATOM 2678 N N . PRO A 1 328 ? 8.101 -19.049 -30.241 1.00 63.91 328 PRO A N 1
ATOM 2679 C CA . PRO A 1 328 ? 8.088 -18.496 -31.591 1.00 63.91 328 PRO A CA 1
ATOM 2680 C C . PRO A 1 328 ? 7.917 -19.612 -32.628 1.00 63.91 328 PRO A C 1
ATOM 2682 O O . PRO A 1 328 ? 8.529 -20.671 -32.493 1.00 63.91 328 PRO A O 1
ATOM 2685 N N . ALA A 1 329 ? 7.133 -19.357 -33.679 1.00 60.59 329 ALA A N 1
ATOM 2686 C CA . ALA A 1 329 ? 6.847 -20.322 -34.748 1.00 60.59 329 ALA A CA 1
ATOM 2687 C C . ALA A 1 329 ? 8.099 -20.840 -35.495 1.00 60.59 329 ALA A C 1
ATOM 2689 O O . ALA A 1 329 ? 8.001 -21.825 -36.210 1.00 60.59 329 ALA A O 1
ATOM 2690 N N . ASP A 1 330 ? 9.265 -20.216 -35.289 1.00 58.72 330 ASP A N 1
ATOM 2691 C CA . ASP A 1 330 ? 10.561 -20.602 -35.867 1.00 58.72 330 ASP A CA 1
ATOM 2692 C C . ASP A 1 330 ? 11.505 -21.271 -34.841 1.00 58.72 330 ASP A C 1
ATOM 2694 O O . ASP A 1 330 ? 12.731 -21.246 -34.986 1.00 58.72 330 ASP A O 1
ATOM 2698 N N . SER A 1 331 ? 10.972 -21.830 -33.749 1.00 66.94 331 SER A N 1
ATOM 2699 C CA . SER A 1 331 ? 11.801 -22.499 -32.743 1.00 66.94 331 SER A CA 1
ATOM 2700 C C . SER A 1 331 ? 12.447 -23.764 -33.323 1.00 66.94 331 SER A C 1
ATOM 2702 O O . SER A 1 331 ? 11.756 -24.684 -33.758 1.00 66.94 331 SER A O 1
ATOM 2704 N N . LEU A 1 332 ? 13.782 -23.858 -33.262 1.00 72.06 332 LEU A N 1
ATOM 2705 C CA . LEU A 1 332 ? 14.569 -25.029 -33.698 1.00 72.06 332 LEU A CA 1
ATOM 2706 C C . LEU A 1 332 ? 14.142 -26.346 -33.012 1.00 72.06 332 LEU A C 1
ATOM 2708 O O . LEU A 1 332 ? 14.502 -27.431 -33.465 1.00 72.06 332 LEU A O 1
ATOM 2712 N N . LEU A 1 333 ? 13.370 -26.253 -31.925 1.00 73.81 333 LEU A N 1
ATOM 2713 C CA . LEU A 1 333 ? 12.834 -27.378 -31.160 1.00 73.81 333 LEU A CA 1
ATOM 2714 C C . LEU A 1 333 ? 11.461 -27.871 -31.653 1.00 73.81 333 LEU A C 1
ATOM 2716 O O . LEU A 1 333 ? 10.954 -28.876 -31.145 1.00 73.81 333 LEU A O 1
ATOM 2720 N N . GLN A 1 334 ? 10.844 -27.206 -32.635 1.00 75.56 334 GLN A N 1
ATOM 2721 C CA . GLN A 1 334 ? 9.523 -27.580 -33.144 1.00 75.56 334 GLN A CA 1
ATOM 2722 C C . GLN A 1 334 ? 9.474 -29.019 -33.697 1.00 75.56 334 GLN A C 1
ATOM 2724 O O . GLN A 1 334 ? 8.579 -29.751 -33.273 1.00 75.56 334 GLN A O 1
ATOM 2729 N N . PRO A 1 335 ? 10.430 -29.503 -34.522 1.00 82.25 335 PRO A N 1
ATOM 2730 C CA . PRO A 1 335 ? 10.396 -30.886 -35.014 1.00 82.25 335 PRO A CA 1
ATOM 2731 C C . PRO A 1 335 ? 10.449 -31.932 -33.890 1.00 82.25 335 PRO A C 1
ATOM 2733 O O . PRO A 1 335 ? 9.786 -32.965 -33.958 1.00 82.25 335 PRO A O 1
ATOM 2736 N N . PHE A 1 336 ? 11.194 -31.649 -32.816 1.00 78.44 336 PHE A N 1
ATOM 2737 C CA . PHE A 1 336 ? 11.258 -32.519 -31.639 1.00 78.44 336 PHE A CA 1
ATOM 2738 C C . PHE A 1 336 ? 9.936 -32.519 -30.870 1.00 78.44 336 PHE A C 1
ATOM 2740 O O . PHE A 1 336 ? 9.457 -33.570 -30.451 1.00 78.44 336 PHE A O 1
ATOM 2747 N N . THR A 1 337 ? 9.309 -31.351 -30.733 1.00 77.94 337 THR A N 1
ATOM 2748 C CA . THR A 1 337 ? 7.989 -31.227 -30.102 1.00 77.94 337 THR A CA 1
ATOM 2749 C C . THR A 1 337 ? 6.938 -32.010 -30.888 1.00 77.94 337 THR A C 1
ATOM 2751 O O . THR A 1 337 ? 6.125 -32.724 -30.305 1.00 77.94 337 THR A O 1
ATOM 2754 N N . GLU A 1 338 ? 6.971 -31.928 -32.217 1.00 82.81 338 GLU A N 1
ATOM 2755 C CA . GLU A 1 338 ? 6.062 -32.658 -33.105 1.00 82.81 338 GLU A CA 1
ATOM 2756 C C . GLU A 1 338 ? 6.258 -34.174 -33.021 1.00 82.81 338 GLU A C 1
ATOM 2758 O O . GLU A 1 338 ? 5.270 -34.904 -32.970 1.00 82.81 338 GLU A O 1
ATOM 2763 N N . TYR A 1 339 ? 7.504 -34.646 -32.910 1.00 85.00 339 TYR A N 1
ATOM 2764 C CA . TYR A 1 339 ? 7.806 -36.062 -32.693 1.00 85.00 339 TYR A CA 1
ATOM 2765 C C . TYR A 1 339 ? 7.195 -36.595 -31.388 1.00 85.00 339 TYR A C 1
ATOM 2767 O O . TYR A 1 339 ? 6.531 -37.628 -31.398 1.00 85.00 339 TYR A O 1
ATOM 2775 N N . TYR A 1 340 ? 7.347 -35.883 -30.266 1.00 82.44 340 TYR A N 1
ATOM 2776 C CA . TYR A 1 340 ? 6.796 -36.334 -28.979 1.00 82.44 340 TYR A CA 1
ATOM 2777 C C . TYR A 1 340 ? 5.276 -36.122 -28.845 1.00 82.44 340 TYR A C 1
ATOM 2779 O O . TYR A 1 340 ? 4.634 -36.815 -28.058 1.00 82.44 340 TYR A O 1
ATOM 2787 N N . THR A 1 341 ? 4.678 -35.222 -29.634 1.00 84.62 341 THR A N 1
ATOM 2788 C CA . THR A 1 341 ? 3.220 -34.957 -29.646 1.00 84.62 341 THR A CA 1
ATOM 2789 C C . THR A 1 341 ? 2.474 -35.665 -30.783 1.00 84.62 341 THR A C 1
ATOM 2791 O O . THR A 1 341 ? 1.264 -35.498 -30.939 1.00 84.62 341 THR A O 1
ATOM 2794 N N . GLN A 1 342 ? 3.149 -36.513 -31.567 1.00 90.19 342 GLN A N 1
ATOM 2795 C CA . GLN A 1 342 ? 2.558 -37.203 -32.720 1.00 90.19 342 GLN A CA 1
ATOM 2796 C C . GLN A 1 342 ? 1.319 -38.045 -32.374 1.00 90.19 342 GLN A C 1
ATOM 2798 O O . GLN A 1 342 ? 0.390 -38.147 -33.177 1.00 90.19 342 GLN A O 1
ATOM 2803 N N . ALA A 1 343 ? 1.272 -38.604 -31.163 1.00 89.25 343 ALA A N 1
ATOM 2804 C CA . ALA A 1 343 ? 0.152 -39.406 -30.678 1.00 89.25 343 ALA A CA 1
ATOM 2805 C C . ALA A 1 343 ? -1.131 -38.585 -30.461 1.00 89.25 343 ALA A C 1
ATOM 2807 O O . ALA A 1 343 ? -2.228 -39.128 -30.559 1.00 89.25 343 ALA A O 1
ATOM 2808 N N . GLU A 1 344 ? -1.011 -37.279 -30.207 1.00 88.25 344 GLU A N 1
ATOM 2809 C CA . GLU A 1 344 ? -2.161 -36.376 -30.067 1.00 88.25 344 GLU A CA 1
ATOM 2810 C C . GLU A 1 344 ? -2.796 -36.051 -31.426 1.00 88.25 344 GLU A C 1
ATOM 2812 O O . GLU A 1 344 ? -3.984 -35.748 -31.510 1.00 88.25 344 GLU A O 1
ATOM 2817 N N . ARG A 1 345 ? -2.000 -36.120 -32.501 1.00 87.75 345 ARG A N 1
ATOM 2818 C CA . ARG A 1 345 ? -2.400 -35.740 -33.865 1.00 87.75 345 ARG A CA 1
ATOM 2819 C C . ARG A 1 345 ? -2.731 -36.941 -34.755 1.00 87.75 345 ARG A C 1
ATOM 2821 O O . ARG A 1 345 ? -3.395 -36.771 -35.773 1.00 87.75 345 ARG A O 1
ATOM 2828 N N . SER A 1 346 ? -2.273 -38.142 -34.397 1.00 93.31 346 SER A N 1
ATOM 2829 C CA . SER A 1 346 ? -2.455 -39.364 -35.185 1.00 93.31 346 SER A CA 1
ATOM 2830 C C . SER A 1 346 ? -2.753 -40.576 -34.305 1.00 93.31 346 SER A C 1
ATOM 2832 O O . SER A 1 346 ? -1.921 -41.021 -33.513 1.00 93.31 346 SER A O 1
ATOM 2834 N N . LEU A 1 347 ? -3.925 -41.182 -34.523 1.00 94.38 347 LEU A N 1
ATOM 2835 C CA . LEU A 1 347 ? -4.331 -42.416 -33.844 1.00 94.38 347 LEU A CA 1
ATOM 2836 C C . LEU A 1 347 ? -3.371 -43.580 -34.133 1.00 94.38 347 LEU A C 1
ATOM 2838 O O . LEU A 1 347 ? -3.119 -44.405 -33.259 1.00 94.38 347 LEU A O 1
ATOM 2842 N N . HIS A 1 348 ? -2.821 -43.651 -35.347 1.00 95.12 348 HIS A N 1
ATOM 2843 C CA . HIS A 1 348 ? -1.870 -44.702 -35.707 1.00 95.12 348 HIS A CA 1
ATOM 2844 C C . HIS A 1 348 ? -0.587 -44.598 -34.878 1.00 95.12 348 HIS A C 1
ATOM 2846 O O . HIS A 1 348 ? -0.140 -45.597 -34.321 1.00 95.12 348 HIS A O 1
ATOM 2852 N N . ALA A 1 349 ? -0.055 -43.380 -34.730 1.00 93.81 349 ALA A N 1
ATOM 2853 C CA . ALA A 1 349 ? 1.126 -43.135 -33.913 1.00 93.81 349 ALA A CA 1
ATOM 2854 C C . ALA A 1 349 ? 0.861 -43.458 -32.434 1.00 93.81 349 ALA A C 1
ATOM 2856 O O . ALA A 1 349 ? 1.697 -44.083 -31.789 1.00 93.81 349 ALA A O 1
ATOM 2857 N N . LEU A 1 350 ? -0.328 -43.127 -31.913 1.00 94.25 350 LEU A N 1
ATOM 2858 C CA . LEU A 1 350 ? -0.736 -43.515 -30.559 1.00 94.25 350 LEU A CA 1
ATOM 2859 C C . LEU A 1 350 ? -0.739 -45.040 -30.370 1.00 94.25 350 LEU A C 1
ATOM 2861 O O . LEU A 1 350 ? -0.180 -45.539 -29.395 1.00 94.25 350 LEU A O 1
ATOM 2865 N N . LEU A 1 351 ? -1.358 -45.785 -31.293 1.00 94.69 351 LEU A N 1
ATOM 2866 C CA . LEU A 1 351 ? -1.420 -47.249 -31.222 1.00 94.69 351 LEU A CA 1
ATOM 2867 C C . LEU A 1 351 ? -0.036 -47.888 -31.348 1.00 94.69 351 LEU A C 1
ATOM 2869 O O . LEU A 1 351 ? 0.243 -48.863 -30.655 1.00 94.69 351 LEU A O 1
ATOM 2873 N N . GLN A 1 352 ? 0.823 -47.351 -32.213 1.00 94.25 352 GLN A N 1
ATOM 2874 C CA . GLN A 1 352 ? 2.194 -47.822 -32.364 1.00 94.25 352 GLN A CA 1
ATOM 2875 C C . GLN A 1 352 ? 3.003 -47.587 -31.085 1.00 94.25 352 GLN A C 1
ATOM 2877 O O . GLN A 1 352 ? 3.536 -48.548 -30.537 1.00 94.25 352 GLN A O 1
ATOM 2882 N N . ILE A 1 353 ? 3.015 -46.353 -30.566 1.00 92.75 353 ILE A N 1
ATOM 2883 C CA . ILE A 1 353 ? 3.691 -46.020 -29.305 1.00 92.75 353 ILE A CA 1
ATOM 2884 C C . ILE A 1 353 ? 3.179 -46.939 -28.192 1.00 92.75 353 ILE A C 1
ATOM 2886 O O . ILE A 1 353 ? 3.966 -47.510 -27.445 1.00 92.75 353 ILE A O 1
ATOM 2890 N N . ARG A 1 354 ? 1.860 -47.154 -28.099 1.00 93.38 354 ARG A N 1
ATOM 2891 C CA . ARG A 1 354 ? 1.293 -48.044 -27.082 1.00 93.38 354 ARG A CA 1
ATOM 2892 C C . ARG A 1 354 ? 1.816 -49.477 -27.200 1.00 93.38 354 ARG A C 1
ATOM 2894 O O . ARG A 1 354 ? 2.200 -50.047 -26.186 1.00 93.38 354 ARG A O 1
ATOM 2901 N N . ARG A 1 355 ? 1.861 -50.032 -28.414 1.00 94.06 355 ARG A N 1
ATOM 2902 C CA . ARG A 1 355 ? 2.401 -51.378 -28.663 1.00 94.06 355 ARG A CA 1
ATOM 2903 C C . ARG A 1 355 ? 3.873 -51.487 -28.282 1.00 94.06 355 ARG A C 1
ATOM 2905 O O . ARG A 1 355 ? 4.265 -52.503 -27.727 1.00 94.06 355 ARG A O 1
ATOM 2912 N N . GLU A 1 356 ? 4.665 -50.456 -28.565 1.00 94.00 356 GLU A N 1
ATOM 2913 C CA . GLU A 1 356 ? 6.080 -50.399 -28.180 1.00 94.00 356 GLU A CA 1
ATOM 2914 C C . GLU A 1 356 ? 6.244 -50.404 -26.652 1.00 94.00 356 GLU A C 1
ATOM 2916 O O . GLU A 1 356 ? 7.101 -51.113 -26.130 1.00 94.00 356 GLU A O 1
ATOM 2921 N N . TRP A 1 357 ? 5.379 -49.688 -25.923 1.00 90.31 357 TRP A N 1
ATOM 2922 C CA . TRP A 1 357 ? 5.377 -49.692 -24.455 1.00 90.31 357 TRP A CA 1
ATOM 2923 C C . TRP A 1 357 ? 4.841 -50.989 -23.837 1.00 90.31 357 TRP A C 1
ATOM 2925 O O . TRP A 1 357 ? 5.333 -51.402 -22.788 1.00 90.31 357 TRP A O 1
ATOM 2935 N N . ASP A 1 358 ? 3.861 -51.645 -24.463 1.00 90.75 358 ASP A N 1
ATOM 2936 C CA . ASP A 1 358 ? 3.255 -52.881 -23.944 1.00 90.75 358 ASP A CA 1
ATOM 2937 C C . ASP A 1 358 ? 4.269 -54.037 -23.830 1.00 90.75 358 ASP A C 1
ATOM 2939 O O . ASP A 1 358 ? 4.087 -54.918 -22.993 1.00 90.75 358 ASP A O 1
ATOM 2943 N N . VAL A 1 359 ? 5.376 -54.006 -24.587 1.00 88.88 359 VAL A N 1
ATOM 2944 C CA . VAL A 1 359 ? 6.483 -54.981 -24.474 1.00 88.88 359 VAL A CA 1
ATOM 2945 C C . VAL A 1 359 ? 7.153 -54.944 -23.092 1.00 88.88 359 VAL A C 1
ATOM 2947 O O . VAL A 1 359 ? 7.712 -55.946 -22.653 1.00 88.88 359 VAL A O 1
ATOM 2950 N N . PHE A 1 360 ? 7.079 -53.813 -22.387 1.00 86.25 360 PHE A N 1
ATOM 2951 C CA . PHE A 1 360 ? 7.689 -53.625 -21.068 1.00 86.25 360 PHE A CA 1
ATOM 2952 C C . PHE A 1 360 ? 6.720 -53.880 -19.904 1.00 86.25 360 PHE A C 1
ATOM 2954 O O . PHE A 1 360 ? 7.097 -53.719 -18.743 1.00 86.25 360 PHE A O 1
ATOM 2961 N N . VAL A 1 361 ? 5.471 -54.267 -20.182 1.00 86.81 361 VAL A N 1
ATOM 2962 C CA . VAL A 1 361 ? 4.488 -54.589 -19.142 1.00 86.81 361 VAL A CA 1
ATOM 2963 C C . VAL A 1 361 ? 4.668 -56.043 -18.717 1.00 86.81 361 VAL A C 1
ATOM 2965 O O . VAL A 1 361 ? 4.432 -56.967 -19.491 1.00 86.81 361 VAL A O 1
ATOM 2968 N N . VAL A 1 362 ? 5.055 -56.244 -17.460 1.00 87.38 362 VAL A N 1
ATOM 2969 C CA . VAL A 1 362 ? 5.239 -57.569 -16.852 1.00 87.38 362 VAL A CA 1
ATOM 2970 C C . VAL A 1 362 ? 4.190 -57.829 -15.761 1.00 87.38 362 VAL A C 1
ATOM 2972 O O . VAL A 1 362 ? 3.635 -56.874 -15.209 1.00 87.38 362 VAL A O 1
ATOM 2975 N N . PRO A 1 363 ? 3.883 -59.100 -15.435 1.00 86.38 363 PRO A N 1
ATOM 2976 C CA . PRO A 1 363 ? 3.009 -59.439 -14.312 1.00 86.38 363 PRO A CA 1
ATOM 2977 C C . PRO A 1 363 ? 3.509 -58.847 -12.988 1.00 86.38 363 PRO A C 1
ATOM 2979 O O . PRO A 1 363 ? 4.712 -58.685 -12.796 1.00 86.38 363 PRO A O 1
ATOM 2982 N N . ALA A 1 364 ? 2.591 -58.574 -12.055 1.00 81.38 364 ALA A N 1
ATOM 2983 C CA . ALA A 1 364 ? 2.904 -57.919 -10.779 1.00 81.38 364 ALA A CA 1
ATOM 2984 C C . ALA A 1 364 ? 3.937 -58.677 -9.921 1.00 81.38 364 ALA A C 1
ATOM 2986 O O . ALA A 1 364 ? 4.656 -58.056 -9.145 1.00 81.38 364 ALA A O 1
ATOM 2987 N N . ASP A 1 365 ? 4.029 -59.996 -10.103 1.00 84.62 365 ASP A N 1
ATOM 2988 C CA . ASP A 1 365 ? 4.934 -60.875 -9.357 1.00 84.62 365 ASP A CA 1
ATOM 2989 C C . ASP A 1 365 ? 6.295 -61.074 -10.055 1.00 84.62 365 ASP A C 1
ATOM 2991 O O . ASP A 1 365 ? 7.118 -61.874 -9.609 1.00 84.62 365 ASP A O 1
ATOM 2995 N N . HIS A 1 366 ? 6.542 -60.387 -11.178 1.00 86.50 366 HIS A N 1
ATOM 2996 C CA . HIS A 1 366 ? 7.792 -60.512 -11.923 1.00 86.50 366 HIS A CA 1
ATOM 2997 C C . HIS A 1 366 ? 8.941 -59.808 -11.175 1.00 86.50 366 HIS A C 1
ATOM 2999 O O . HIS A 1 366 ? 8.798 -58.635 -10.826 1.00 86.50 366 HIS A O 1
ATOM 3005 N N . PRO A 1 367 ? 10.100 -60.464 -10.965 1.00 84.44 367 PRO A N 1
ATOM 3006 C CA . PRO A 1 367 ? 11.192 -59.920 -10.149 1.00 84.44 367 PRO A CA 1
ATOM 3007 C C . PRO A 1 367 ? 11.786 -58.616 -10.702 1.00 84.44 367 PRO A C 1
ATOM 3009 O O . PRO A 1 367 ? 12.214 -57.766 -9.928 1.00 84.44 367 PRO A O 1
ATOM 3012 N N . ASP A 1 368 ? 11.756 -58.435 -12.025 1.00 81.81 368 ASP A N 1
ATOM 3013 C CA . ASP A 1 368 ? 12.223 -57.209 -12.694 1.00 81.81 368 ASP A CA 1
ATOM 3014 C C . ASP A 1 368 ? 11.110 -56.158 -12.898 1.00 81.81 368 ASP A C 1
ATOM 3016 O O . ASP A 1 368 ? 11.302 -55.154 -13.584 1.00 81.81 368 ASP A O 1
ATOM 3020 N N . GLY A 1 369 ? 9.915 -56.392 -12.344 1.00 83.25 369 GLY A N 1
ATOM 3021 C CA . GLY A 1 369 ? 8.796 -55.458 -12.416 1.00 83.25 369 GLY A CA 1
ATOM 3022 C C . GLY A 1 369 ? 8.995 -54.260 -11.487 1.00 83.25 369 GLY A C 1
ATOM 3023 O O . GLY A 1 369 ? 9.336 -54.412 -10.317 1.00 83.25 369 GLY A O 1
ATOM 3024 N N . SER A 1 370 ? 8.740 -53.051 -11.989 1.00 83.06 370 SER A N 1
ATOM 3025 C CA . SER A 1 370 ? 8.721 -51.831 -11.173 1.00 83.06 370 SER A CA 1
ATOM 3026 C C . SER A 1 370 ? 7.323 -51.217 -11.147 1.00 83.06 370 SER A C 1
ATOM 3028 O O . SER A 1 370 ? 6.600 -51.218 -12.143 1.00 83.06 370 SER A O 1
ATOM 3030 N N . ALA A 1 371 ? 6.921 -50.706 -9.982 1.00 82.19 371 ALA A N 1
ATOM 3031 C CA . ALA A 1 371 ? 5.655 -49.999 -9.837 1.00 82.19 371 ALA A CA 1
ATOM 3032 C C . ALA A 1 371 ? 5.774 -48.564 -10.368 1.00 82.19 371 ALA A C 1
ATOM 3034 O O . ALA A 1 371 ? 6.805 -47.908 -10.206 1.00 82.19 371 ALA A O 1
ATOM 3035 N N . VAL A 1 372 ? 4.687 -48.049 -10.951 1.00 80.88 372 VAL A N 1
ATOM 3036 C CA . VAL A 1 372 ? 4.611 -46.640 -11.353 1.00 80.88 372 VAL A CA 1
ATOM 3037 C C . VAL A 1 372 ? 4.726 -45.756 -10.100 1.00 80.88 372 VAL A C 1
ATOM 3039 O O . VAL A 1 372 ? 3.999 -45.989 -9.129 1.00 80.88 372 VAL A O 1
ATOM 3042 N N . PRO A 1 373 ? 5.605 -44.738 -10.094 1.00 82.31 373 PRO A N 1
ATOM 3043 C CA . PRO A 1 373 ? 5.770 -43.852 -8.950 1.00 82.31 373 PRO A CA 1
ATOM 3044 C C . PRO A 1 373 ? 4.455 -43.165 -8.539 1.00 82.31 373 PRO A C 1
ATOM 3046 O O . PRO A 1 373 ? 3.701 -42.711 -9.403 1.00 82.31 373 PRO A O 1
ATOM 3049 N N . PRO A 1 374 ? 4.192 -42.993 -7.230 1.00 80.75 374 PRO A N 1
ATOM 3050 C CA . PRO A 1 374 ? 2.981 -42.325 -6.742 1.00 80.75 374 PRO A CA 1
ATOM 3051 C C . PRO A 1 374 ? 2.976 -40.805 -6.988 1.00 80.75 374 PRO A C 1
ATOM 3053 O O . PRO A 1 374 ? 1.953 -40.147 -6.802 1.00 80.75 374 PRO A O 1
ATOM 3056 N N . SER A 1 375 ? 4.111 -40.223 -7.385 1.00 80.88 375 SER A N 1
ATOM 3057 C CA . SER A 1 375 ? 4.264 -38.796 -7.668 1.00 80.88 375 SER A CA 1
ATOM 3058 C C . SER A 1 375 ? 5.193 -38.557 -8.853 1.00 80.88 375 SER A C 1
ATOM 3060 O O . SER A 1 375 ? 6.036 -39.394 -9.164 1.00 80.88 375 SER A O 1
ATOM 3062 N N . TRP A 1 376 ? 5.087 -37.376 -9.466 1.00 83.50 376 TRP A N 1
ATOM 3063 C CA . TRP A 1 376 ? 6.025 -36.936 -10.497 1.00 83.50 376 TRP A CA 1
ATOM 3064 C C . TRP A 1 376 ? 7.466 -36.956 -9.983 1.00 83.50 376 TRP A C 1
ATOM 3066 O O . TRP A 1 376 ? 7.754 -36.390 -8.927 1.00 83.50 376 TRP A O 1
ATOM 3076 N N . ILE A 1 377 ? 8.358 -37.577 -10.750 1.00 82.69 377 ILE A N 1
ATOM 3077 C CA . ILE A 1 377 ? 9.801 -37.507 -10.526 1.00 82.69 377 ILE A CA 1
ATOM 3078 C C . ILE A 1 377 ? 10.269 -36.174 -11.107 1.00 82.69 377 ILE A C 1
ATOM 3080 O O . ILE A 1 377 ? 10.084 -35.919 -12.296 1.00 82.69 377 ILE A O 1
ATOM 3084 N N . LEU A 1 378 ? 10.806 -35.301 -10.257 1.00 80.62 378 LEU A N 1
ATOM 3085 C CA . LEU A 1 378 ? 11.319 -33.999 -10.673 1.00 80.62 378 LEU A CA 1
ATOM 3086 C C . LEU A 1 378 ? 12.828 -34.102 -10.915 1.00 80.62 378 LEU A C 1
ATOM 3088 O O . LEU A 1 378 ? 13.499 -34.746 -10.109 1.00 80.62 378 LEU A O 1
ATOM 3092 N N . PRO A 1 379 ? 13.357 -33.485 -11.985 1.00 78.25 379 PRO A N 1
ATOM 3093 C CA . PRO A 1 379 ? 14.797 -33.398 -12.185 1.00 78.25 379 PRO A CA 1
ATOM 3094 C C . PRO A 1 379 ? 15.445 -32.552 -11.080 1.00 78.25 379 PRO A C 1
ATOM 3096 O O . PRO A 1 379 ? 14.822 -31.618 -10.563 1.00 78.25 379 PRO A O 1
ATOM 3099 N N . ASP A 1 380 ? 16.690 -32.886 -10.739 1.00 78.94 380 ASP A N 1
ATOM 3100 C CA . ASP A 1 380 ? 17.506 -32.105 -9.810 1.00 78.94 380 ASP A CA 1
ATOM 3101 C C . ASP A 1 380 ? 17.832 -30.717 -10.385 1.00 78.94 380 ASP A C 1
ATOM 3103 O O . ASP A 1 380 ? 17.761 -30.485 -11.597 1.00 78.94 380 ASP A O 1
ATOM 3107 N N . ASP A 1 381 ? 18.195 -29.782 -9.504 1.00 77.19 381 ASP A N 1
ATOM 3108 C CA . ASP A 1 381 ? 18.629 -28.453 -9.929 1.00 77.19 381 ASP A CA 1
ATOM 3109 C C . ASP A 1 381 ? 19.883 -28.565 -10.830 1.00 77.19 381 ASP A C 1
ATOM 3111 O O . ASP A 1 381 ? 20.762 -29.398 -10.577 1.00 77.19 381 ASP A O 1
ATOM 3115 N N . PRO A 1 382 ? 19.989 -27.740 -11.890 1.00 80.31 382 PRO A N 1
ATOM 3116 C CA . PRO A 1 382 ? 21.109 -27.803 -12.821 1.00 80.31 382 PRO A CA 1
ATOM 3117 C C . PRO A 1 382 ? 22.428 -27.575 -12.082 1.00 80.31 382 PRO A C 1
ATOM 3119 O O . PRO A 1 382 ? 22.557 -26.639 -11.293 1.00 80.31 382 PRO A O 1
ATOM 3122 N N . SER A 1 383 ? 23.422 -28.416 -12.370 1.00 82.31 383 SER A N 1
ATOM 3123 C CA . SER A 1 383 ? 24.695 -28.418 -11.640 1.00 82.31 383 SER A CA 1
ATOM 3124 C C . SER A 1 383 ? 25.508 -27.134 -11.827 1.00 82.31 383 SER A C 1
ATOM 3126 O O . SER A 1 383 ? 26.243 -26.764 -10.921 1.00 82.31 383 SER A O 1
ATOM 3128 N N . ASP A 1 384 ? 25.346 -26.444 -12.965 1.00 85.00 384 ASP A N 1
ATOM 3129 C CA . ASP A 1 384 ? 26.039 -25.192 -13.288 1.00 85.00 384 ASP A CA 1
ATOM 3130 C C . ASP A 1 384 ? 25.149 -24.200 -14.052 1.00 85.00 384 ASP A C 1
ATOM 3132 O O . ASP A 1 384 ? 24.195 -24.568 -14.743 1.00 85.00 384 ASP A O 1
ATOM 3136 N N . GLN A 1 385 ? 25.543 -22.921 -14.016 1.00 79.19 385 GLN A N 1
ATOM 3137 C CA . GLN A 1 385 ? 24.882 -21.815 -14.724 1.00 79.19 385 GLN A CA 1
ATOM 3138 C C . GLN A 1 385 ? 24.781 -22.050 -16.244 1.00 79.19 385 GLN A C 1
ATOM 3140 O O . GLN A 1 385 ? 23.809 -21.629 -16.866 1.00 79.19 385 GLN A O 1
ATOM 3145 N N . ALA A 1 386 ? 25.769 -22.729 -16.840 1.00 78.50 386 ALA A N 1
ATOM 3146 C CA . ALA A 1 386 ? 25.769 -23.053 -18.267 1.00 78.50 386 ALA A CA 1
ATOM 3147 C C . ALA A 1 386 ? 24.643 -24.038 -18.627 1.00 78.50 386 ALA A C 1
ATOM 3149 O O . ALA A 1 386 ? 23.928 -23.821 -19.605 1.00 78.50 386 ALA A O 1
ATOM 3150 N N . TRP A 1 387 ? 24.419 -25.057 -17.789 1.00 75.19 387 TRP A N 1
ATOM 3151 C CA . TRP A 1 387 ? 23.299 -25.990 -17.936 1.00 75.19 387 TRP A CA 1
ATOM 3152 C C . TRP A 1 387 ? 21.961 -25.308 -17.659 1.00 75.19 387 TRP A C 1
ATOM 3154 O O . TRP A 1 387 ? 20.997 -25.541 -18.379 1.00 75.19 387 TRP A O 1
ATOM 3164 N N . ALA A 1 388 ? 21.919 -24.396 -16.685 1.00 71.06 388 ALA A N 1
ATOM 3165 C CA . ALA A 1 388 ? 20.731 -23.593 -16.412 1.00 71.06 388 ALA A CA 1
ATOM 3166 C C . ALA A 1 388 ? 20.325 -22.680 -17.589 1.00 71.06 388 ALA A C 1
ATOM 3168 O O . ALA A 1 388 ? 19.145 -22.388 -17.742 1.00 71.06 388 ALA A O 1
ATOM 3169 N N . SER A 1 389 ? 21.278 -22.230 -18.416 1.00 66.31 389 SER A N 1
ATOM 3170 C CA . SER A 1 389 ? 21.014 -21.382 -19.593 1.00 66.31 389 SER A CA 1
ATOM 3171 C C . SER A 1 389 ? 20.666 -22.135 -20.881 1.00 66.31 389 SER A C 1
ATOM 3173 O O . SER A 1 389 ? 20.342 -21.494 -21.877 1.00 66.31 389 SER A O 1
ATOM 3175 N N . ALA A 1 390 ? 20.766 -23.466 -20.886 1.00 62.34 390 ALA A N 1
ATOM 3176 C CA . ALA A 1 390 ? 20.485 -24.295 -22.060 1.00 62.34 390 ALA A CA 1
ATOM 3177 C C . ALA A 1 390 ? 19.025 -24.795 -22.124 1.00 62.34 390 ALA A C 1
ATOM 3179 O O . ALA A 1 390 ? 18.677 -25.482 -23.083 1.00 62.34 390 ALA A O 1
ATOM 3180 N N . VAL A 1 391 ? 18.207 -24.477 -21.109 1.00 53.25 391 VAL A N 1
ATOM 3181 C CA . VAL A 1 391 ? 16.812 -24.930 -20.937 1.00 53.25 391 VAL A CA 1
ATOM 3182 C C . VAL A 1 391 ? 15.810 -23.878 -21.389 1.00 53.25 391 VAL A C 1
ATOM 3184 O O . VAL A 1 391 ? 16.000 -22.693 -21.028 1.00 53.25 391 VAL A O 1
#

Secondary structure (DSSP, 8-state):
--------------------------------------------SHHHHHHHHHHHHHHHHHHHHHHHHHS--------HHHHHHHHHHHHHHHHHHHHHHHHHHTTT-HHHHHHHHHHHHHHHHHHHHHHHHHH-HHHHHHHHHHHHHHHHHHHHHHHHHHHHHHHHHHHHHHHHHHHHHHHHHHHHHHHHHHHHHHHHHHHHHHHHHHHHHHHHHHHHHHHHHHHHHHHHHHHHHHHHHHHTT-PPPHHHHHHHHHHHHHHHHHHHHHHHHHHHHHHHHHHHHHHHHHHHHHHHHHHHHHHHHHHHHHHHHHHHHHHH-S-GGGS-TT-TTHHHHHHHHHHHH-HHHHHHHHHHHHTT---TT-TT--PPPSSPPPPPPPSSHHHHTT-

pLDDT: mean 79.87, std 19.57, range [29.03, 98.19]

Radius of gyration: 53.91 Å; chains: 1; bounding box: 100×116×161 Å

Foldseek 3Di:
DDDDDDDDDDDDDDDDDDDDDDDDDDDDDDDDDDDDDDPPPDPPDPVVVVVVVVVVVVVVVVVVVVVVVPPPPPPPCPPPPPVVLVVVLVVLVVVLVVLVVQLVVCVPPPVSNVVSVVSSVVSVVVSVVSVVVVPPPVVVVVVVVVVVVVVVVVVVVVVVVVVVVVVVVVVVVVVVVVVVVVVVVVVVVVVVVVVVVVVVVVVVVLVVVLVVLVVLLVVLVVVVVVLVVVVVVVVVVQVVCVVVVHHDDPVVVVVVVVVSVVVVVV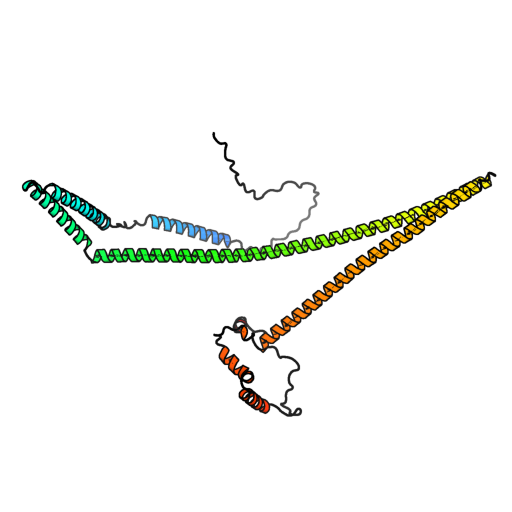SVVSNVVSVVVSVVSVVVVVVVVVVVVVVVVVVVVVVVVVVVVVVVVVQCCQVPNDDPVVDPPPDPCVVVNCVVCVVVVDVVVVVVVVVVVVVVDDDPPDPPDDDDDPDDDGDDDDPDPVSVVVD

Organism: Gasterosteus aculeatus (NCBI:txid69293)

InterPro domains:
  IPR031974 Programmed cell death protein 7 [PF16021] (83-390)
  IPR052831 Apoptosis-promoting protein [PTHR48190] (34-391)

Sequence (391 aa):
PEPGPNQHHEYTDFSERGALLANARFPPQAKNRDRSPETRTQPEDETAVQRRRDLQWIGRFLQGRDRAARAPRAQHSGAPGPRAALHRAARLVSRLAEACEALRDTAGDECAWADSYSTALGVKTELQDELDRLRLGERLHSWKAKLSRVAKRRARLLRARKLHQLDEKLREEQIADKEAAIDKWRMQRVQQVEERKKERELKLAADAVLCEVRKKQADVKRMQDILRSLEKLRRLRKEAALRKGITTEQQCDEAFSSGLEHLRCVMKKRTVVYSAEEKALMVMLEGEQEEERRREQEKRLKKERERHLQRKRRVRAMLFGGNPSDLPADSLLQPFTEYYTQAERSLHALLQIRREWDVFVVPADHPDGSAVPPSWILPDDPSDQAWASAV